Protein AF-A0A821DKE8-F1 (afdb_monomer)

Mean predicted aligned error: 15.01 Å

pLDDT: mean 85.92, std 12.18, range [35.31, 98.0]

Structure (mmCIF, N/CA/C/O backbone):
data_AF-A0A821DKE8-F1
#
_entry.id   AF-A0A821DKE8-F1
#
loop_
_atom_site.group_PDB
_atom_site.id
_atom_site.type_symbol
_atom_site.label_atom_id
_atom_site.label_alt_id
_atom_site.label_comp_id
_atom_site.label_asym_id
_atom_site.label_entity_id
_atom_site.label_seq_id
_atom_site.pdbx_PDB_ins_code
_atom_site.Cartn_x
_atom_site.Cartn_y
_atom_site.Cartn_z
_atom_site.occupancy
_atom_site.B_iso_or_equiv
_atom_site.auth_seq_id
_atom_site.auth_comp_id
_atom_site.auth_asym_id
_atom_site.auth_atom_id
_atom_site.pdbx_PDB_model_num
ATOM 1 N N . MET A 1 1 ? -6.966 21.325 32.654 1.00 35.31 1 MET A N 1
ATOM 2 C CA . MET A 1 1 ? -7.351 22.273 31.584 1.00 35.31 1 MET A CA 1
ATOM 3 C C . MET A 1 1 ? -7.114 21.585 30.250 1.00 35.31 1 MET A C 1
ATOM 5 O O . MET A 1 1 ? -5.982 21.202 30.000 1.00 35.31 1 MET A O 1
ATOM 9 N N . LYS A 1 2 ? -8.158 21.338 29.447 1.00 40.28 2 LYS A N 1
ATOM 10 C CA . LYS A 1 2 ? -7.988 20.790 28.092 1.00 40.28 2 LYS A CA 1
ATOM 11 C C . LYS A 1 2 ? -7.472 21.911 27.189 1.00 40.28 2 LYS A C 1
ATOM 13 O O . LYS A 1 2 ? -8.129 22.942 27.078 1.00 40.28 2 LYS A O 1
ATOM 18 N N . THR A 1 3 ? -6.305 21.728 26.585 1.00 40.84 3 THR A N 1
ATOM 19 C CA . THR A 1 3 ? -5.833 22.558 25.475 1.00 40.84 3 THR A CA 1
ATOM 20 C C . THR A 1 3 ? -6.816 22.386 24.319 1.00 40.84 3 THR A C 1
ATOM 22 O O . THR A 1 3 ? -6.900 21.313 23.731 1.00 40.84 3 THR A O 1
ATOM 25 N N . LEU A 1 4 ? -7.622 23.418 24.053 1.00 42.19 4 LEU A N 1
ATOM 26 C CA . LEU A 1 4 ? -8.480 23.479 22.867 1.00 42.19 4 LEU A CA 1
ATOM 27 C C . LEU A 1 4 ? -7.613 23.339 21.616 1.00 42.19 4 LEU A C 1
ATOM 29 O O . LEU A 1 4 ? -6.541 23.956 21.552 1.00 42.19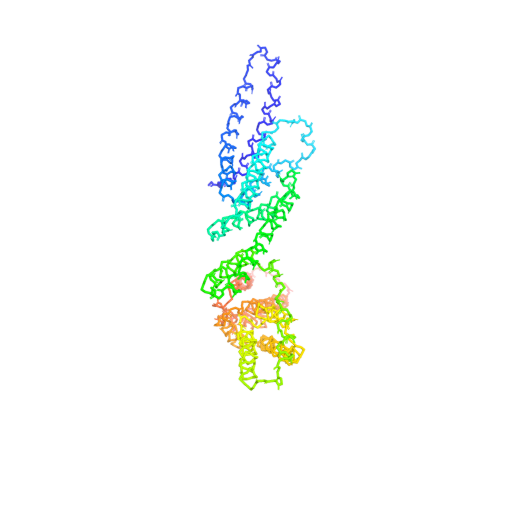 4 LEU A O 1
ATOM 33 N N . ASN A 1 5 ? -8.084 22.556 20.644 1.00 71.38 5 ASN A N 1
ATOM 34 C CA . ASN A 1 5 ? -7.412 22.407 19.361 1.00 71.38 5 ASN A CA 1
ATOM 35 C C . ASN A 1 5 ? -7.297 23.791 18.689 1.00 71.38 5 ASN A C 1
ATOM 37 O O . ASN A 1 5 ? -8.131 24.672 18.907 1.00 71.38 5 ASN A O 1
ATOM 41 N N . HIS A 1 6 ? -6.245 24.010 17.898 1.00 68.69 6 HIS A N 1
ATOM 42 C CA . HIS A 1 6 ? -5.978 25.294 17.242 1.00 68.69 6 HIS A CA 1
ATOM 43 C C . HIS A 1 6 ? -7.179 25.786 16.416 1.00 68.69 6 HIS A C 1
ATOM 45 O O . HIS A 1 6 ? -7.450 26.985 16.397 1.00 68.69 6 HIS A O 1
ATOM 51 N N . TH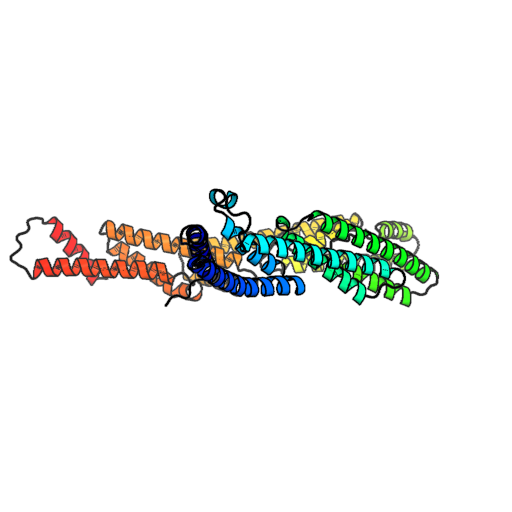R A 1 7 ? -7.915 24.858 15.799 1.00 67.50 7 THR A N 1
ATOM 52 C CA . THR A 1 7 ? -9.140 25.121 15.033 1.00 67.50 7 THR A CA 1
ATOM 53 C C . THR A 1 7 ? -10.253 25.707 15.907 1.00 67.50 7 THR A C 1
ATOM 55 O O . THR A 1 7 ? -10.775 26.772 15.588 1.00 67.50 7 THR A O 1
ATOM 58 N N . ASP A 1 8 ? -10.534 25.098 17.063 1.00 73.81 8 ASP A N 1
ATOM 59 C CA . ASP A 1 8 ? -11.593 25.539 17.986 1.00 73.81 8 ASP A CA 1
ATOM 60 C C . ASP A 1 8 ? -11.326 26.959 18.517 1.00 73.81 8 ASP A C 1
ATOM 62 O O . ASP A 1 8 ? -12.237 27.756 18.752 1.00 73.81 8 ASP A O 1
ATOM 66 N N . GLN A 1 9 ? -10.047 27.306 18.703 1.00 78.75 9 GLN A N 1
ATOM 67 C CA . GLN A 1 9 ? -9.657 28.646 19.140 1.00 78.75 9 GLN A CA 1
ATOM 68 C C . GLN A 1 9 ? -9.881 29.707 18.059 1.00 78.75 9 GLN A C 1
ATOM 70 O O . GLN A 1 9 ? -10.214 30.845 18.398 1.00 78.75 9 GLN A O 1
ATOM 75 N N . ILE A 1 10 ? -9.659 29.363 16.787 1.00 75.75 10 ILE A N 1
ATOM 76 C CA . ILE A 1 10 ? -9.882 30.265 15.650 1.00 75.75 10 ILE A CA 1
ATOM 77 C C . ILE A 1 10 ? -11.384 30.486 15.462 1.00 75.75 10 ILE A C 1
ATOM 79 O O . ILE A 1 10 ? -11.819 31.630 15.377 1.00 75.75 10 ILE A O 1
ATOM 83 N N . GLU A 1 11 ? -12.191 29.428 15.530 1.00 77.00 11 GLU A N 1
ATOM 84 C CA . GLU A 1 11 ? -13.652 29.519 15.432 1.00 77.00 11 GLU A CA 1
ATOM 85 C C . GLU A 1 11 ? -14.258 30.399 16.541 1.00 77.00 11 GLU A C 1
ATOM 87 O O . GLU A 1 11 ? -15.073 31.296 16.286 1.00 77.00 11 GLU A O 1
ATOM 92 N N . ALA A 1 12 ? -13.793 30.219 17.782 1.00 81.00 12 ALA A N 1
ATOM 93 C CA . ALA A 1 12 ? -14.202 31.060 18.903 1.00 81.00 12 ALA A CA 1
ATOM 94 C C . ALA A 1 12 ? -13.799 32.534 18.704 1.00 81.00 12 ALA A C 1
ATOM 96 O O . ALA A 1 12 ? -14.561 33.439 19.057 1.00 81.00 12 ALA A O 1
ATOM 97 N N . LEU A 1 13 ? -12.615 32.794 18.137 1.00 82.19 13 LEU A N 1
ATOM 98 C CA . LEU A 1 13 ? -12.164 34.149 17.811 1.00 82.19 13 LEU A CA 1
ATOM 99 C C . LEU A 1 13 ? -12.985 34.771 16.678 1.00 82.19 13 LEU A C 1
ATOM 101 O O . LEU A 1 13 ? -13.377 35.926 16.809 1.00 82.19 13 LEU A O 1
ATOM 105 N N . ASN A 1 14 ? -13.319 34.022 15.629 1.00 76.81 14 ASN A N 1
ATOM 106 C CA . ASN A 1 14 ? -14.152 34.498 14.519 1.00 76.81 14 ASN A CA 1
ATOM 107 C C . ASN A 1 14 ? -15.576 34.830 14.964 1.00 76.81 14 ASN A C 1
ATOM 109 O O . ASN A 1 14 ? -16.152 35.833 14.535 1.00 76.81 14 ASN A O 1
ATOM 113 N N . THR A 1 15 ? -16.135 34.028 15.872 1.00 82.50 15 THR A N 1
ATOM 114 C CA . THR A 1 15 ? -17.440 34.308 16.482 1.00 82.50 15 THR A CA 1
ATOM 115 C C . THR A 1 15 ? -17.398 35.628 17.252 1.00 82.50 15 THR A C 1
ATOM 117 O O . THR A 1 15 ? -18.253 36.492 17.055 1.00 82.50 15 THR A O 1
ATOM 120 N N . LYS A 1 16 ? -16.360 35.832 18.077 1.00 86.12 16 LYS A N 1
ATOM 121 C CA . LYS A 1 16 ? -16.146 37.100 18.793 1.00 86.12 16 LYS A CA 1
ATOM 122 C C . LYS A 1 16 ? -15.947 38.267 17.830 1.00 86.12 16 LYS A C 1
ATOM 124 O O . LYS A 1 16 ? -16.575 39.303 18.015 1.00 86.12 16 LYS A O 1
ATOM 129 N N . LEU A 1 17 ? -15.139 38.090 16.785 1.00 83.50 17 LEU A N 1
ATOM 130 C CA . LEU A 1 17 ? -14.888 39.106 15.766 1.00 83.50 17 LEU A CA 1
ATOM 131 C C . LEU A 1 17 ? -16.189 39.517 15.066 1.00 83.50 17 LEU A C 1
ATOM 133 O O . LEU A 1 17 ? -16.436 40.706 14.910 1.00 83.50 17 LEU A O 1
ATOM 137 N N . SER A 1 18 ? -17.052 38.557 14.726 1.00 80.38 18 SER A N 1
ATOM 138 C CA . SER A 1 18 ? -18.352 38.809 14.088 1.00 80.38 18 SER A CA 1
ATOM 139 C C . SER A 1 18 ? -19.302 39.597 14.995 1.00 80.38 18 SER A C 1
ATOM 141 O O . SER A 1 18 ? -19.955 40.540 14.547 1.00 80.38 18 SER A O 1
ATOM 143 N N . ILE A 1 19 ? -19.353 39.250 16.287 1.00 85.56 19 ILE A N 1
ATOM 144 C CA . ILE A 1 19 ? -20.143 39.988 17.285 1.00 85.56 19 ILE A CA 1
ATOM 145 C C . ILE A 1 19 ? -19.616 41.419 17.411 1.00 85.56 19 ILE A C 1
ATOM 147 O O . ILE A 1 19 ? -20.382 42.375 17.308 1.00 85.56 19 ILE A O 1
ATOM 151 N N . VAL A 1 20 ? -18.304 41.580 17.584 1.00 86.50 20 VAL A N 1
ATOM 152 C CA . VAL A 1 20 ? -17.679 42.897 17.743 1.00 86.50 20 VAL A CA 1
ATOM 153 C C . VAL A 1 20 ? -17.807 43.732 16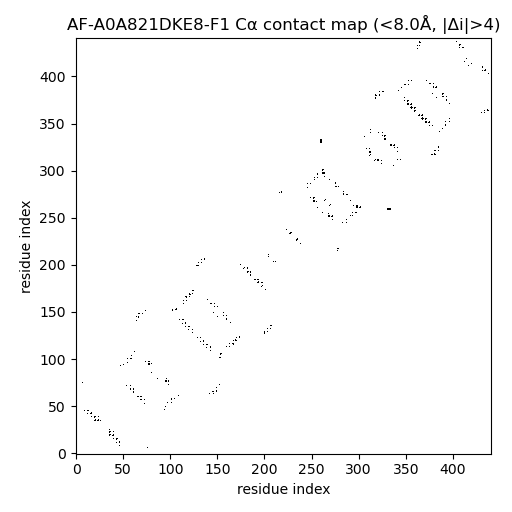.461 1.00 86.50 20 VAL A C 1
ATOM 155 O O . VAL A 1 20 ? -18.022 44.936 16.541 1.00 86.50 20 VAL A O 1
ATOM 158 N N . GLN A 1 21 ? -17.779 43.117 15.275 1.00 84.06 21 GLN A N 1
ATOM 159 C CA . GLN A 1 21 ? -18.037 43.794 14.000 1.00 84.06 21 GLN A CA 1
ATOM 160 C C . GLN A 1 21 ? -19.461 44.356 13.923 1.00 84.06 21 GLN A C 1
ATOM 162 O O . GLN A 1 21 ? -19.665 45.453 13.400 1.00 84.06 21 GLN A O 1
ATOM 167 N N . ALA A 1 22 ? -20.451 43.616 14.430 1.00 85.38 22 ALA A N 1
ATOM 168 C CA . ALA A 1 22 ? -21.820 44.109 14.522 1.00 85.38 22 ALA A CA 1
ATOM 169 C C . ALA A 1 22 ? -21.920 45.267 15.526 1.00 85.38 22 ALA A C 1
ATOM 171 O O . ALA A 1 22 ? -22.520 46.292 15.205 1.00 85.38 22 ALA A O 1
ATOM 172 N N . LEU A 1 23 ? -21.273 45.138 16.691 1.00 85.38 23 LEU A N 1
ATOM 173 C CA . LEU A 1 23 ? -21.233 46.179 17.724 1.00 85.38 23 LEU A CA 1
ATOM 174 C C . LEU A 1 23 ? -20.526 47.453 17.257 1.00 85.38 23 LEU A C 1
ATOM 176 O O . LEU A 1 23 ? -20.984 48.541 17.576 1.00 85.38 23 LEU A O 1
ATOM 180 N N . ARG A 1 24 ? -19.486 47.347 16.424 1.00 86.25 24 ARG A N 1
ATOM 181 C CA . ARG A 1 24 ? -18.800 48.493 15.809 1.00 86.25 24 ARG A CA 1
ATOM 182 C C . ARG A 1 24 ? -19.755 49.428 15.056 1.00 86.25 24 ARG A C 1
ATOM 184 O O . ARG A 1 24 ? -19.507 50.624 14.985 1.00 86.25 24 ARG A O 1
ATOM 191 N N . LYS A 1 25 ? -20.867 48.923 14.506 1.00 85.62 25 LYS A N 1
ATOM 192 C CA . LYS A 1 25 ? -21.873 49.780 13.848 1.00 85.62 25 LYS A CA 1
ATOM 193 C C . LYS A 1 25 ? -22.561 50.742 14.825 1.00 85.62 25 LYS A C 1
ATOM 195 O O . LYS A 1 25 ? -23.109 51.744 14.378 1.00 85.62 25 LYS A O 1
ATOM 200 N N . LEU A 1 26 ? -22.532 50.445 16.127 1.00 85.62 26 LEU A N 1
ATOM 201 C CA . LEU A 1 26 ? -23.084 51.294 17.182 1.00 85.62 26 LEU A CA 1
ATOM 202 C C . LEU A 1 26 ? -22.188 52.491 17.513 1.00 85.62 26 LEU A C 1
ATOM 204 O O . LEU A 1 26 ? -22.725 53.487 17.980 1.00 85.62 26 LEU A O 1
ATOM 208 N N . ASP A 1 27 ? -20.881 52.450 17.221 1.00 86.31 27 ASP A N 1
ATOM 209 C CA . ASP A 1 27 ? -19.980 53.597 17.462 1.00 86.31 27 ASP A CA 1
ATOM 210 C C . ASP A 1 27 ? -20.470 54.860 16.735 1.00 86.31 27 ASP A C 1
ATOM 212 O O . ASP A 1 27 ? -20.371 55.966 17.257 1.00 86.31 27 ASP A O 1
ATOM 216 N N . TRP A 1 28 ? -21.081 54.697 15.555 1.00 82.94 28 TRP A N 1
ATOM 217 C CA . TRP A 1 28 ? -21.662 55.812 14.801 1.00 82.94 28 TRP A CA 1
ATOM 218 C C . TRP A 1 28 ? -22.841 56.489 15.522 1.00 82.94 28 TRP A C 1
ATOM 220 O O . TRP A 1 28 ? -23.101 57.665 15.290 1.00 82.94 28 TRP A O 1
ATOM 230 N N . PHE A 1 29 ? -23.539 55.766 16.402 1.00 82.50 29 PHE A N 1
ATOM 231 C CA . PHE A 1 29 ? -24.662 56.285 17.190 1.00 82.50 29 PHE A CA 1
ATOM 232 C C . PHE A 1 29 ? -24.237 56.860 18.548 1.00 82.50 29 PHE A C 1
ATOM 234 O O . PHE A 1 29 ? -25.052 57.497 19.208 1.00 82.50 29 PHE A O 1
ATOM 241 N N . LEU A 1 30 ? -22.997 56.620 18.987 1.00 81.12 30 LEU A N 1
ATOM 242 C CA . LEU A 1 30 ? -22.493 56.988 20.316 1.00 81.12 30 LEU A CA 1
ATOM 243 C C . LEU A 1 30 ? -21.621 58.257 20.294 1.00 81.12 30 LEU A C 1
ATOM 245 O O . LEU A 1 30 ? -20.687 58.373 21.082 1.00 81.12 30 LEU A O 1
ATOM 249 N N . ASP A 1 31 ? -21.915 59.195 19.388 1.00 72.25 31 ASP A N 1
ATOM 250 C CA . ASP A 1 31 ? -21.260 60.510 19.274 1.00 72.25 31 ASP A CA 1
ATOM 251 C C . ASP A 1 31 ? -19.714 60.465 19.282 1.00 72.25 31 ASP A C 1
ATOM 253 O O . ASP A 1 31 ? -19.043 61.326 19.850 1.00 72.25 31 ASP A O 1
ATOM 257 N N . GLY A 1 32 ? -19.135 59.473 18.595 1.00 68.19 32 GLY A N 1
ATOM 258 C CA . GLY A 1 32 ? -17.705 59.445 18.260 1.00 68.19 32 GLY A CA 1
ATOM 259 C C . GLY A 1 32 ? -16.786 58.697 19.229 1.00 68.19 32 GLY A C 1
ATOM 260 O O . GLY A 1 32 ? -15.573 58.712 19.027 1.00 68.19 32 GLY A O 1
ATOM 261 N N . ASP A 1 33 ? -17.317 58.011 20.242 1.00 75.94 33 ASP A N 1
ATOM 262 C CA . ASP A 1 33 ? -16.520 57.097 21.071 1.00 75.94 33 ASP A CA 1
ATOM 263 C C . ASP A 1 33 ? -16.175 55.826 20.251 1.00 75.94 33 ASP A C 1
ATOM 265 O O . ASP A 1 33 ? -17.007 54.934 20.105 1.00 75.94 33 ASP A O 1
ATOM 269 N N . GLU A 1 34 ? -14.948 55.706 19.714 1.00 89.75 34 GLU A N 1
ATOM 270 C CA . GLU A 1 34 ? -14.463 54.554 18.905 1.00 89.75 34 GLU A CA 1
ATOM 271 C C . GLU A 1 34 ? -14.256 53.247 19.717 1.00 89.75 34 GLU A C 1
ATOM 273 O O . GLU A 1 34 ? -13.451 52.380 19.364 1.00 89.75 34 GLU A O 1
ATOM 278 N N . LYS A 1 35 ? -14.983 53.062 20.824 1.00 88.12 35 LYS A N 1
ATOM 279 C CA . LYS A 1 35 ? -14.750 51.970 21.782 1.00 88.12 35 LYS A CA 1
ATOM 280 C C . LYS A 1 35 ? -14.936 50.587 21.159 1.00 88.12 35 LYS A C 1
ATOM 282 O O . LYS A 1 35 ? -14.113 49.701 21.403 1.00 88.12 35 LYS A O 1
ATOM 287 N N . PHE A 1 36 ? -15.986 50.358 20.364 1.00 87.62 36 PHE A N 1
ATOM 288 C CA . PHE A 1 36 ? -16.182 49.049 19.730 1.00 87.62 36 PHE A CA 1
ATOM 289 C C . PHE A 1 36 ? -15.246 48.846 18.532 1.00 87.62 36 PHE A C 1
ATOM 291 O O . PHE A 1 36 ? -14.840 47.714 18.261 1.00 87.62 36 PHE A O 1
ATOM 298 N N . THR A 1 37 ? -14.846 49.922 17.856 1.00 86.81 37 THR A N 1
ATOM 299 C CA . THR A 1 37 ? -13.831 49.927 16.796 1.00 86.81 37 THR A CA 1
ATOM 300 C C . THR A 1 37 ? -12.467 49.499 17.333 1.00 86.81 37 THR A C 1
ATOM 302 O O . THR A 1 37 ? -11.817 48.656 16.710 1.00 86.81 37 THR A O 1
ATOM 305 N N . ASP A 1 38 ? -12.049 49.984 18.499 1.00 90.00 38 ASP A N 1
ATOM 306 C CA . ASP A 1 38 ? -10.778 49.586 19.112 1.00 90.00 38 ASP A CA 1
ATOM 307 C C . ASP A 1 38 ? -10.782 48.121 19.556 1.00 90.00 38 ASP A C 1
ATOM 309 O O . ASP A 1 38 ? -9.829 47.383 19.291 1.00 90.00 38 ASP A O 1
ATOM 313 N N . ILE A 1 39 ? -11.888 47.650 20.143 1.00 88.19 39 ILE A N 1
ATOM 314 C CA . ILE A 1 39 ? -12.057 46.229 20.486 1.00 88.19 39 ILE A CA 1
ATOM 315 C C . ILE A 1 39 ? -12.036 45.375 19.210 1.00 88.19 39 ILE A C 1
ATOM 317 O O . ILE A 1 39 ? -11.392 44.324 19.184 1.00 88.19 39 ILE A O 1
ATOM 321 N N . TYR A 1 40 ? -12.686 45.829 18.133 1.00 85.94 40 TYR A N 1
ATOM 322 C CA . TYR A 1 40 ? -12.661 45.150 16.837 1.00 85.94 40 TYR A CA 1
ATOM 323 C C . TYR A 1 40 ? -11.229 45.024 16.311 1.00 85.94 40 TYR A C 1
ATOM 325 O O . TYR A 1 40 ? -10.809 43.918 15.972 1.00 85.94 40 TYR A O 1
ATOM 333 N N . ARG A 1 41 ? -10.460 46.122 16.306 1.00 84.69 41 ARG A N 1
ATOM 334 C CA . ARG A 1 41 ? -9.048 46.131 15.890 1.00 84.69 41 ARG A CA 1
ATOM 335 C C . ARG A 1 41 ? -8.198 45.193 16.750 1.00 84.69 41 ARG A C 1
ATOM 337 O O . ARG A 1 41 ? -7.395 44.445 16.203 1.00 84.69 41 ARG A O 1
ATOM 344 N N . ALA A 1 42 ? -8.400 45.168 18.067 1.00 89.12 42 ALA A N 1
ATOM 345 C CA . ALA A 1 42 ? -7.663 44.280 18.965 1.00 89.12 42 ALA A CA 1
ATOM 346 C C . ALA A 1 42 ? -7.922 42.794 18.657 1.00 89.12 42 ALA A C 1
ATOM 348 O O . ALA A 1 42 ? -6.977 42.017 18.518 1.00 89.12 42 ALA A O 1
ATOM 349 N N . TYR A 1 43 ? -9.186 42.394 18.482 1.00 84.50 43 TYR A N 1
ATOM 350 C CA . TYR A 1 43 ? -9.516 41.022 18.079 1.00 84.50 43 TYR A CA 1
ATOM 351 C C . TYR A 1 43 ? -9.006 40.694 16.675 1.00 84.50 43 TYR A C 1
ATOM 353 O O . TYR A 1 43 ? -8.515 39.587 16.451 1.00 84.50 43 TYR A O 1
ATOM 361 N N . GLN A 1 44 ? -9.072 41.651 15.749 1.00 81.00 44 GLN A N 1
ATOM 362 C CA . GLN A 1 44 ? -8.545 41.500 14.399 1.00 81.00 44 GLN A CA 1
ATOM 363 C C . GLN A 1 44 ? -7.027 41.258 14.422 1.00 81.00 44 GLN A C 1
ATOM 365 O O . GLN A 1 44 ? -6.557 40.348 13.746 1.00 81.00 44 GLN A O 1
ATOM 370 N N . ASN A 1 45 ? -6.275 41.987 15.251 1.00 84.12 45 ASN A N 1
ATOM 371 C CA . ASN A 1 45 ? -4.833 41.794 15.421 1.00 84.12 45 ASN A CA 1
ATOM 372 C C . ASN A 1 45 ? -4.496 40.408 15.989 1.00 84.12 45 ASN A C 1
ATOM 374 O O . ASN A 1 45 ? -3.611 39.741 15.467 1.00 84.12 45 ASN A O 1
ATOM 378 N N . ILE A 1 46 ? -5.245 39.924 16.986 1.00 85.88 46 ILE A N 1
ATOM 379 C CA . ILE A 1 46 ? -5.050 38.572 17.546 1.00 85.88 46 ILE A CA 1
ATOM 380 C C . ILE A 1 46 ? -5.308 37.492 16.485 1.00 85.88 46 ILE A C 1
ATOM 382 O O . ILE A 1 46 ? -4.588 36.494 16.409 1.00 85.88 46 ILE A O 1
ATOM 386 N N . VAL A 1 47 ? -6.345 37.676 15.664 1.00 81.75 47 VAL A N 1
ATOM 387 C CA . VAL A 1 47 ? -6.650 36.776 14.544 1.00 81.75 47 VAL A CA 1
ATOM 388 C C . VAL A 1 47 ? -5.526 36.825 13.506 1.00 81.75 47 VAL A C 1
ATOM 390 O O . VAL A 1 47 ? -5.061 35.771 13.078 1.00 81.75 47 VAL A O 1
ATOM 393 N N . PHE A 1 48 ? -5.027 38.014 13.163 1.00 79.06 48 PHE A N 1
ATOM 394 C CA . PHE A 1 48 ? -3.899 38.181 12.248 1.00 79.06 48 PHE A CA 1
ATOM 395 C C . PHE A 1 48 ? -2.613 37.525 12.756 1.00 79.06 48 PHE A C 1
ATOM 397 O O . PHE A 1 48 ? -1.972 36.814 11.991 1.00 79.06 48 PHE A O 1
ATOM 404 N N . GLU A 1 49 ? -2.249 37.695 14.027 1.00 85.06 49 GLU A N 1
ATOM 405 C CA . GLU A 1 49 ? -1.063 37.062 14.621 1.00 85.06 49 GLU A CA 1
ATOM 406 C C . GLU A 1 49 ? -1.169 35.533 14.650 1.00 85.06 49 GLU A C 1
ATOM 408 O O . GLU A 1 49 ? -0.196 34.820 14.409 1.00 85.06 49 GLU A O 1
ATOM 413 N N . LYS A 1 50 ? -2.360 34.992 14.919 1.00 82.25 50 LYS A N 1
ATOM 414 C CA . LYS A 1 50 ? -2.559 33.538 14.883 1.00 82.25 50 LYS A CA 1
ATOM 415 C C . LYS A 1 50 ? -2.528 32.991 13.461 1.00 82.25 50 LYS A C 1
ATOM 417 O O . LYS A 1 50 ? -1.943 31.931 13.231 1.00 82.25 50 LYS A O 1
ATOM 422 N N . ILE A 1 51 ? -3.142 33.695 12.511 1.00 80.94 51 ILE A N 1
ATOM 423 C CA . ILE A 1 51 ? -3.146 33.272 11.110 1.00 80.94 51 ILE A CA 1
ATOM 424 C C . ILE A 1 51 ? -1.768 33.469 10.475 1.00 80.94 51 ILE A C 1
ATOM 426 O O . ILE A 1 51 ? -1.385 32.642 9.657 1.00 80.94 51 ILE A O 1
ATOM 430 N N . SER A 1 52 ? -0.971 34.461 10.878 1.00 82.62 52 SER A N 1
ATOM 431 C CA . SER A 1 52 ? 0.394 34.638 10.362 1.00 82.62 52 SER A CA 1
ATOM 432 C C . SER A 1 52 ? 1.291 33.437 10.685 1.00 82.62 52 SER A C 1
ATOM 434 O O . SER A 1 52 ? 2.068 33.010 9.833 1.00 82.62 52 SER A O 1
ATOM 436 N N . GLY A 1 53 ? 1.112 32.801 11.847 1.00 85.62 53 GLY A N 1
ATOM 437 C CA . GLY A 1 53 ? 1.787 31.542 12.174 1.00 85.62 53 GLY A CA 1
ATOM 438 C C . GLY A 1 53 ? 1.388 30.382 11.251 1.00 85.62 53 GLY A C 1
ATOM 439 O O . GLY A 1 53 ? 2.244 29.612 10.817 1.00 85.62 53 GLY A O 1
ATOM 440 N N . VAL A 1 54 ? 0.100 30.262 10.909 1.00 84.69 54 VAL A N 1
ATOM 441 C CA . VAL A 1 54 ? -0.388 29.265 9.934 1.00 84.69 54 VAL A CA 1
ATOM 442 C C . VAL A 1 54 ? 0.089 29.605 8.520 1.00 84.69 54 VAL A C 1
ATOM 444 O O . VAL A 1 54 ? 0.481 28.711 7.776 1.00 84.69 54 VAL A O 1
ATOM 447 N N . SER A 1 55 ? 0.110 30.892 8.182 1.00 85.62 55 SER A N 1
ATOM 448 C CA . SER A 1 55 ? 0.572 31.432 6.908 1.00 85.62 55 SER A CA 1
ATOM 449 C C . SER A 1 55 ? 2.015 31.062 6.637 1.00 85.62 55 SER A C 1
ATOM 451 O O . SER A 1 55 ? 2.319 30.464 5.607 1.00 85.62 55 SER A O 1
ATOM 453 N N . GLN A 1 56 ? 2.887 31.318 7.611 1.00 89.62 56 GLN A N 1
ATOM 454 C CA . GLN A 1 56 ? 4.293 30.977 7.500 1.00 89.62 56 GLN A CA 1
ATOM 455 C C . GLN A 1 56 ? 4.480 29.469 7.308 1.00 89.62 56 GLN A C 1
ATOM 457 O O . GLN A 1 56 ? 5.219 29.062 6.423 1.00 89.62 56 GLN A O 1
ATOM 462 N N . GLN A 1 57 ? 3.730 28.635 8.038 1.00 91.06 57 GLN A N 1
ATOM 463 C CA . GLN A 1 57 ? 3.792 27.179 7.865 1.00 91.06 57 GLN A CA 1
ATOM 464 C C . GLN A 1 57 ? 3.365 26.716 6.469 1.00 91.06 57 GLN A C 1
ATOM 466 O O . GLN A 1 57 ? 3.934 25.753 5.964 1.00 91.06 57 GLN A O 1
ATOM 471 N N . ILE A 1 58 ? 2.359 27.354 5.861 1.00 91.69 58 ILE A N 1
ATOM 472 C CA . ILE A 1 58 ? 1.929 27.031 4.494 1.00 91.69 58 ILE A CA 1
ATOM 473 C C . ILE A 1 58 ? 2.998 27.477 3.496 1.00 91.69 58 ILE A C 1
ATOM 475 O O . ILE A 1 58 ? 3.357 26.707 2.613 1.00 91.69 58 ILE A O 1
ATOM 479 N N . ILE A 1 59 ? 3.535 28.689 3.649 1.00 91.69 59 ILE A N 1
ATOM 480 C CA . ILE A 1 59 ? 4.595 29.219 2.783 1.00 91.69 59 ILE A CA 1
ATOM 481 C C . ILE A 1 59 ? 5.849 28.342 2.857 1.00 91.69 59 ILE A C 1
ATOM 483 O O . ILE A 1 59 ? 6.429 28.024 1.821 1.00 91.69 59 ILE A O 1
ATOM 487 N N . ASP A 1 60 ? 6.252 27.930 4.056 1.00 93.62 60 ASP A N 1
ATOM 488 C CA . ASP A 1 60 ? 7.401 27.048 4.255 1.00 93.62 60 ASP A CA 1
ATOM 489 C C . ASP A 1 60 ? 7.135 25.668 3.645 1.00 93.62 60 ASP A C 1
ATOM 491 O O . ASP A 1 60 ? 7.961 25.168 2.892 1.00 93.62 60 ASP A O 1
ATOM 495 N N . ALA A 1 61 ? 5.937 25.103 3.838 1.00 94.75 61 ALA A N 1
ATOM 496 C CA . ALA A 1 61 ? 5.559 23.841 3.201 1.00 94.75 61 ALA A CA 1
ATOM 497 C C . ALA A 1 61 ? 5.542 23.925 1.661 1.00 94.75 61 ALA A C 1
ATOM 499 O O . ALA A 1 61 ? 5.932 22.966 0.999 1.00 94.75 61 ALA A O 1
ATOM 500 N N . ILE A 1 62 ? 5.141 25.063 1.077 1.00 93.38 62 ILE A N 1
ATOM 501 C CA . ILE A 1 62 ? 5.227 25.296 -0.376 1.00 93.38 62 ILE A CA 1
ATOM 502 C C . ILE A 1 62 ? 6.693 25.302 -0.832 1.00 93.38 62 ILE A C 1
ATOM 504 O O . ILE A 1 62 ? 7.006 24.690 -1.851 1.00 93.38 62 ILE A O 1
ATOM 508 N N . LYS A 1 63 ? 7.587 25.970 -0.090 1.00 93.31 63 LYS A N 1
ATOM 509 C CA . LYS A 1 63 ? 9.028 26.019 -0.401 1.00 93.31 63 LYS A CA 1
ATOM 510 C C . LYS A 1 63 ? 9.702 24.654 -0.278 1.00 93.31 63 LYS A C 1
ATOM 512 O O . LYS A 1 63 ? 10.560 24.335 -1.094 1.00 93.31 63 LYS A O 1
ATOM 517 N N . ASP A 1 64 ? 9.286 23.862 0.704 1.00 95.19 64 ASP A N 1
ATOM 518 C CA . ASP A 1 64 ? 9.804 22.517 0.966 1.00 95.19 64 ASP A CA 1
ATOM 519 C C . ASP A 1 64 ? 9.132 21.437 0.098 1.00 95.19 64 ASP A C 1
ATOM 521 O O . ASP A 1 64 ? 9.441 20.251 0.228 1.00 95.19 64 ASP A O 1
ATOM 525 N N . PHE A 1 65 ? 8.209 21.827 -0.790 1.00 95.19 65 PHE A N 1
ATOM 526 C CA . PHE A 1 65 ? 7.439 20.926 -1.650 1.00 95.19 65 PHE A CA 1
ATOM 527 C C . PHE A 1 65 ? 6.602 19.871 -0.890 1.00 95.19 65 PHE A C 1
ATOM 529 O O . PHE A 1 65 ? 6.282 18.801 -1.420 1.00 95.19 65 PHE A O 1
ATOM 536 N N . ASP A 1 66 ? 6.202 20.171 0.348 1.00 96.19 66 ASP A N 1
ATOM 537 C CA . ASP A 1 66 ? 5.339 19.329 1.186 1.00 96.19 66 ASP A CA 1
ATOM 538 C C . ASP A 1 66 ? 3.857 19.599 0.880 1.00 96.19 66 ASP A C 1
ATOM 540 O O . ASP A 1 66 ? 3.098 20.174 1.668 1.00 96.19 66 ASP A O 1
ATOM 544 N N . TYR A 1 67 ? 3.432 19.202 -0.321 1.00 96.19 67 TYR A N 1
ATOM 545 C CA . TYR A 1 67 ? 2.081 19.483 -0.811 1.00 96.19 67 TYR A CA 1
ATOM 546 C C . TYR A 1 67 ? 0.972 18.782 -0.027 1.00 96.19 67 TYR A C 1
ATOM 548 O O . TYR A 1 67 ? -0.155 19.274 -0.015 1.00 96.19 67 TYR A O 1
ATOM 556 N N . GLN A 1 68 ? 1.276 17.681 0.666 1.00 95.06 68 GLN A N 1
ATOM 557 C CA . GLN A 1 68 ? 0.317 17.041 1.564 1.00 95.06 68 GLN A CA 1
ATOM 558 C C . GLN A 1 68 ? -0.009 17.971 2.736 1.00 95.06 68 GLN A C 1
ATOM 560 O O . GLN A 1 68 ? -1.177 18.256 3.002 1.00 95.06 68 GLN A O 1
ATOM 565 N N . ARG A 1 69 ? 1.019 18.529 3.385 1.00 94.88 69 ARG A N 1
ATOM 566 C CA . ARG A 1 69 ? 0.826 19.499 4.466 1.00 94.88 69 ARG A CA 1
ATOM 567 C C . ARG A 1 69 ? 0.150 20.780 3.981 1.00 94.88 69 ARG A C 1
ATOM 569 O O . ARG A 1 69 ? -0.666 21.342 4.714 1.00 94.88 69 ARG A O 1
ATOM 576 N N . VAL A 1 70 ? 0.459 21.239 2.764 1.00 95.44 70 VAL A N 1
ATOM 577 C CA . VAL A 1 70 ? -0.251 22.368 2.138 1.00 95.44 70 VAL A CA 1
ATOM 578 C C . VAL A 1 70 ? -1.741 22.046 1.996 1.00 95.44 70 VAL A C 1
ATOM 580 O O . VAL A 1 70 ? -2.561 22.845 2.446 1.00 95.44 70 VAL A O 1
ATOM 583 N N . ALA A 1 71 ? -2.095 20.876 1.454 1.00 94.75 71 ALA A N 1
ATOM 584 C CA . ALA A 1 71 ? -3.484 20.440 1.292 1.00 94.75 71 ALA A CA 1
ATOM 585 C C . ALA A 1 71 ? -4.239 20.421 2.627 1.00 94.75 71 ALA A C 1
ATOM 587 O O . ALA A 1 71 ? -5.294 21.045 2.748 1.00 94.75 71 ALA A O 1
ATOM 588 N N . ASP A 1 72 ? -3.667 19.794 3.658 1.00 92.50 72 ASP A N 1
ATOM 589 C CA . ASP A 1 72 ? -4.283 19.694 4.987 1.00 92.50 72 ASP A CA 1
ATOM 590 C C . ASP A 1 72 ? -4.584 21.079 5.584 1.00 92.50 72 ASP A C 1
ATOM 592 O O . ASP A 1 72 ? -5.656 21.326 6.147 1.00 92.50 72 ASP A O 1
ATOM 596 N N . LYS A 1 73 ? -3.645 22.022 5.439 1.00 91.44 73 LYS A N 1
ATOM 597 C CA . LYS A 1 73 ? -3.798 23.393 5.943 1.00 91.44 73 LYS A CA 1
ATOM 598 C C . LYS A 1 73 ? -4.780 24.214 5.107 1.00 91.44 73 LYS A C 1
ATOM 600 O O . LYS A 1 73 ? -5.568 24.967 5.681 1.00 91.44 73 LYS A O 1
ATOM 605 N N . MET A 1 74 ? -4.776 24.061 3.784 1.00 92.38 74 MET A N 1
ATOM 606 C CA . MET A 1 74 ? -5.744 24.721 2.902 1.00 92.38 74 MET A CA 1
ATOM 607 C C . MET A 1 74 ? -7.168 24.214 3.154 1.00 92.38 74 MET A C 1
ATOM 609 O O . MET A 1 74 ? -8.091 25.024 3.236 1.00 92.38 74 MET A O 1
ATOM 613 N N . LEU A 1 75 ? -7.351 22.911 3.382 1.00 90.50 75 LEU A N 1
ATOM 614 C CA . LEU A 1 75 ? -8.639 22.318 3.756 1.00 90.50 75 LEU A CA 1
ATOM 615 C C . LEU A 1 75 ? -9.132 22.799 5.123 1.00 90.50 75 LEU A C 1
ATOM 617 O O . LEU A 1 75 ? -10.335 23.012 5.290 1.00 90.50 75 LEU A O 1
ATOM 621 N N . ALA A 1 76 ? -8.232 23.010 6.088 1.00 87.81 76 ALA A N 1
ATOM 622 C CA . ALA A 1 76 ? -8.585 23.597 7.381 1.00 87.81 76 ALA A CA 1
ATOM 623 C C . ALA A 1 76 ? -9.111 25.037 7.229 1.00 87.81 76 ALA A C 1
ATOM 625 O O . ALA A 1 76 ? -10.139 25.370 7.816 1.00 87.81 76 ALA A O 1
ATOM 626 N N . LEU A 1 77 ? -8.464 25.859 6.391 1.00 85.88 77 LEU A N 1
ATOM 627 C CA . LEU A 1 77 ? -8.913 27.227 6.076 1.00 85.88 77 LEU A CA 1
ATOM 628 C C . LEU A 1 77 ? -10.215 27.254 5.257 1.00 85.88 77 LEU A C 1
ATOM 630 O O . LEU A 1 77 ? -11.006 28.190 5.359 1.00 85.88 77 LEU A O 1
ATOM 634 N N . GLN A 1 78 ? -10.452 26.233 4.431 1.00 86.25 78 GLN A N 1
ATOM 635 C CA . GLN A 1 78 ? -11.683 26.108 3.652 1.00 86.25 78 GLN A CA 1
ATOM 636 C C . GLN A 1 78 ? -12.857 25.611 4.508 1.00 86.25 78 GLN A C 1
ATOM 638 O O . GLN A 1 78 ? -13.986 26.068 4.341 1.00 86.25 78 GLN A O 1
ATOM 643 N N . SER A 1 79 ? -12.608 24.687 5.439 1.00 79.50 79 SER A N 1
ATOM 644 C CA . SER A 1 79 ? -13.652 24.066 6.264 1.00 79.50 79 SER A CA 1
ATOM 645 C C . SER A 1 79 ? -14.241 25.013 7.306 1.00 79.50 79 SER A C 1
ATOM 647 O O . SER A 1 79 ? -15.408 24.845 7.654 1.00 79.50 79 SER A O 1
ATOM 649 N N . SER A 1 80 ?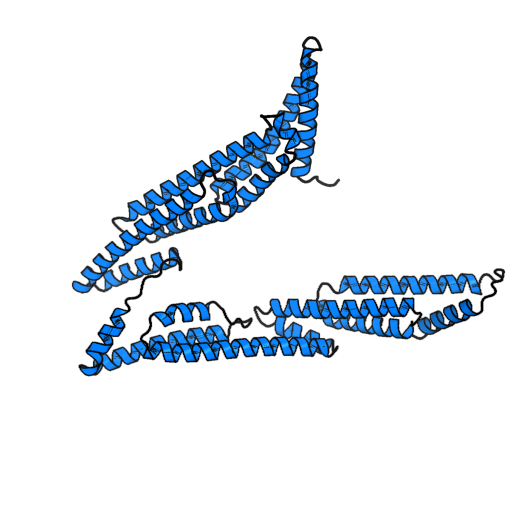 -13.504 26.044 7.734 1.00 69.25 80 SER A N 1
ATOM 650 C CA . SER A 1 80 ? -14.053 27.101 8.596 1.00 69.25 80 SER A CA 1
ATOM 651 C C . SER A 1 80 ? -15.110 27.977 7.902 1.00 69.25 80 SER A C 1
ATOM 653 O O . SER A 1 80 ? -15.786 28.755 8.567 1.00 69.25 80 SER A O 1
ATOM 655 N N . ASN A 1 81 ? -15.317 27.814 6.586 1.00 62.56 81 ASN A N 1
ATOM 656 C CA . ASN A 1 81 ? -16.263 28.593 5.779 1.00 62.56 81 ASN A CA 1
ATOM 657 C C . ASN A 1 81 ? -17.539 27.832 5.347 1.00 62.56 81 ASN A C 1
ATOM 659 O O . ASN A 1 81 ? -18.293 28.354 4.527 1.00 62.56 81 ASN A O 1
ATOM 663 N N . LYS A 1 82 ? -17.810 26.617 5.851 1.00 61.19 82 LYS A N 1
ATOM 664 C CA . LYS A 1 82 ? -18.915 25.762 5.349 1.00 61.19 82 LYS A CA 1
ATOM 665 C C . LYS A 1 82 ? -20.346 26.229 5.681 1.00 61.19 82 LYS A C 1
ATOM 667 O O . LYS A 1 82 ? -21.287 25.682 5.112 1.00 61.19 82 LYS A O 1
ATOM 672 N N . ASP A 1 83 ? -20.537 27.260 6.505 1.00 64.81 83 ASP A N 1
ATOM 673 C CA . ASP A 1 83 ? -21.852 27.897 6.689 1.00 64.81 83 ASP A CA 1
ATOM 674 C C . ASP A 1 83 ? -22.157 28.875 5.533 1.00 64.81 83 ASP A C 1
ATOM 676 O O . ASP A 1 83 ? -22.158 30.104 5.676 1.00 64.81 83 ASP A O 1
ATOM 680 N N . GLU A 1 84 ? -22.433 28.314 4.352 1.00 53.00 84 GLU A N 1
ATOM 681 C CA . GLU A 1 84 ? -22.644 29.033 3.084 1.00 53.00 84 GLU A CA 1
ATOM 682 C C . GLU A 1 84 ? -23.758 30.102 3.142 1.00 53.00 84 GLU A C 1
ATOM 684 O O . GLU A 1 84 ? -23.709 31.086 2.404 1.00 53.00 84 GLU A O 1
ATOM 689 N N . MET A 1 85 ? -24.720 29.995 4.071 1.00 47.53 85 MET A N 1
ATOM 690 C CA . MET A 1 85 ? -25.794 30.991 4.231 1.00 47.53 85 MET A CA 1
ATOM 691 C C . MET A 1 85 ? -25.388 32.272 4.983 1.00 47.53 85 MET A C 1
ATOM 693 O O . MET A 1 85 ? -26.100 33.271 4.874 1.00 47.53 85 MET A O 1
ATOM 697 N N . LYS A 1 86 ? -24.253 32.310 5.699 1.00 51.97 86 LYS A N 1
ATOM 698 C CA . LYS A 1 86 ? -23.724 33.554 6.313 1.00 51.97 86 LYS A CA 1
ATOM 699 C C . LYS A 1 86 ? -22.599 34.207 5.500 1.00 51.97 86 LYS A C 1
ATOM 701 O O . LYS A 1 86 ? -22.329 35.396 5.677 1.00 51.97 86 LYS A O 1
ATOM 706 N N . ALA A 1 87 ? -21.994 33.478 4.562 1.00 48.28 87 ALA A N 1
ATOM 707 C CA . ALA A 1 87 ? -20.870 33.947 3.748 1.00 48.28 87 ALA A CA 1
ATOM 708 C C . ALA A 1 87 ? -21.233 35.060 2.740 1.00 48.28 87 ALA A C 1
ATOM 710 O O . ALA A 1 87 ? -20.363 35.826 2.324 1.00 48.28 87 ALA A O 1
ATOM 711 N N . LEU A 1 88 ? -22.514 35.213 2.385 1.00 46.47 88 LEU A N 1
ATOM 712 C CA . LEU A 1 88 ? -22.977 36.263 1.466 1.00 46.47 88 LEU A CA 1
ATOM 713 C C . LEU A 1 88 ? -22.987 37.679 2.076 1.00 46.47 88 LEU A C 1
ATOM 715 O O . LEU A 1 88 ? -23.151 38.644 1.334 1.00 46.47 88 LEU A O 1
ATOM 719 N N . GLN A 1 89 ? -22.790 37.836 3.392 1.00 51.56 89 GLN A N 1
ATOM 720 C CA . GLN A 1 89 ? -22.839 39.154 4.049 1.00 51.56 89 GLN A CA 1
ATOM 721 C C . GLN A 1 89 ? -21.494 39.688 4.562 1.00 51.56 89 GLN A C 1
ATOM 723 O O . GLN A 1 89 ? -21.427 40.859 4.936 1.00 51.56 89 GLN A O 1
ATOM 728 N N . SER A 1 90 ? -20.410 38.903 4.537 1.00 53.97 90 SER A N 1
ATOM 729 C CA . SER A 1 90 ? -19.067 39.412 4.860 1.00 53.97 90 SER A CA 1
ATOM 730 C C . SER A 1 90 ? -18.067 39.057 3.755 1.00 53.97 90 SER A C 1
ATOM 732 O O . SER A 1 90 ? -17.355 38.058 3.856 1.00 53.97 90 SER A O 1
ATOM 734 N N . PRO A 1 91 ? -17.980 39.872 2.685 1.00 52.31 91 PRO A N 1
ATOM 735 C CA . PRO A 1 91 ? -17.021 39.669 1.597 1.00 52.31 91 PRO A CA 1
ATOM 736 C C . PRO A 1 91 ? -15.538 39.652 2.030 1.00 52.31 91 PRO A C 1
ATOM 738 O O . PRO A 1 91 ? -14.687 39.308 1.215 1.00 52.31 91 PRO A O 1
ATOM 741 N N . ASN A 1 92 ? -15.229 39.963 3.298 1.00 58.28 92 ASN A N 1
ATOM 742 C CA . ASN A 1 92 ? -13.877 40.203 3.813 1.00 58.28 92 ASN A CA 1
ATOM 743 C C . ASN A 1 92 ? -13.482 39.290 4.991 1.00 58.28 92 ASN A C 1
ATOM 745 O O . ASN A 1 92 ? -12.712 39.707 5.856 1.00 58.28 92 ASN A O 1
ATOM 749 N N . GLY A 1 93 ? -14.006 38.062 5.066 1.00 72.94 93 GLY A N 1
ATOM 750 C CA . GLY A 1 93 ? -13.521 37.082 6.044 1.00 72.94 93 GLY A CA 1
ATOM 751 C C . GLY A 1 93 ? -12.007 36.883 5.905 1.00 72.94 93 GLY A C 1
ATOM 752 O O . GLY A 1 93 ? -11.520 36.574 4.815 1.00 72.94 93 GLY A O 1
ATOM 753 N N . VAL A 1 94 ? -11.263 37.083 6.996 1.00 75.19 94 VAL A N 1
ATOM 754 C CA . VAL A 1 94 ? -9.790 37.061 7.008 1.00 75.19 94 VAL A CA 1
ATOM 755 C C . VAL A 1 94 ? -9.256 35.725 6.467 1.00 75.19 94 VAL A C 1
ATOM 757 O O . VAL A 1 94 ? -8.307 35.705 5.692 1.00 75.19 94 VAL A O 1
ATOM 760 N N . GLU A 1 95 ? -9.918 34.605 6.763 1.00 80.19 95 GLU A N 1
ATOM 761 C CA . GLU A 1 95 ? -9.514 33.274 6.280 1.00 80.19 95 GLU A CA 1
ATOM 762 C C . GLU A 1 95 ? -9.683 33.109 4.770 1.00 80.19 95 GLU A C 1
ATOM 764 O O . GLU A 1 95 ? -8.833 32.506 4.120 1.00 80.19 95 GLU A O 1
ATOM 769 N N . LYS A 1 96 ? -10.750 33.676 4.192 1.00 83.19 96 LYS A N 1
ATOM 770 C CA . LYS A 1 96 ? -10.971 33.661 2.741 1.00 83.19 96 LYS A CA 1
ATOM 771 C C . LYS A 1 96 ? -9.894 34.468 2.025 1.00 83.19 96 LYS A C 1
ATOM 773 O O . LYS A 1 96 ? -9.399 34.028 0.989 1.00 83.19 96 LYS A O 1
ATOM 778 N N . TYR A 1 97 ? -9.527 35.624 2.582 1.00 84.62 97 TYR A N 1
ATOM 779 C CA . TYR A 1 97 ? -8.419 36.431 2.074 1.00 84.62 97 TYR A CA 1
ATOM 780 C C . TYR A 1 97 ? -7.124 35.607 2.036 1.00 84.62 97 TYR A C 1
ATOM 782 O O . TYR A 1 97 ? -6.517 35.475 0.974 1.00 84.62 97 TYR A O 1
ATOM 790 N N . TYR A 1 98 ? -6.772 34.962 3.149 1.00 85.88 98 TYR A N 1
ATOM 791 C CA . TYR A 1 98 ? -5.564 34.143 3.232 1.00 85.88 98 TYR A CA 1
ATOM 792 C C . TYR A 1 98 ? -5.607 32.902 2.342 1.00 85.88 98 TYR A C 1
ATOM 794 O O . TYR A 1 98 ? -4.619 32.592 1.689 1.00 85.88 98 TYR A O 1
ATOM 802 N N . TYR A 1 99 ? -6.744 32.215 2.241 1.00 90.44 99 TYR A N 1
ATOM 803 C CA . TYR A 1 99 ? -6.897 31.089 1.320 1.00 90.44 99 TYR A CA 1
ATOM 804 C C . TYR A 1 99 ? -6.618 31.507 -0.132 1.00 90.44 99 TYR A C 1
ATOM 806 O O . TYR A 1 99 ? -5.887 30.820 -0.845 1.00 90.44 99 TYR A O 1
ATOM 814 N N . VAL A 1 100 ? -7.154 32.655 -0.566 1.00 90.12 100 VAL A N 1
ATOM 815 C CA . VAL A 1 100 ? -6.897 33.205 -1.907 1.00 90.12 100 VAL A CA 1
ATOM 816 C C . VAL A 1 100 ? -5.425 33.591 -2.073 1.00 90.12 100 VAL A C 1
ATOM 818 O O . VAL A 1 100 ? -4.842 33.328 -3.123 1.00 90.12 100 VAL A O 1
ATOM 821 N N . GLU A 1 101 ? -4.809 34.188 -1.054 1.00 89.00 101 GLU A N 1
ATOM 822 C CA . GLU A 1 101 ? -3.387 34.538 -1.063 1.00 89.00 101 GLU A CA 1
ATOM 823 C C . GLU A 1 101 ? -2.484 33.296 -1.162 1.00 89.00 101 GLU A C 1
ATOM 825 O O . GLU A 1 101 ? -1.585 33.260 -2.003 1.00 89.00 101 GLU A O 1
ATOM 830 N N . PHE A 1 102 ? -2.758 32.237 -0.395 1.00 92.31 102 PHE A N 1
ATOM 831 C CA . PHE A 1 102 ? -2.013 30.976 -0.486 1.00 92.31 102 PHE A CA 1
ATOM 832 C C . PHE A 1 102 ? -2.221 30.284 -1.813 1.00 92.31 102 PHE A C 1
ATOM 834 O O . PHE A 1 102 ? -1.252 29.805 -2.392 1.00 92.31 102 PHE A O 1
ATOM 841 N N . LYS A 1 103 ? -3.453 30.281 -2.328 1.00 94.94 103 LYS A N 1
ATOM 842 C CA . LYS A 1 103 ? -3.735 29.765 -3.663 1.00 94.94 103 LYS A CA 1
ATOM 843 C C . LYS A 1 103 ? -2.880 30.483 -4.711 1.00 94.94 103 LYS A C 1
ATOM 845 O O . LYS A 1 103 ? -2.250 29.821 -5.530 1.00 94.94 103 LYS A O 1
ATOM 850 N N . ARG A 1 104 ? -2.777 31.814 -4.659 1.00 93.44 104 ARG A N 1
ATOM 851 C CA . ARG A 1 104 ? -1.910 32.582 -5.573 1.00 93.44 104 ARG A CA 1
ATOM 852 C C . ARG A 1 104 ? -0.435 32.219 -5.417 1.00 93.44 104 ARG A C 1
ATOM 854 O O . ARG A 1 104 ? 0.218 31.942 -6.417 1.00 93.44 104 ARG A O 1
ATOM 861 N N . SER A 1 105 ? 0.077 32.187 -4.188 1.00 92.56 105 SER A N 1
ATOM 862 C CA . SER A 1 105 ? 1.477 31.836 -3.906 1.00 92.56 105 SER A CA 1
ATOM 863 C C . SER A 1 105 ? 1.822 30.415 -4.355 1.00 92.56 105 SER A C 1
ATOM 865 O O . SER A 1 105 ? 2.890 30.185 -4.916 1.00 92.56 105 SER A O 1
ATOM 867 N N . LEU A 1 106 ? 0.897 29.475 -4.165 1.00 95.38 106 LEU A N 1
ATOM 868 C CA . LEU A 1 106 ? 1.027 28.091 -4.598 1.00 95.38 106 LEU A CA 1
ATOM 869 C C . LEU A 1 106 ? 1.100 27.977 -6.125 1.00 95.38 106 LEU A C 1
ATOM 871 O O . LEU A 1 106 ? 2.030 27.361 -6.641 1.00 95.38 106 LEU A O 1
ATOM 875 N N . ASN A 1 107 ? 0.163 28.604 -6.847 1.00 96.06 107 ASN A N 1
ATOM 876 C CA . ASN A 1 107 ? 0.170 28.597 -8.313 1.00 96.06 107 ASN A CA 1
ATOM 877 C C . ASN A 1 107 ? 1.423 29.305 -8.863 1.00 96.06 107 ASN A C 1
ATOM 879 O O . ASN A 1 107 ? 2.047 28.807 -9.794 1.00 96.06 107 ASN A O 1
ATOM 883 N N . ALA A 1 108 ? 1.867 30.408 -8.249 1.00 95.12 108 ALA A N 1
ATOM 884 C CA . ALA A 1 108 ? 3.112 31.076 -8.633 1.00 95.12 108 ALA A CA 1
ATOM 885 C C . ALA A 1 108 ? 4.349 30.183 -8.424 1.00 95.12 108 ALA A C 1
ATOM 887 O O . ALA A 1 108 ? 5.201 30.100 -9.308 1.00 95.12 108 ALA A O 1
ATOM 888 N N . GLY A 1 109 ? 4.437 29.487 -7.285 1.00 94.31 109 GLY A N 1
ATOM 889 C CA . GLY A 1 109 ? 5.524 28.549 -6.997 1.00 94.31 109 GLY A CA 1
ATOM 890 C C . GLY A 1 109 ? 5.561 27.371 -7.973 1.00 94.31 109 GLY A C 1
ATOM 891 O O . GLY A 1 109 ? 6.630 27.019 -8.471 1.00 94.31 109 GLY A O 1
ATOM 892 N N . LEU A 1 110 ? 4.398 26.806 -8.308 1.00 96.19 110 LEU A N 1
ATOM 893 C CA . LEU A 1 110 ? 4.288 25.735 -9.302 1.00 96.19 110 LEU A CA 1
ATOM 894 C C . LEU A 1 110 ? 4.646 26.208 -10.710 1.00 96.19 110 LEU A C 1
ATOM 896 O O . LEU A 1 110 ? 5.378 25.513 -11.407 1.00 96.19 110 LEU A O 1
ATOM 900 N N . ASN A 1 111 ? 4.215 27.405 -11.107 1.00 96.81 111 ASN A N 1
ATOM 901 C CA . ASN A 1 111 ? 4.585 27.978 -12.400 1.00 96.81 111 ASN A CA 1
ATOM 902 C C . ASN A 1 111 ? 6.099 28.182 -12.514 1.00 96.81 111 ASN A C 1
ATOM 904 O O . ASN A 1 111 ? 6.689 27.823 -13.531 1.00 96.81 111 ASN A O 1
ATOM 908 N N . LEU A 1 112 ? 6.753 28.681 -11.461 1.00 96.00 112 LEU A N 1
ATOM 909 C CA . LEU A 1 112 ? 8.214 28.800 -11.428 1.00 96.00 112 LEU A CA 1
ATOM 910 C C . LEU A 1 112 ? 8.906 27.434 -11.540 1.00 96.00 112 LEU A C 1
ATOM 912 O O . LEU A 1 112 ? 9.882 27.309 -12.279 1.00 96.00 112 LEU A O 1
ATOM 916 N N . LEU A 1 113 ? 8.393 26.409 -10.851 1.00 96.31 113 LEU A N 1
ATOM 917 C CA . LEU A 1 113 ? 8.916 25.044 -10.941 1.00 96.31 113 LEU A CA 1
ATOM 918 C C . LEU A 1 113 ? 8.763 24.470 -12.360 1.00 96.31 113 LEU A C 1
ATOM 920 O O . LEU A 1 113 ? 9.712 23.888 -12.891 1.00 96.31 113 LEU A O 1
ATOM 924 N N . MET A 1 114 ? 7.597 24.652 -12.986 1.00 97.38 114 MET A N 1
ATOM 925 C CA . MET A 1 114 ? 7.315 24.208 -14.357 1.00 97.38 114 MET A CA 1
ATOM 926 C C . MET A 1 114 ? 8.248 24.877 -15.366 1.00 97.38 114 MET A C 1
ATOM 928 O O . MET A 1 114 ? 8.934 24.188 -16.121 1.00 97.38 114 MET A O 1
ATOM 932 N N . GLU A 1 115 ? 8.343 26.205 -15.343 1.00 96.81 115 GLU A N 1
ATOM 933 C CA . GLU A 1 115 ? 9.203 26.949 -16.268 1.00 96.81 115 GLU A CA 1
ATOM 934 C C . GLU A 1 115 ? 10.691 26.645 -16.045 1.00 96.81 115 GLU A C 1
ATOM 936 O O . GLU A 1 115 ? 11.428 26.431 -17.010 1.00 96.81 115 GLU A O 1
ATOM 941 N N . GLY A 1 116 ? 11.131 26.518 -14.788 1.00 96.56 116 GLY A N 1
ATOM 942 C CA . GLY A 1 116 ? 12.495 26.097 -14.462 1.00 96.56 116 GLY A CA 1
ATOM 943 C C . GLY A 1 116 ? 12.825 24.703 -15.004 1.00 96.56 116 GLY A C 1
ATOM 944 O O . GLY A 1 116 ? 13.893 24.495 -15.580 1.00 96.56 116 GLY A O 1
ATOM 945 N N . THR A 1 117 ? 11.885 23.764 -14.903 1.00 95.56 117 THR A N 1
ATOM 946 C CA . THR A 1 117 ? 12.059 22.391 -15.404 1.00 95.56 117 THR A CA 1
ATOM 947 C C . THR A 1 117 ? 12.077 22.339 -16.930 1.00 95.56 117 THR A C 1
ATOM 949 O O . THR A 1 117 ? 12.906 21.637 -17.510 1.00 95.56 117 THR A O 1
ATOM 952 N N . LYS A 1 118 ? 11.219 23.116 -17.606 1.00 95.19 118 LYS A N 1
ATOM 953 C CA . LYS A 1 118 ? 11.259 23.255 -19.072 1.00 95.19 118 LYS A CA 1
ATOM 954 C C . LYS A 1 118 ? 12.593 23.826 -19.538 1.00 95.19 118 LYS A C 1
ATOM 956 O O . LYS A 1 118 ? 13.174 23.300 -20.486 1.00 95.19 118 LYS A O 1
ATOM 961 N N . ALA A 1 119 ? 13.096 24.863 -18.868 1.00 94.19 119 ALA A N 1
ATOM 962 C CA . ALA A 1 119 ? 14.390 25.455 -19.185 1.00 94.19 119 ALA A CA 1
ATOM 963 C C . ALA A 1 119 ? 15.527 24.430 -19.039 1.00 94.19 119 ALA A C 1
ATOM 965 O O . ALA A 1 119 ? 16.327 24.281 -19.960 1.00 94.19 119 ALA A O 1
ATOM 966 N N . GLN A 1 120 ? 15.542 23.661 -17.946 1.00 92.50 120 GLN A N 1
ATOM 967 C CA . GLN A 1 120 ? 16.511 22.577 -17.735 1.00 92.50 120 GLN A CA 1
ATOM 968 C C . GLN A 1 120 ? 16.421 21.489 -18.813 1.00 92.50 120 GLN A C 1
ATOM 970 O O . GLN A 1 120 ? 17.436 21.010 -19.314 1.00 92.50 120 GLN A O 1
ATOM 975 N N . ALA A 1 121 ? 15.208 21.115 -19.222 1.00 91.31 121 ALA A N 1
ATOM 976 C CA . ALA A 1 121 ? 15.012 20.135 -20.286 1.00 91.31 121 ALA A CA 1
ATOM 977 C C . ALA A 1 121 ? 15.522 20.634 -21.650 1.00 91.31 121 ALA A C 1
ATOM 979 O O . ALA A 1 121 ? 15.987 19.833 -22.459 1.00 91.31 121 ALA A O 1
ATOM 980 N N . ILE A 1 122 ? 15.460 21.946 -21.906 1.00 89.25 122 ILE A N 1
ATOM 981 C CA . ILE A 1 122 ? 16.025 22.573 -23.110 1.00 89.25 122 ILE A CA 1
ATOM 982 C C . ILE A 1 122 ? 17.559 22.586 -23.051 1.00 89.25 122 ILE A C 1
ATOM 984 O O . ILE A 1 122 ? 18.203 22.305 -24.060 1.00 89.25 122 ILE A O 1
ATOM 988 N N . THR A 1 123 ? 18.166 22.869 -21.893 1.00 89.38 123 THR A N 1
ATOM 989 C CA . THR A 1 123 ? 19.633 22.970 -21.768 1.00 89.38 123 THR A CA 1
ATOM 990 C C . THR A 1 123 ? 20.371 21.641 -21.934 1.00 89.38 123 THR A C 1
ATOM 992 O O . THR A 1 123 ? 21.557 21.659 -22.257 1.00 89.38 123 THR A O 1
ATOM 995 N N . LEU A 1 124 ? 19.677 20.499 -21.843 1.00 85.38 124 LEU A N 1
ATOM 996 C CA . LEU A 1 124 ? 20.218 19.156 -22.123 1.00 85.38 124 LEU A CA 1
ATOM 997 C C . LEU A 1 124 ? 20.737 18.958 -23.568 1.00 85.38 124 LEU A C 1
ATOM 999 O O . LEU A 1 124 ? 21.195 17.867 -23.918 1.00 85.38 124 LEU A O 1
ATOM 1003 N N . GLU A 1 125 ? 20.648 19.971 -24.437 1.00 69.12 125 GLU A N 1
ATOM 1004 C CA . GLU A 1 125 ? 20.874 19.879 -25.882 1.00 69.12 125 GLU A CA 1
ATOM 1005 C C . GLU A 1 125 ? 22.278 19.383 -26.289 1.00 69.12 125 GLU A C 1
ATOM 1007 O O . GLU A 1 125 ? 22.395 18.724 -27.325 1.00 69.12 125 GLU A O 1
ATOM 1012 N N . ASN A 1 126 ? 23.318 19.582 -25.468 1.00 69.12 126 ASN A N 1
ATOM 1013 C CA . ASN A 1 126 ? 24.703 19.275 -25.861 1.00 69.12 126 ASN A CA 1
ATOM 1014 C C . ASN A 1 126 ? 25.341 18.083 -25.137 1.00 69.12 126 ASN A C 1
ATOM 1016 O O . ASN A 1 126 ? 26.122 17.363 -25.756 1.00 69.12 126 ASN A O 1
ATOM 1020 N N . ASN A 1 127 ? 25.005 17.839 -23.870 1.00 74.31 127 ASN A N 1
ATOM 1021 C CA . ASN A 1 127 ? 25.471 16.684 -23.108 1.00 74.31 127 ASN A CA 1
ATOM 1022 C C . ASN A 1 127 ? 24.397 16.255 -22.108 1.00 74.31 127 ASN A C 1
ATOM 1024 O O . ASN A 1 127 ? 23.720 17.084 -21.520 1.00 74.31 127 ASN A O 1
ATOM 1028 N N . ILE A 1 128 ? 24.235 14.943 -21.947 1.00 78.12 128 ILE A N 1
ATOM 1029 C CA . ILE A 1 128 ? 23.311 14.353 -20.983 1.00 78.12 128 ILE A CA 1
ATOM 1030 C C . ILE A 1 128 ? 24.112 14.107 -19.704 1.00 78.12 128 ILE A C 1
ATOM 1032 O O . ILE A 1 128 ? 24.740 13.054 -19.555 1.00 78.12 128 ILE A O 1
ATOM 1036 N N . GLU A 1 129 ? 24.142 15.090 -18.806 1.00 83.25 129 GLU A N 1
ATOM 1037 C CA . GLU A 1 129 ? 24.704 14.898 -17.472 1.00 83.25 129 GLU A CA 1
ATOM 1038 C C . GLU A 1 129 ? 23.661 14.262 -16.550 1.00 83.25 129 GLU A C 1
ATOM 1040 O O . GLU A 1 129 ? 22.505 14.678 -16.473 1.00 83.25 129 GLU A O 1
ATOM 1045 N N . ILE A 1 130 ? 24.075 13.210 -15.844 1.00 77.44 130 ILE A N 1
ATOM 1046 C CA . ILE A 1 130 ? 23.184 12.411 -14.994 1.00 77.44 130 ILE A CA 1
ATOM 1047 C C . ILE A 1 130 ? 22.507 13.271 -13.918 1.00 77.44 130 ILE A C 1
ATOM 1049 O O . ILE A 1 130 ? 21.318 13.094 -13.650 1.00 77.44 130 ILE A O 1
ATOM 1053 N N . GLU A 1 131 ? 23.249 14.206 -13.325 1.00 84.50 131 GLU A N 1
ATOM 1054 C CA . GLU A 1 131 ? 22.739 15.068 -12.257 1.00 84.50 131 GLU A CA 1
ATOM 1055 C C . GLU A 1 131 ? 21.671 16.051 -12.760 1.00 84.50 131 GLU A C 1
ATOM 1057 O O . GLU A 1 131 ? 20.673 16.271 -12.074 1.00 84.50 131 GLU A O 1
ATOM 1062 N N . GLU A 1 132 ? 21.800 16.566 -13.987 1.00 87.50 132 GLU A N 1
ATOM 1063 C CA . GLU A 1 132 ? 20.798 17.459 -14.587 1.00 87.50 132 GLU A CA 1
ATOM 1064 C C . GLU A 1 132 ? 19.463 16.736 -14.800 1.00 87.50 132 GLU A C 1
ATOM 1066 O O . GLU A 1 132 ? 18.388 17.263 -14.508 1.00 87.50 132 GLU A O 1
ATOM 1071 N N . ILE A 1 133 ? 19.517 15.482 -15.246 1.00 84.12 133 ILE A N 1
ATOM 1072 C CA . ILE A 1 133 ? 18.314 14.666 -15.458 1.00 84.12 133 ILE A CA 1
ATOM 1073 C C . ILE A 1 133 ? 17.675 14.285 -14.141 1.00 84.12 133 ILE A C 1
ATOM 1075 O O . ILE A 1 133 ? 16.449 14.266 -14.036 1.00 84.12 133 ILE A O 1
ATOM 1079 N N . LYS A 1 134 ? 18.492 13.948 -13.143 1.00 85.31 134 LYS A N 1
ATOM 1080 C CA . LYS A 1 134 ? 18.002 13.622 -11.810 1.00 85.31 134 LYS A CA 1
ATOM 1081 C C . LYS A 1 134 ? 17.203 14.791 -11.240 1.00 85.31 134 LYS A C 1
ATOM 1083 O O . LYS A 1 134 ? 16.100 14.564 -10.749 1.00 85.31 134 LYS A O 1
ATOM 1088 N N . LEU A 1 135 ? 17.699 16.015 -11.407 1.00 91.44 135 LEU A N 1
ATOM 1089 C CA . LEU A 1 135 ? 17.000 17.228 -10.995 1.00 91.44 135 LEU A CA 1
ATOM 1090 C C . LEU A 1 135 ? 15.671 17.418 -11.744 1.00 91.44 135 LEU A C 1
ATOM 1092 O O . LEU A 1 135 ? 14.641 17.649 -11.115 1.00 91.44 135 LEU A O 1
ATOM 1096 N N . ILE A 1 136 ? 15.656 17.233 -13.070 1.00 91.56 136 ILE A N 1
ATOM 1097 C CA . ILE A 1 136 ? 14.418 17.300 -13.869 1.00 91.56 136 ILE A CA 1
ATOM 1098 C C . ILE A 1 136 ? 13.401 16.256 -13.393 1.00 91.56 136 ILE A C 1
ATOM 1100 O O . ILE A 1 136 ? 12.230 16.565 -13.194 1.00 91.56 136 ILE A O 1
ATOM 1104 N N . VAL A 1 137 ? 13.839 15.017 -13.174 1.00 86.94 137 VAL A N 1
ATOM 1105 C CA . VAL A 1 137 ? 12.990 13.917 -12.696 1.00 86.94 137 VAL A CA 1
ATOM 1106 C C . VAL A 1 137 ? 12.420 14.211 -11.312 1.00 86.94 137 VAL A C 1
ATOM 1108 O O . VAL A 1 137 ? 11.249 13.924 -11.058 1.00 86.94 137 VAL A O 1
ATOM 1111 N N . GLU A 1 138 ? 13.232 14.747 -10.402 1.00 90.88 138 GLU A N 1
ATOM 1112 C CA . GLU A 1 138 ? 12.780 15.164 -9.076 1.00 90.88 138 GLU A CA 1
ATOM 1113 C C . GLU A 1 138 ? 11.719 16.262 -9.186 1.00 90.88 138 GLU A C 1
ATOM 1115 O O . GLU A 1 138 ? 10.657 16.127 -8.578 1.00 90.88 138 GLU A O 1
ATOM 1120 N N . ASN A 1 139 ? 11.924 17.263 -10.044 1.00 94.38 139 ASN A N 1
ATOM 1121 C CA . ASN A 1 139 ? 10.935 18.311 -10.287 1.00 94.38 139 ASN A CA 1
ATOM 1122 C C . ASN A 1 139 ? 9.626 17.759 -10.871 1.00 94.38 139 ASN A C 1
ATOM 1124 O O . ASN A 1 139 ? 8.551 18.118 -10.394 1.00 94.38 139 ASN A O 1
ATOM 1128 N N . LEU A 1 140 ? 9.688 16.844 -11.844 1.00 91.06 140 LEU A N 1
ATOM 1129 C CA . LEU A 1 140 ? 8.495 16.199 -12.409 1.00 91.06 140 LEU A CA 1
ATOM 1130 C C . LEU A 1 140 ? 7.722 15.401 -11.347 1.00 91.06 140 LEU A C 1
ATOM 1132 O O . LEU A 1 140 ? 6.499 15.494 -11.270 1.00 91.06 140 LEU A O 1
ATOM 1136 N N . LYS A 1 141 ? 8.419 14.658 -10.476 1.00 89.62 141 LYS A N 1
ATOM 1137 C CA . LYS A 1 141 ? 7.788 13.957 -9.339 1.00 89.62 141 LYS A CA 1
ATOM 1138 C C . LYS A 1 141 ? 7.139 14.933 -8.363 1.00 89.62 141 LYS A C 1
ATOM 1140 O O . LYS A 1 141 ? 6.081 14.638 -7.814 1.00 89.62 141 LYS A O 1
ATOM 1145 N N . THR A 1 142 ? 7.778 16.071 -8.128 1.00 93.69 142 THR A N 1
ATOM 1146 C CA . THR A 1 142 ? 7.258 17.143 -7.280 1.00 93.69 142 THR A CA 1
ATOM 1147 C C . THR A 1 142 ? 5.973 17.737 -7.863 1.00 93.69 142 THR A C 1
ATOM 1149 O O . THR A 1 142 ? 4.994 17.877 -7.132 1.00 93.69 142 THR A O 1
ATOM 1152 N N . MET A 1 143 ? 5.913 17.983 -9.175 1.00 94.12 143 MET A N 1
ATOM 1153 C CA . MET A 1 143 ? 4.686 18.429 -9.850 1.00 94.12 143 MET A CA 1
ATOM 1154 C C . MET A 1 143 ? 3.561 17.387 -9.775 1.00 94.12 143 MET A C 1
ATOM 1156 O O . MET A 1 143 ? 2.420 17.740 -9.487 1.00 94.12 143 MET A O 1
ATOM 1160 N N . GLU A 1 144 ? 3.875 16.103 -9.963 1.00 90.19 144 GLU A N 1
ATOM 1161 C CA . GLU A 1 144 ? 2.888 15.020 -9.849 1.00 90.19 144 GLU A CA 1
ATOM 1162 C C . GLU A 1 144 ? 2.308 14.936 -8.427 1.00 90.19 144 GLU A C 1
ATOM 1164 O O . GLU A 1 144 ? 1.098 14.804 -8.245 1.00 90.19 144 GLU A O 1
ATOM 1169 N N . LYS A 1 145 ? 3.155 15.086 -7.396 1.00 91.88 145 LYS A N 1
ATOM 1170 C CA . LYS A 1 145 ? 2.700 15.179 -6.000 1.00 91.88 145 LYS A CA 1
ATOM 1171 C C . LYS A 1 145 ? 1.796 16.387 -5.780 1.00 91.88 145 LYS A C 1
ATOM 1173 O O . LYS A 1 145 ? 0.777 16.255 -5.108 1.00 91.88 145 LYS A O 1
ATOM 1178 N N . ALA A 1 146 ? 2.156 17.550 -6.326 1.00 93.81 146 ALA A N 1
ATOM 1179 C CA . ALA A 1 146 ? 1.307 18.732 -6.255 1.00 93.81 146 ALA A CA 1
ATOM 1180 C C . ALA A 1 146 ? -0.070 18.416 -6.840 1.00 93.81 146 ALA A C 1
ATOM 1182 O O . ALA A 1 146 ? -1.076 18.543 -6.149 1.00 93.81 146 ALA A O 1
ATOM 1183 N N . LYS A 1 147 ? -0.121 17.889 -8.064 1.00 92.94 147 LYS A N 1
ATOM 1184 C CA . LYS A 1 147 ? -1.379 17.481 -8.685 1.00 92.94 147 LYS A CA 1
ATOM 1185 C C . LYS A 1 147 ? -2.165 16.527 -7.781 1.00 92.94 147 LYS A C 1
ATOM 1187 O O . LYS A 1 147 ? -3.308 16.815 -7.466 1.00 92.94 147 LYS A O 1
ATOM 1192 N N . GLN A 1 148 ? -1.546 15.463 -7.273 1.00 93.31 148 GLN A N 1
ATOM 1193 C CA . GLN A 1 148 ? -2.220 14.470 -6.430 1.00 93.31 148 GLN A CA 1
ATOM 1194 C C . GLN A 1 148 ? -2.852 15.057 -5.154 1.00 93.31 148 GLN A C 1
ATOM 1196 O O . GLN A 1 148 ? -3.947 14.643 -4.772 1.00 93.31 148 GLN A O 1
ATOM 1201 N N . PHE A 1 149 ? -2.163 15.968 -4.460 1.00 93.94 149 PHE A N 1
ATOM 1202 C CA . PHE A 1 149 ? -2.594 16.436 -3.136 1.00 93.94 149 PHE A CA 1
ATOM 1203 C C . PHE A 1 149 ? -3.426 17.719 -3.166 1.00 93.94 149 PHE A C 1
ATOM 1205 O O . PHE A 1 149 ? -4.284 17.902 -2.304 1.00 93.94 149 PHE A O 1
ATOM 1212 N N . ILE A 1 150 ? -3.187 18.613 -4.125 1.00 94.19 150 ILE A N 1
ATOM 1213 C CA . ILE A 1 150 ? -3.759 19.969 -4.128 1.00 94.19 150 ILE A CA 1
ATOM 1214 C C . ILE A 1 150 ? -4.506 20.311 -5.422 1.00 94.19 150 ILE A C 1
ATOM 1216 O O . ILE A 1 150 ? -4.777 21.486 -5.642 1.00 94.19 150 ILE A O 1
ATOM 1220 N N . GLU A 1 151 ? -4.903 19.328 -6.243 1.00 94.06 151 GLU A N 1
ATOM 1221 C CA . GLU A 1 151 ? -5.644 19.536 -7.506 1.00 94.06 151 GLU A CA 1
ATOM 1222 C C . GLU A 1 151 ? -6.804 20.534 -7.371 1.00 94.06 151 GLU A C 1
ATOM 1224 O O . GLU A 1 151 ? -6.906 21.498 -8.128 1.00 94.06 151 GLU A O 1
ATOM 1229 N N . ASN A 1 152 ? -7.628 20.357 -6.333 1.00 93.94 152 ASN A N 1
ATOM 1230 C CA . ASN A 1 152 ? -8.808 21.187 -6.057 1.00 93.94 152 ASN A CA 1
ATOM 1231 C C . ASN A 1 152 ? -8.473 22.639 -5.675 1.00 93.94 152 ASN A C 1
ATOM 1233 O O . ASN A 1 152 ? -9.357 23.497 -5.610 1.00 93.94 152 ASN A O 1
ATOM 1237 N N . HIS A 1 153 ? -7.204 22.915 -5.385 1.00 93.88 153 HIS A N 1
ATOM 1238 C CA . HIS A 1 153 ? -6.694 24.221 -4.996 1.00 93.88 153 HIS A CA 1
ATOM 1239 C C . HIS A 1 153 ? -5.890 24.898 -6.113 1.00 93.88 153 HIS A C 1
ATOM 1241 O O . HIS A 1 153 ? -5.429 26.021 -5.915 1.00 93.88 153 HIS A O 1
ATOM 1247 N N . LEU A 1 154 ? -5.736 24.275 -7.284 1.00 94.50 154 LEU A N 1
ATOM 1248 C CA . LEU A 1 154 ? -5.046 24.866 -8.433 1.00 94.50 154 LEU A CA 1
ATOM 1249 C C . LEU A 1 154 ? -5.995 25.707 -9.293 1.00 94.50 154 LEU A C 1
ATOM 1251 O O . LEU A 1 154 ? -7.212 25.517 -9.276 1.00 94.50 154 LEU A O 1
ATOM 1255 N N . ASP A 1 155 ? -5.445 26.685 -10.014 1.00 94.94 155 ASP A N 1
ATOM 1256 C CA . ASP A 1 155 ? -6.211 27.443 -11.013 1.00 94.94 155 ASP A CA 1
ATOM 1257 C C . ASP A 1 155 ? -6.348 26.660 -12.326 1.00 94.94 155 ASP A C 1
ATOM 1259 O O . ASP A 1 155 ? -7.415 26.666 -12.937 1.00 94.94 155 ASP A O 1
ATOM 1263 N N . ALA A 1 156 ? -5.295 25.943 -12.723 1.00 95.06 156 ALA A N 1
ATOM 1264 C CA . ALA A 1 156 ? -5.252 25.169 -13.959 1.00 95.06 156 ALA A CA 1
ATOM 1265 C C . ALA A 1 156 ? -4.462 23.855 -13.767 1.00 95.06 156 ALA A C 1
ATOM 1267 O O . ALA A 1 156 ? -3.326 23.744 -14.221 1.00 95.06 156 ALA A O 1
ATOM 1268 N N . PRO A 1 157 ? -5.034 22.826 -13.108 1.00 92.75 157 PRO A N 1
ATOM 1269 C CA . PRO A 1 157 ? -4.321 21.573 -12.822 1.00 92.75 157 PRO A CA 1
ATOM 1270 C C . PRO A 1 157 ? -3.806 20.856 -14.082 1.00 92.75 157 PRO A C 1
ATOM 1272 O O . PRO A 1 157 ? -2.766 20.204 -14.039 1.00 92.75 157 PRO A O 1
ATOM 1275 N N . ASN A 1 158 ? -4.477 21.037 -15.224 1.00 94.62 158 ASN A N 1
ATOM 1276 C CA . ASN A 1 158 ? -4.066 20.463 -16.509 1.00 94.62 158 ASN A CA 1
ATOM 1277 C C . ASN A 1 158 ? -2.751 21.057 -17.054 1.00 94.62 158 ASN A C 1
ATOM 1279 O O . ASN A 1 158 ? -2.106 20.423 -17.884 1.00 94.62 158 ASN A O 1
ATOM 1283 N N . GLU A 1 159 ? -2.329 22.253 -16.619 1.00 95.38 159 GLU A N 1
ATOM 1284 C CA . GLU A 1 159 ? -1.044 22.839 -17.045 1.00 95.38 159 GLU A CA 1
ATOM 1285 C C . GLU A 1 159 ? 0.151 22.005 -16.575 1.00 95.38 159 GLU A C 1
ATOM 1287 O O . GLU A 1 159 ? 1.160 21.939 -17.280 1.00 95.38 159 GLU A O 1
ATOM 1292 N N . ILE A 1 160 ? 0.006 21.302 -15.446 1.00 93.94 160 ILE A N 1
ATOM 1293 C CA . ILE A 1 160 ? 1.007 20.348 -14.964 1.00 93.94 160 ILE A CA 1
ATOM 1294 C C . ILE A 1 160 ? 1.168 19.205 -15.968 1.00 93.94 160 ILE A C 1
ATOM 1296 O O . ILE A 1 160 ? 2.293 18.903 -16.355 1.00 93.94 160 ILE A O 1
ATOM 1300 N N . ASP A 1 161 ? 0.068 18.618 -16.449 1.00 92.19 161 ASP A N 1
ATOM 1301 C CA . ASP A 1 161 ? 0.121 17.526 -17.432 1.00 92.19 161 ASP A CA 1
ATOM 1302 C C . ASP A 1 161 ? 0.782 17.976 -18.733 1.00 92.19 161 ASP A C 1
ATOM 1304 O O . ASP A 1 161 ? 1.670 17.299 -19.249 1.00 92.19 161 ASP A O 1
ATOM 1308 N N . TYR A 1 162 ? 0.403 19.154 -19.236 1.00 95.38 162 TYR A N 1
ATOM 1309 C CA . TYR A 1 162 ? 1.026 19.720 -20.431 1.00 95.38 162 TYR A CA 1
ATOM 1310 C C . TYR A 1 162 ? 2.522 19.976 -20.234 1.00 95.38 162 TYR A C 1
ATOM 1312 O O . TYR A 1 162 ? 3.309 19.692 -21.135 1.00 95.38 162 TYR A O 1
ATOM 1320 N N . CYS A 1 163 ? 2.934 20.484 -19.069 1.00 94.62 163 CYS A N 1
ATOM 1321 C CA . CYS A 1 163 ? 4.346 20.674 -18.751 1.00 94.62 163 CYS A CA 1
ATOM 1322 C C . CYS A 1 163 ? 5.096 19.338 -18.693 1.00 94.62 163 CYS A C 1
ATOM 1324 O O . CYS A 1 163 ? 6.191 19.228 -19.245 1.00 94.62 163 CYS A O 1
ATOM 1326 N N . VAL A 1 164 ? 4.518 18.329 -18.039 1.00 90.38 164 VAL A N 1
ATOM 1327 C CA . VAL A 1 164 ? 5.104 16.990 -17.933 1.00 90.38 164 VAL A CA 1
ATOM 1328 C C . VAL A 1 164 ? 5.290 16.391 -19.325 1.00 90.38 164 VAL A C 1
ATOM 1330 O O . VAL A 1 164 ? 6.395 15.959 -19.645 1.00 90.38 164 VAL A O 1
ATOM 1333 N N . GLU A 1 165 ? 4.265 16.407 -20.177 1.00 89.81 165 GLU A N 1
ATOM 1334 C CA . GLU A 1 165 ? 4.359 15.862 -21.536 1.00 89.81 165 GLU A CA 1
ATOM 1335 C C . GLU A 1 165 ? 5.332 16.650 -22.429 1.00 89.81 165 GLU A C 1
ATOM 1337 O O . GLU A 1 165 ? 6.145 16.035 -23.119 1.00 89.81 165 GLU A O 1
ATOM 1342 N N . ASP A 1 166 ? 5.352 17.986 -22.360 1.00 93.38 166 ASP A N 1
ATOM 1343 C CA . ASP A 1 166 ? 6.319 18.806 -23.111 1.00 93.38 166 ASP A CA 1
ATOM 1344 C C . ASP A 1 166 ? 7.769 18.505 -22.691 1.00 93.38 166 ASP A C 1
ATOM 1346 O O . ASP A 1 166 ? 8.650 18.316 -23.534 1.00 93.38 166 ASP A O 1
ATOM 1350 N N . VAL A 1 167 ? 8.038 18.389 -21.385 1.00 91.88 167 VAL A N 1
ATOM 1351 C CA . VAL A 1 167 ? 9.366 18.001 -20.879 1.00 91.88 167 VAL A CA 1
ATOM 1352 C C . VAL A 1 167 ? 9.728 16.584 -21.330 1.00 91.88 167 VAL A C 1
ATOM 1354 O O . VAL A 1 167 ? 10.859 16.353 -21.770 1.00 91.88 167 VAL A O 1
ATOM 1357 N N . LYS A 1 168 ? 8.781 15.639 -21.279 1.00 86.75 168 LYS A N 1
ATOM 1358 C CA . LYS A 1 168 ? 8.998 14.262 -21.745 1.00 86.75 168 LYS A CA 1
ATOM 1359 C C . LYS A 1 168 ? 9.363 14.220 -23.225 1.00 86.75 168 LYS A C 1
ATOM 1361 O O . LYS A 1 168 ? 10.327 13.534 -23.573 1.00 86.75 168 LYS A O 1
ATOM 1366 N N . GLU A 1 169 ? 8.646 14.953 -24.074 1.00 89.94 169 GLU A N 1
ATOM 1367 C CA . GLU A 1 169 ? 8.912 15.019 -25.514 1.00 89.94 169 GLU A CA 1
ATOM 1368 C C . GLU A 1 169 ? 10.319 15.570 -25.788 1.00 89.94 169 GLU A C 1
ATOM 1370 O O . GLU A 1 169 ? 11.068 15.011 -26.600 1.00 89.94 169 GLU A O 1
ATOM 1375 N N . LYS A 1 170 ? 10.727 16.626 -25.069 1.00 90.44 170 LYS A N 1
ATOM 1376 C CA . LYS A 1 170 ? 12.080 17.196 -25.188 1.00 90.44 170 LYS A CA 1
ATOM 1377 C C . LYS A 1 170 ? 13.158 16.182 -24.811 1.00 90.44 170 LYS A C 1
ATOM 1379 O O . LYS A 1 170 ? 14.114 16.004 -25.571 1.00 90.44 170 LYS A O 1
ATOM 1384 N N . ILE A 1 171 ? 12.988 15.478 -23.691 1.00 87.69 171 ILE A N 1
ATOM 1385 C CA . ILE A 1 171 ? 13.928 14.435 -23.263 1.00 87.69 171 ILE A CA 1
ATOM 1386 C C . ILE A 1 171 ? 13.972 13.293 -24.285 1.00 87.69 171 ILE A C 1
ATOM 1388 O O . ILE A 1 171 ? 15.056 12.842 -24.655 1.00 87.69 171 ILE A O 1
ATOM 1392 N N . GLU A 1 172 ? 12.825 12.840 -24.795 1.00 86.44 172 GLU A N 1
ATOM 1393 C CA . GLU A 1 172 ? 12.765 11.764 -25.789 1.00 86.44 172 GLU A CA 1
ATOM 1394 C C . GLU A 1 172 ? 13.489 12.149 -27.085 1.00 86.44 172 GLU A C 1
ATOM 1396 O O . GLU A 1 172 ? 14.298 11.376 -27.616 1.00 86.44 172 GLU A O 1
ATOM 1401 N N . LYS A 1 173 ? 13.247 13.364 -27.585 1.00 89.06 173 LYS A N 1
ATOM 1402 C CA . LYS A 1 173 ? 13.948 13.912 -28.750 1.00 89.06 173 LYS A CA 1
ATOM 1403 C C . LYS A 1 173 ? 15.459 13.941 -28.521 1.00 89.06 173 LYS A C 1
ATOM 1405 O O . LYS A 1 173 ? 16.221 13.620 -29.439 1.00 89.06 173 LYS A O 1
ATOM 1410 N N . GLN A 1 174 ? 15.892 14.264 -27.307 1.00 87.00 174 GLN A N 1
ATOM 1411 C CA . GLN A 1 174 ? 17.306 14.299 -26.956 1.00 87.00 174 GLN A CA 1
ATOM 1412 C C . GLN A 1 174 ? 17.924 12.897 -26.868 1.00 87.00 174 GLN A C 1
ATOM 1414 O O . GLN A 1 174 ? 18.988 12.666 -27.446 1.00 87.00 174 GLN A O 1
ATOM 1419 N N . ILE A 1 175 ? 17.231 11.925 -26.269 1.00 87.50 175 ILE A N 1
ATOM 1420 C CA . ILE A 1 175 ? 17.652 10.513 -26.268 1.00 87.50 175 ILE A CA 1
ATOM 1421 C C . ILE A 1 175 ? 17.798 9.997 -27.706 1.00 87.50 175 ILE A C 1
ATOM 1423 O O . ILE A 1 175 ? 18.797 9.354 -28.030 1.00 87.50 175 ILE A O 1
ATOM 1427 N N . LYS A 1 176 ? 16.850 10.315 -28.598 1.00 88.62 176 LYS A N 1
ATOM 1428 C CA . LYS A 1 176 ? 16.920 9.941 -30.022 1.00 88.62 176 LYS A CA 1
ATOM 1429 C C . LYS A 1 176 ? 18.182 10.488 -30.697 1.00 88.62 176 LYS A C 1
ATOM 1431 O O . LYS A 1 176 ? 18.876 9.734 -31.377 1.00 88.62 176 LYS A O 1
ATOM 1436 N N . ARG A 1 177 ? 18.525 11.764 -30.479 1.00 88.44 177 ARG A N 1
ATOM 1437 C CA . ARG A 1 177 ? 19.782 12.360 -30.982 1.00 88.44 177 ARG A CA 1
ATOM 1438 C C . ARG A 1 177 ? 21.010 11.644 -30.414 1.00 88.44 177 ARG A C 1
ATOM 1440 O O . ARG A 1 177 ? 21.938 11.327 -31.157 1.00 88.44 177 ARG A O 1
ATOM 1447 N N . PHE A 1 178 ? 20.993 11.327 -29.122 1.00 87.56 178 PHE A N 1
ATOM 1448 C CA . PHE A 1 178 ? 22.066 10.585 -28.464 1.00 87.56 178 PHE A CA 1
ATOM 1449 C C . PHE A 1 178 ? 22.276 9.195 -29.064 1.00 87.56 178 PHE A C 1
ATOM 1451 O O . PHE A 1 178 ? 23.416 8.815 -29.329 1.00 87.56 178 PHE A O 1
ATOM 1458 N N . LEU A 1 179 ? 21.195 8.465 -29.350 1.00 89.50 179 LEU A N 1
ATOM 1459 C CA . LEU A 1 179 ? 21.251 7.149 -29.990 1.00 89.50 179 LEU A CA 1
ATOM 1460 C C . LEU A 1 179 ? 21.848 7.207 -31.402 1.00 89.50 179 LEU A C 1
ATOM 1462 O O . LEU A 1 179 ? 22.603 6.311 -31.776 1.00 89.50 179 LEU A O 1
ATOM 1466 N N . VAL A 1 180 ? 21.579 8.269 -32.170 1.00 92.56 180 VAL A N 1
ATOM 1467 C CA . VAL A 1 180 ? 22.246 8.494 -33.467 1.00 92.56 180 VAL A CA 1
ATOM 1468 C C . VAL A 1 180 ? 23.758 8.653 -33.276 1.00 92.56 180 VAL A C 1
ATOM 1470 O O . VAL A 1 180 ? 24.537 8.050 -34.013 1.00 92.56 180 VAL A O 1
ATOM 1473 N N . GLY A 1 181 ? 24.184 9.396 -32.251 1.00 89.94 181 GLY A N 1
ATOM 1474 C CA . GLY A 1 181 ? 25.599 9.527 -31.895 1.00 89.94 181 GLY A CA 1
ATOM 1475 C C . GLY A 1 181 ? 26.237 8.205 -31.454 1.00 89.94 181 GLY A C 1
ATOM 1476 O O . GLY A 1 181 ? 27.345 7.892 -31.877 1.00 89.94 181 GLY A O 1
ATOM 1477 N N . VAL A 1 182 ? 25.533 7.400 -30.652 1.00 89.19 182 VAL A N 1
ATOM 1478 C CA . VAL A 1 182 ? 25.970 6.045 -30.262 1.00 89.19 182 VAL A CA 1
ATOM 1479 C C . VAL A 1 182 ? 26.158 5.164 -31.492 1.00 89.19 182 VAL A C 1
ATOM 1481 O O . VAL A 1 182 ? 27.184 4.499 -31.609 1.00 89.19 182 VAL A O 1
ATOM 1484 N N . LYS A 1 183 ? 25.212 5.196 -32.435 1.00 91.00 183 LYS A N 1
ATOM 1485 C CA . LYS A 1 183 ? 25.321 4.451 -33.691 1.00 91.00 183 LYS A CA 1
ATOM 1486 C C . LYS A 1 183 ? 26.574 4.854 -34.472 1.00 91.00 183 LYS A C 1
ATOM 1488 O O . LYS A 1 183 ? 27.347 3.985 -34.850 1.00 91.00 183 LYS A O 1
ATOM 1493 N N . ALA A 1 184 ? 26.828 6.154 -34.622 1.00 94.00 184 ALA A N 1
ATOM 1494 C CA . ALA A 1 184 ? 28.036 6.640 -35.287 1.00 94.00 184 ALA A CA 1
ATOM 1495 C C . ALA A 1 184 ? 29.330 6.218 -34.561 1.00 94.00 184 ALA A C 1
ATOM 1497 O O . ALA A 1 184 ? 30.335 5.934 -35.208 1.00 94.00 184 ALA A O 1
ATOM 1498 N N . LEU A 1 185 ? 29.331 6.155 -33.224 1.00 90.81 185 LEU A N 1
ATOM 1499 C CA . LEU A 1 185 ? 30.473 5.644 -32.453 1.00 90.81 185 LEU A CA 1
ATOM 1500 C C . LEU A 1 185 ? 30.701 4.149 -32.698 1.00 90.81 185 LEU A C 1
ATOM 1502 O O . LEU A 1 185 ? 31.847 3.737 -32.861 1.00 90.81 185 LEU A O 1
ATOM 1506 N N . ILE A 1 186 ? 29.627 3.358 -32.759 1.00 89.00 186 ILE A N 1
ATOM 1507 C CA . ILE A 1 186 ? 29.678 1.925 -33.078 1.00 89.00 186 ILE A CA 1
ATOM 1508 C C . ILE A 1 186 ? 30.226 1.708 -34.492 1.00 89.00 186 ILE A C 1
ATOM 1510 O O . ILE A 1 186 ? 31.147 0.913 -34.658 1.00 89.00 186 ILE A O 1
ATOM 1514 N N . ASP A 1 187 ? 29.725 2.450 -35.483 1.00 90.38 187 ASP A N 1
ATOM 1515 C CA . ASP A 1 187 ? 30.180 2.359 -36.879 1.00 90.38 187 ASP A CA 1
ATOM 1516 C C . ASP A 1 187 ? 31.679 2.718 -37.011 1.00 90.38 187 ASP A C 1
ATOM 1518 O O . ASP A 1 187 ? 32.409 2.135 -37.812 1.00 90.38 187 ASP A O 1
ATOM 1522 N N . ASN A 1 188 ? 32.170 3.624 -36.159 1.00 91.06 188 ASN A N 1
ATOM 1523 C CA . ASN A 1 188 ? 33.585 3.998 -36.055 1.00 91.06 188 ASN A CA 1
ATOM 1524 C C . ASN A 1 188 ? 34.402 3.109 -35.095 1.00 91.06 188 ASN A C 1
ATOM 1526 O O . ASN A 1 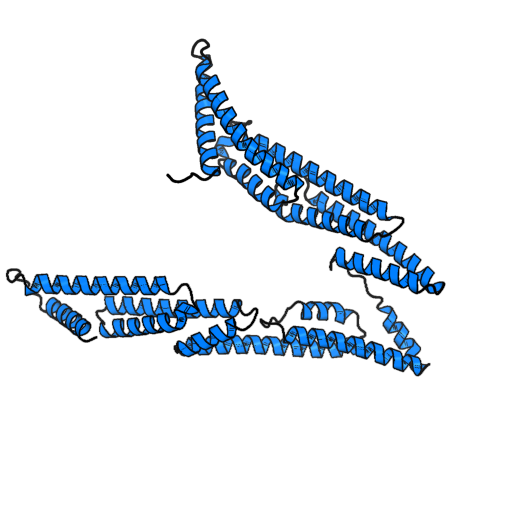188 ? 35.541 3.445 -34.776 1.00 91.06 188 ASN A O 1
ATOM 1530 N N . HIS A 1 189 ? 33.848 1.986 -34.627 1.00 91.31 189 HIS A N 1
ATOM 1531 C CA . HIS A 1 189 ? 34.493 1.029 -33.716 1.00 91.31 189 HIS A CA 1
ATOM 1532 C C . HIS A 1 189 ? 34.914 1.612 -32.348 1.00 91.31 189 HIS A C 1
ATOM 1534 O O . HIS A 1 189 ? 35.732 1.025 -31.638 1.00 91.31 189 HIS A O 1
ATOM 1540 N N . ASN A 1 190 ? 34.336 2.741 -31.924 1.00 92.12 190 ASN A N 1
ATOM 1541 C CA . ASN A 1 190 ? 34.569 3.343 -30.609 1.00 92.12 190 ASN A CA 1
ATOM 1542 C C . ASN A 1 190 ? 33.557 2.816 -29.576 1.00 92.12 190 ASN A C 1
ATOM 1544 O O . ASN A 1 190 ? 32.681 3.532 -29.082 1.00 92.12 190 ASN A O 1
ATOM 1548 N N . PHE A 1 191 ? 33.670 1.524 -29.264 1.00 85.00 191 PHE A N 1
ATOM 1549 C CA . PHE A 1 191 ? 32.719 0.825 -28.397 1.00 85.00 191 PHE A CA 1
ATOM 1550 C C . PHE A 1 191 ? 32.729 1.327 -26.951 1.00 85.00 191 PHE A C 1
ATOM 1552 O O . PHE A 1 191 ? 31.685 1.338 -26.309 1.00 85.00 191 PHE A O 1
ATOM 1559 N N . PHE A 1 192 ? 33.878 1.769 -26.437 1.00 85.81 192 PHE A N 1
ATOM 1560 C CA . PHE A 1 192 ? 33.987 2.247 -25.058 1.00 85.81 192 PHE A CA 1
ATOM 1561 C C . PHE A 1 192 ? 33.123 3.490 -24.812 1.00 85.81 192 PHE A C 1
ATOM 1563 O O . PHE A 1 192 ? 32.336 3.525 -23.866 1.00 85.81 192 PHE A O 1
ATOM 1570 N N . GLU A 1 193 ? 33.205 4.484 -25.699 1.00 84.69 193 GLU A N 1
ATOM 1571 C CA . GLU A 1 193 ? 32.371 5.686 -25.597 1.00 84.69 193 GLU A CA 1
ATOM 1572 C C . GLU A 1 193 ? 30.901 5.398 -25.936 1.00 84.69 193 GLU A C 1
ATOM 1574 O O . GLU A 1 193 ? 30.000 5.981 -25.330 1.00 84.69 193 GLU A O 1
ATOM 1579 N N . ALA A 1 194 ? 30.632 4.452 -26.844 1.00 85.62 194 ALA A N 1
ATOM 1580 C CA . ALA A 1 194 ? 29.270 3.997 -27.118 1.00 85.62 194 ALA A CA 1
ATOM 1581 C C . ALA A 1 194 ? 28.611 3.376 -25.871 1.00 85.62 194 ALA A C 1
ATOM 1583 O O . ALA A 1 194 ? 27.473 3.721 -25.554 1.00 85.62 194 ALA A O 1
ATOM 1584 N N . VAL A 1 195 ? 29.332 2.517 -25.139 1.00 79.75 195 VAL A N 1
ATOM 1585 C CA . VAL A 1 195 ? 28.849 1.890 -23.897 1.00 79.75 195 VAL A CA 1
ATOM 1586 C C . VAL A 1 195 ? 28.557 2.943 -22.834 1.00 79.75 195 VAL A C 1
ATOM 1588 O O . VAL A 1 195 ? 27.445 2.965 -22.318 1.00 79.75 195 VAL A O 1
ATOM 1591 N N . LYS A 1 196 ? 29.478 3.883 -22.581 1.00 80.94 196 LYS A N 1
ATOM 1592 C CA . LYS A 1 196 ? 29.233 4.971 -21.616 1.00 80.94 196 LYS A CA 1
ATOM 1593 C C . LYS A 1 196 ? 27.957 5.752 -21.927 1.00 80.94 196 LYS A C 1
ATOM 1595 O O . LYS A 1 196 ? 27.167 6.031 -21.030 1.00 80.94 196 LYS A O 1
ATOM 1600 N N . LYS A 1 197 ? 27.729 6.087 -23.201 1.00 85.56 197 LYS A N 1
ATOM 1601 C CA . LYS A 1 197 ? 26.512 6.798 -23.619 1.00 85.56 197 LYS A CA 1
ATOM 1602 C C . LYS A 1 197 ? 25.251 5.944 -23.464 1.00 85.56 197 LYS A C 1
ATOM 1604 O O . LYS A 1 197 ? 24.208 6.479 -23.091 1.00 85.56 197 LYS A O 1
ATOM 1609 N N . ILE A 1 198 ? 25.327 4.638 -23.722 1.00 85.19 198 ILE A N 1
ATOM 1610 C CA . ILE A 1 198 ? 24.220 3.701 -23.475 1.00 85.19 198 ILE A CA 1
ATOM 1611 C C . ILE A 1 198 ? 23.910 3.601 -21.976 1.00 85.19 198 ILE A C 1
ATOM 1613 O O . ILE A 1 198 ? 22.734 3.588 -21.605 1.00 85.19 198 ILE A O 1
ATOM 1617 N N . ASP A 1 199 ? 24.926 3.581 -21.117 1.00 79.31 199 ASP A N 1
ATOM 1618 C CA . ASP A 1 199 ? 24.748 3.556 -19.664 1.00 79.31 199 ASP A CA 1
ATOM 1619 C C . ASP A 1 199 ? 24.050 4.831 -19.176 1.00 79.31 199 ASP A C 1
ATOM 1621 O O . ASP A 1 199 ? 23.084 4.746 -18.414 1.00 79.31 199 ASP A O 1
ATOM 1625 N N . SER A 1 200 ? 24.440 6.003 -19.695 1.00 78.69 200 SER A N 1
ATOM 1626 C CA . SER A 1 200 ? 23.730 7.263 -19.437 1.00 78.69 200 SER A CA 1
ATOM 1627 C C . SER A 1 200 ? 22.257 7.167 -19.841 1.00 78.69 200 SER A C 1
ATOM 1629 O O . SER A 1 200 ? 21.388 7.445 -19.022 1.00 78.69 200 SER A O 1
ATOM 1631 N N . ILE A 1 201 ? 21.944 6.698 -21.056 1.00 82.56 201 ILE A N 1
ATOM 1632 C CA . ILE A 1 201 ? 20.553 6.529 -21.528 1.00 82.56 201 ILE A CA 1
ATOM 1633 C C . ILE A 1 201 ? 19.774 5.547 -20.641 1.00 82.56 201 ILE A C 1
ATOM 1635 O O . ILE A 1 201 ? 18.601 5.766 -20.330 1.00 82.56 201 ILE A O 1
ATOM 1639 N N . THR A 1 202 ? 20.419 4.465 -20.212 1.00 79.19 202 THR A N 1
ATOM 1640 C CA . THR A 1 202 ? 19.814 3.467 -19.324 1.00 79.19 202 THR A CA 1
ATOM 1641 C C . THR A 1 202 ? 19.464 4.087 -17.978 1.00 79.19 202 THR A C 1
ATOM 1643 O O . THR A 1 202 ? 18.371 3.858 -17.458 1.00 79.19 202 THR A O 1
ATOM 1646 N N . LEU A 1 203 ? 20.346 4.922 -17.436 1.00 71.81 203 LEU A N 1
ATOM 1647 C CA . LEU A 1 203 ? 20.119 5.606 -16.173 1.00 71.81 203 LEU A CA 1
ATOM 1648 C C . LEU A 1 203 ? 19.012 6.665 -16.284 1.00 71.81 203 LEU A C 1
ATOM 1650 O O . LEU A 1 203 ? 18.147 6.718 -15.413 1.00 71.81 203 LEU A O 1
ATOM 1654 N N . VAL A 1 204 ? 18.947 7.410 -17.393 1.00 75.38 204 VAL A N 1
ATOM 1655 C CA . VAL A 1 204 ? 17.819 8.309 -17.714 1.00 75.38 204 VAL A CA 1
ATOM 1656 C C . VAL A 1 204 ? 16.494 7.565 -17.687 1.00 75.38 204 VAL A C 1
ATOM 1658 O O . VAL A 1 204 ? 15.541 7.997 -17.040 1.00 75.38 204 VAL A O 1
ATOM 1661 N N . ARG A 1 205 ? 16.444 6.407 -18.348 1.00 78.00 205 ARG A N 1
ATOM 1662 C CA . ARG A 1 205 ? 15.254 5.557 -18.384 1.00 78.00 205 ARG A CA 1
ATOM 1663 C C . ARG A 1 205 ? 14.855 5.079 -16.986 1.00 78.00 205 ARG A C 1
ATOM 1665 O O . ARG A 1 205 ? 13.672 5.069 -16.666 1.00 78.00 205 ARG A O 1
ATOM 1672 N N . ILE A 1 206 ? 15.823 4.682 -16.156 1.00 71.69 206 ILE A N 1
ATOM 1673 C CA . ILE A 1 206 ? 15.563 4.275 -14.766 1.00 71.69 206 ILE A CA 1
ATOM 1674 C C . ILE A 1 206 ? 14.980 5.447 -13.967 1.00 71.69 206 ILE A C 1
ATOM 1676 O O . ILE A 1 206 ? 13.995 5.262 -13.252 1.00 71.69 206 ILE A O 1
ATOM 1680 N N . LEU A 1 207 ? 15.556 6.644 -14.103 1.00 68.50 207 LEU A N 1
ATOM 1681 C CA . LEU A 1 207 ? 15.127 7.832 -13.363 1.00 68.50 207 LEU A CA 1
ATOM 1682 C C . LEU A 1 207 ? 13.714 8.281 -13.755 1.00 68.50 207 LEU A C 1
ATOM 1684 O O . LEU A 1 207 ? 12.895 8.551 -12.875 1.00 68.50 207 LEU A O 1
ATOM 1688 N N . LEU A 1 208 ? 13.403 8.284 -15.050 1.00 69.69 208 LEU A N 1
ATOM 1689 C CA . LEU A 1 208 ? 12.079 8.631 -15.574 1.00 69.69 208 LEU A CA 1
ATOM 1690 C C . LEU A 1 208 ? 11.008 7.548 -15.326 1.00 69.69 208 LEU A C 1
ATOM 1692 O O . LEU A 1 208 ? 9.822 7.766 -15.571 1.00 69.69 208 LEU A O 1
ATOM 1696 N N . GLY A 1 209 ? 11.409 6.388 -14.799 1.00 66.75 209 GLY A N 1
ATOM 1697 C CA . GLY A 1 209 ? 10.523 5.298 -14.407 1.00 66.75 209 GLY A CA 1
ATOM 1698 C C . GLY A 1 209 ? 9.990 4.454 -15.571 1.00 66.75 209 GLY A C 1
ATOM 1699 O O . GLY A 1 209 ? 10.270 4.672 -16.748 1.00 66.75 209 GLY A O 1
ATOM 1700 N N . ASN A 1 210 ? 9.163 3.459 -15.224 1.00 54.03 210 ASN A N 1
ATOM 1701 C CA . ASN A 1 210 ? 8.564 2.491 -16.159 1.00 54.03 210 ASN A CA 1
ATOM 1702 C C . ASN A 1 210 ? 7.612 3.110 -17.206 1.00 54.03 210 ASN A C 1
ATOM 1704 O O . ASN A 1 210 ? 7.037 2.369 -17.999 1.00 54.03 210 ASN A O 1
ATOM 1708 N N . GLN A 1 211 ? 7.417 4.432 -17.207 1.00 46.59 211 GLN A N 1
ATOM 1709 C CA . GLN A 1 211 ? 6.576 5.129 -18.184 1.00 46.59 211 GLN A CA 1
ATOM 1710 C C . GLN A 1 211 ? 7.231 5.207 -19.573 1.00 46.59 211 GLN A C 1
ATOM 1712 O O . GLN A 1 211 ? 6.542 5.439 -20.559 1.00 46.59 211 GLN A O 1
ATOM 1717 N N . TYR A 1 212 ? 8.537 4.938 -19.671 1.00 46.94 212 TYR A N 1
ATOM 1718 C CA . TYR A 1 212 ? 9.242 4.818 -20.944 1.00 46.94 212 TYR A CA 1
ATOM 1719 C C . TYR A 1 212 ? 9.375 3.349 -21.353 1.00 46.94 212 TYR A C 1
ATOM 1721 O O . TYR A 1 212 ? 10.342 2.648 -21.014 1.00 46.94 212 TYR A O 1
ATOM 1729 N N . THR A 1 213 ? 8.408 2.872 -22.136 1.00 43.97 213 THR A N 1
ATOM 1730 C CA . THR A 1 213 ? 8.594 1.682 -22.968 1.00 43.97 213 THR A CA 1
ATOM 1731 C C . THR A 1 213 ? 9.549 2.042 -24.099 1.00 43.97 213 THR A C 1
ATOM 1733 O O . THR A 1 213 ? 9.136 2.445 -25.183 1.00 43.97 213 THR A O 1
ATOM 1736 N N . LEU A 1 214 ? 10.855 1.900 -23.852 1.00 47.47 214 LEU A N 1
ATOM 1737 C CA . LEU A 1 214 ? 11.785 1.658 -24.949 1.00 47.47 214 LEU A CA 1
ATOM 1738 C C . LEU A 1 214 ? 11.272 0.407 -25.646 1.00 47.47 214 LEU A C 1
ATOM 1740 O O . LEU A 1 214 ? 11.299 -0.656 -25.032 1.00 47.47 214 LEU A O 1
ATOM 1744 N N . ASN A 1 215 ? 10.771 0.549 -26.870 1.00 54.41 215 ASN A N 1
ATOM 1745 C CA . ASN A 1 215 ? 10.497 -0.584 -27.741 1.00 54.41 215 ASN A CA 1
ATOM 1746 C C . ASN A 1 215 ? 11.845 -1.284 -27.953 1.00 54.41 215 ASN A C 1
ATOM 1748 O O . ASN A 1 215 ? 12.682 -0.737 -28.680 1.00 54.41 215 ASN A O 1
ATOM 1752 N N . PRO A 1 216 ? 12.125 -2.414 -27.274 1.00 59.53 216 PRO A N 1
ATOM 1753 C CA . PRO A 1 216 ? 13.374 -3.107 -27.509 1.00 59.53 216 PRO A CA 1
ATOM 1754 C C . PRO A 1 216 ? 13.387 -3.524 -28.984 1.00 59.53 216 PRO A C 1
ATOM 1756 O O . PRO A 1 216 ? 12.325 -3.848 -29.522 1.00 59.53 216 PRO A O 1
ATOM 1759 N N . PRO A 1 217 ? 14.547 -3.474 -29.656 1.00 63.47 217 PRO A N 1
ATOM 1760 C CA . PRO A 1 217 ? 14.658 -3.826 -31.066 1.00 63.47 217 PRO A CA 1
ATOM 1761 C C . PRO A 1 217 ? 14.244 -5.288 -31.269 1.00 63.47 217 PRO A C 1
ATOM 1763 O O . PRO A 1 217 ? 15.029 -6.215 -31.078 1.00 63.47 217 PRO A O 1
ATOM 1766 N N . THR A 1 218 ? 12.975 -5.501 -31.618 1.00 64.62 218 THR A N 1
ATOM 1767 C CA . THR A 1 218 ? 12.396 -6.824 -31.891 1.00 64.62 218 THR A CA 1
ATOM 1768 C C . THR A 1 218 ? 12.991 -7.432 -33.159 1.00 64.62 218 THR A C 1
ATOM 1770 O O . THR A 1 218 ? 12.997 -8.651 -33.325 1.00 64.62 218 THR A O 1
ATOM 1773 N N . ASP A 1 219 ? 13.564 -6.595 -34.025 1.00 72.50 219 ASP A N 1
ATOM 1774 C CA . ASP A 1 219 ? 14.226 -6.983 -35.263 1.00 72.50 219 ASP A CA 1
ATOM 1775 C C . ASP A 1 219 ? 15.572 -7.686 -35.041 1.00 72.50 219 ASP A C 1
ATOM 1777 O O . ASP A 1 219 ? 16.023 -8.404 -35.932 1.00 72.50 219 ASP A O 1
ATOM 1781 N N . ILE A 1 220 ? 16.202 -7.551 -33.865 1.00 74.31 220 ILE A N 1
ATOM 1782 C CA . ILE A 1 220 ? 17.458 -8.250 -33.548 1.00 74.31 220 ILE A CA 1
ATOM 1783 C C . ILE A 1 220 ? 17.285 -9.767 -33.642 1.00 74.31 220 ILE A C 1
ATOM 1785 O O . ILE A 1 220 ? 18.112 -10.442 -34.253 1.00 74.31 220 ILE A O 1
ATOM 1789 N N . PHE A 1 221 ? 16.195 -10.310 -33.097 1.00 74.31 221 PHE A N 1
ATOM 1790 C CA . PHE A 1 221 ? 15.962 -11.752 -33.145 1.00 74.31 221 PHE A CA 1
ATOM 1791 C C . PHE A 1 221 ? 15.641 -12.241 -34.558 1.00 74.31 221 PHE A C 1
ATOM 1793 O O . PHE A 1 221 ? 16.146 -13.285 -34.960 1.00 74.31 221 PHE A O 1
ATOM 1800 N N . ALA A 1 222 ? 14.886 -11.457 -35.333 1.00 78.00 222 ALA A N 1
ATOM 1801 C CA . ALA A 1 222 ? 14.608 -11.768 -36.733 1.00 78.00 222 ALA A CA 1
ATOM 1802 C C . ALA A 1 222 ? 15.895 -11.786 -37.576 1.00 78.00 222 ALA A C 1
ATOM 1804 O O . ALA A 1 222 ? 16.082 -12.666 -38.413 1.00 78.00 222 ALA A O 1
ATOM 1805 N N . ARG A 1 223 ? 16.825 -10.854 -37.327 1.00 78.25 223 ARG A N 1
ATOM 1806 C CA . ARG A 1 223 ? 18.145 -10.860 -37.977 1.00 78.25 223 ARG A CA 1
ATOM 1807 C C . ARG A 1 223 ? 18.970 -12.070 -37.563 1.00 78.25 223 ARG A C 1
ATOM 1809 O O . ARG A 1 223 ? 19.622 -12.659 -38.411 1.00 78.25 223 ARG A O 1
ATOM 1816 N N . PHE A 1 224 ? 18.929 -12.459 -36.290 1.00 74.50 224 PHE A N 1
ATOM 1817 C CA . PHE A 1 224 ? 19.636 -13.646 -35.810 1.00 74.50 224 PHE A CA 1
ATOM 1818 C C . PHE A 1 224 ? 19.128 -14.943 -36.441 1.00 74.50 224 PHE A C 1
ATOM 1820 O O . PHE A 1 224 ? 19.939 -15.805 -36.771 1.00 74.50 224 PHE A O 1
ATOM 1827 N N . GLU A 1 225 ? 17.822 -15.069 -36.668 1.00 75.56 225 GLU A N 1
ATOM 1828 C CA . GLU A 1 225 ? 17.245 -16.223 -37.368 1.00 75.56 225 GLU A CA 1
ATOM 1829 C C . GLU A 1 225 ? 17.738 -16.337 -38.817 1.00 75.56 225 GLU A C 1
ATOM 1831 O O . GLU A 1 225 ? 17.956 -17.446 -39.293 1.00 75.56 225 GLU A O 1
ATOM 1836 N N . GLN A 1 226 ? 18.009 -15.215 -39.492 1.00 80.75 226 GLN A N 1
ATOM 1837 C CA . GLN A 1 226 ? 18.511 -15.211 -40.873 1.00 80.75 226 GLN A CA 1
ATOM 1838 C C . GLN A 1 226 ? 19.958 -15.712 -41.012 1.00 80.75 226 GLN A C 1
ATOM 1840 O O . GLN A 1 226 ? 20.339 -16.154 -42.092 1.00 80.75 226 GLN A O 1
ATOM 1845 N N . VAL A 1 227 ? 20.775 -15.639 -39.953 1.00 74.19 227 VAL A N 1
ATOM 1846 C CA . VAL A 1 227 ? 22.208 -16.014 -39.994 1.00 74.19 227 VAL A CA 1
ATOM 1847 C C . VAL A 1 227 ? 22.491 -17.412 -39.435 1.00 74.19 227 VAL A C 1
ATOM 1849 O O . VAL A 1 227 ? 23.626 -17.890 -39.525 1.00 74.19 227 VAL A O 1
ATOM 1852 N N . ASN A 1 228 ? 21.468 -18.064 -38.874 1.00 64.62 228 ASN A N 1
ATOM 1853 C CA . ASN A 1 228 ? 21.564 -19.268 -38.044 1.00 64.62 228 ASN A CA 1
ATOM 1854 C C . ASN A 1 228 ? 22.020 -20.538 -38.802 1.00 64.62 228 ASN A C 1
ATOM 1856 O O . ASN A 1 228 ? 22.320 -21.548 -38.178 1.00 64.62 228 ASN A O 1
ATOM 1860 N N . ASP A 1 229 ? 22.122 -20.506 -40.134 1.00 67.25 229 ASP A N 1
ATOM 1861 C CA . ASP A 1 229 ? 22.532 -21.679 -40.930 1.00 67.25 229 ASP A CA 1
ATOM 1862 C C . ASP A 1 229 ? 23.936 -21.549 -41.544 1.00 67.25 229 ASP A C 1
ATOM 1864 O O . ASP A 1 229 ? 24.467 -22.497 -42.119 1.00 67.25 229 ASP A O 1
ATOM 1868 N N . THR A 1 230 ? 24.573 -20.383 -41.410 1.00 75.25 230 THR A N 1
ATOM 1869 C CA . THR A 1 230 ? 25.794 -20.054 -42.168 1.00 75.25 230 THR A CA 1
ATOM 1870 C C . THR A 1 230 ? 27.096 -20.154 -41.377 1.00 75.25 230 THR A C 1
ATOM 1872 O O . THR A 1 230 ? 28.159 -20.249 -41.990 1.00 75.25 230 THR A O 1
ATOM 1875 N N . ASN A 1 231 ? 27.063 -20.121 -40.038 1.00 82.50 231 ASN A N 1
ATOM 1876 C CA . ASN A 1 231 ? 28.288 -20.124 -39.233 1.00 82.50 231 ASN A CA 1
ATOM 1877 C C . ASN A 1 231 ? 28.099 -20.808 -37.859 1.00 82.50 231 ASN A C 1
ATOM 1879 O O . ASN A 1 231 ? 27.346 -20.298 -37.026 1.00 82.50 231 ASN A O 1
ATOM 1883 N N . PRO A 1 232 ? 28.823 -21.908 -37.566 1.00 84.69 232 PRO A N 1
ATOM 1884 C CA . PRO A 1 232 ? 28.678 -22.645 -36.309 1.00 84.69 232 PRO A CA 1
ATOM 1885 C C . PRO A 1 232 ? 29.035 -21.815 -35.066 1.00 84.69 232 PRO A C 1
ATOM 1887 O O . PRO A 1 232 ? 28.390 -21.969 -34.031 1.00 84.69 232 PRO A O 1
ATOM 1890 N N . VAL A 1 233 ? 29.993 -20.886 -35.170 1.00 84.25 233 VAL A N 1
ATOM 1891 C CA . VAL A 1 233 ? 30.376 -19.987 -34.063 1.00 84.25 233 VAL A CA 1
ATOM 1892 C C . VAL A 1 233 ? 29.222 -19.046 -33.707 1.00 84.25 233 VAL A C 1
ATOM 1894 O O . VAL A 1 233 ? 28.990 -18.732 -32.540 1.00 84.25 233 VAL A O 1
ATOM 1897 N N . TYR A 1 234 ? 28.460 -18.614 -34.713 1.00 79.06 234 TYR A N 1
ATOM 1898 C CA . TYR A 1 234 ? 27.302 -17.749 -34.508 1.00 79.06 234 TYR A CA 1
ATOM 1899 C C . TYR A 1 234 ? 26.163 -18.502 -33.814 1.00 79.06 234 TYR A C 1
ATOM 1901 O O . TYR A 1 234 ? 25.543 -17.977 -32.891 1.00 79.06 234 TYR A O 1
ATOM 1909 N N . ASN A 1 235 ? 25.948 -19.764 -34.189 1.00 82.00 235 ASN A N 1
ATOM 1910 C CA . ASN A 1 235 ? 24.931 -20.622 -33.579 1.00 82.00 235 ASN A CA 1
ATOM 1911 C C . ASN A 1 235 ? 25.218 -20.891 -32.102 1.00 82.00 235 ASN A C 1
ATOM 1913 O O . ASN A 1 235 ? 24.309 -20.832 -31.273 1.00 82.00 235 ASN A O 1
ATOM 1917 N N . GLU A 1 236 ? 26.483 -21.127 -31.755 1.00 86.75 236 GLU A N 1
ATOM 1918 C CA . GLU A 1 236 ? 26.909 -21.293 -30.365 1.00 86.75 236 GLU A CA 1
ATOM 1919 C C . GLU A 1 236 ? 26.674 -20.015 -29.542 1.00 86.75 236 GLU A C 1
ATOM 1921 O O . GLU A 1 236 ? 26.103 -20.065 -28.443 1.00 86.75 236 GLU A O 1
ATOM 1926 N N . ALA A 1 237 ? 27.032 -18.850 -30.092 1.00 84.00 237 ALA A N 1
ATOM 1927 C CA . ALA A 1 237 ? 26.788 -17.563 -29.446 1.00 84.00 237 ALA A CA 1
ATOM 1928 C C . ALA A 1 237 ? 25.285 -17.299 -29.243 1.00 84.00 237 ALA A C 1
ATOM 1930 O O . ALA A 1 237 ? 24.865 -16.912 -28.149 1.00 84.00 237 ALA A O 1
ATOM 1931 N N . LEU A 1 238 ? 24.457 -17.565 -30.258 1.00 83.69 238 LEU A N 1
ATOM 1932 C CA . LEU A 1 238 ? 23.001 -17.427 -30.170 1.00 83.69 238 LEU A CA 1
ATOM 1933 C C . LEU A 1 238 ? 22.388 -18.381 -29.151 1.00 83.69 238 LEU A C 1
ATOM 1935 O O . LEU A 1 238 ? 21.539 -17.963 -28.363 1.00 83.69 238 LEU A O 1
ATOM 1939 N N . SER A 1 239 ? 22.835 -19.635 -29.121 1.00 86.94 239 SER A N 1
ATOM 1940 C CA . SER A 1 239 ? 22.403 -20.609 -28.117 1.00 86.94 239 SER A CA 1
ATOM 1941 C C . SER A 1 239 ? 22.736 -20.124 -26.705 1.00 86.94 239 SER A C 1
ATOM 1943 O O . SER A 1 239 ? 21.882 -20.150 -25.820 1.00 86.94 239 SER A O 1
ATOM 1945 N N . THR A 1 240 ? 23.940 -19.583 -26.507 1.00 90.19 240 THR A N 1
ATOM 1946 C CA . THR A 1 240 ? 24.373 -19.019 -25.221 1.00 90.19 240 THR A CA 1
ATOM 1947 C C . THR A 1 240 ? 23.519 -17.819 -24.800 1.00 90.19 240 THR A C 1
ATOM 1949 O O . THR A 1 240 ? 23.151 -17.693 -23.631 1.00 90.19 240 THR A O 1
ATOM 1952 N N . ILE A 1 241 ? 23.180 -16.927 -25.735 1.00 88.88 241 ILE A N 1
ATOM 1953 C CA . ILE A 1 241 ? 22.310 -15.773 -25.465 1.00 88.88 241 ILE A CA 1
ATOM 1954 C C . ILE A 1 241 ? 20.902 -16.243 -25.091 1.00 88.88 241 ILE A C 1
ATOM 1956 O O . ILE A 1 241 ? 20.357 -15.779 -24.087 1.00 88.88 241 ILE A O 1
ATOM 1960 N N . ARG A 1 242 ? 20.330 -17.180 -25.859 1.00 89.06 242 ARG A N 1
ATOM 1961 C CA . ARG A 1 242 ? 19.009 -17.760 -25.577 1.00 89.06 242 ARG A CA 1
ATOM 1962 C C . ARG A 1 242 ? 18.972 -18.370 -24.182 1.00 89.06 242 ARG A C 1
ATOM 1964 O O . ARG A 1 242 ? 18.071 -18.043 -23.416 1.00 89.06 242 ARG A O 1
ATOM 1971 N N . GLU A 1 243 ? 19.979 -19.160 -23.820 1.00 92.88 243 GLU A N 1
ATOM 1972 C CA . GLU A 1 243 ? 20.040 -19.800 -22.505 1.00 92.88 243 GLU A CA 1
ATOM 1973 C C . GLU A 1 243 ? 20.142 -18.779 -21.365 1.00 92.88 243 GLU A C 1
ATOM 1975 O O . GLU A 1 243 ? 19.432 -18.890 -20.364 1.00 92.88 243 GLU A O 1
ATOM 1980 N N . LYS A 1 244 ? 20.950 -17.722 -21.525 1.00 92.81 244 LYS A N 1
ATOM 1981 C CA . LYS A 1 244 ? 21.042 -16.637 -20.531 1.00 92.81 244 LYS A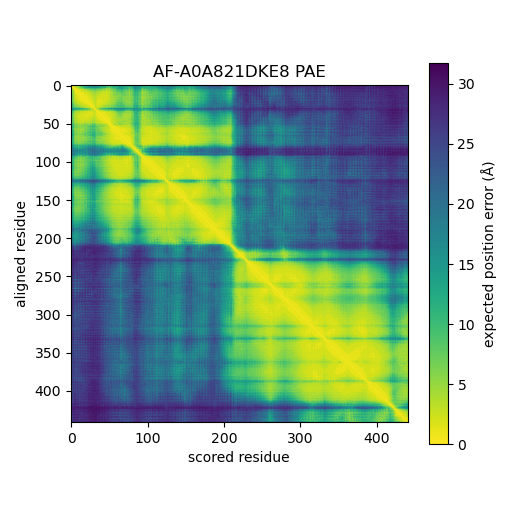 CA 1
ATOM 1982 C C . LYS A 1 244 ? 19.713 -15.910 -20.345 1.00 92.81 244 LYS A C 1
ATOM 1984 O O . LYS A 1 244 ? 19.349 -15.595 -19.213 1.00 92.81 244 LYS A O 1
ATOM 1989 N N . ILE A 1 245 ? 18.992 -15.648 -21.435 1.00 90.75 245 ILE A N 1
ATOM 1990 C CA . ILE A 1 245 ? 17.662 -15.037 -21.380 1.00 90.75 245 ILE A CA 1
ATOM 1991 C C . ILE A 1 245 ? 16.704 -15.968 -20.630 1.00 90.75 245 ILE A C 1
ATOM 1993 O O . ILE A 1 245 ? 16.121 -15.543 -19.635 1.00 90.75 245 ILE A O 1
ATOM 1997 N N . LEU A 1 246 ? 16.587 -17.236 -21.042 1.00 93.81 246 LEU A N 1
ATOM 1998 C CA . LEU A 1 246 ? 15.706 -18.215 -20.390 1.00 93.81 246 LEU A CA 1
ATOM 1999 C C . LEU A 1 246 ? 16.015 -18.353 -18.895 1.00 93.81 246 LEU A C 1
ATOM 2001 O O . LEU A 1 246 ? 15.103 -18.304 -18.072 1.00 93.81 246 LEU A O 1
ATOM 2005 N N . THR A 1 247 ? 17.298 -18.434 -18.539 1.00 96.12 247 THR A N 1
ATOM 2006 C CA . THR A 1 247 ? 17.760 -18.478 -17.144 1.00 96.12 247 THR A CA 1
ATOM 2007 C C . THR A 1 247 ? 17.251 -17.274 -16.354 1.00 96.12 247 THR A C 1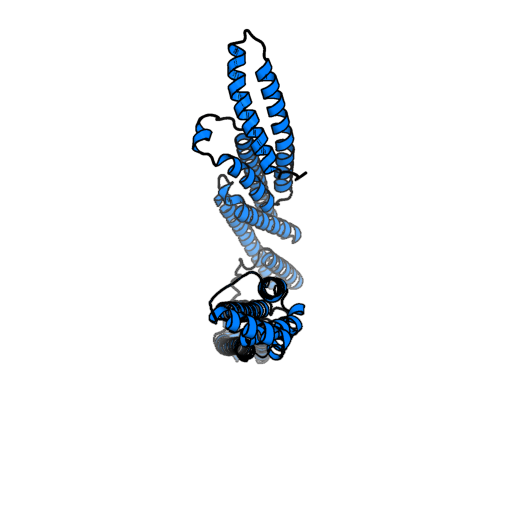
ATOM 2009 O O . THR A 1 247 ? 16.711 -17.441 -15.264 1.00 96.12 247 THR A O 1
ATOM 2012 N N . LYS A 1 248 ? 17.339 -16.055 -16.903 1.00 95.00 248 LYS A N 1
ATOM 2013 C CA . LYS A 1 248 ? 16.860 -14.846 -16.214 1.00 95.00 248 LYS A CA 1
ATOM 2014 C C . LYS A 1 248 ? 15.347 -14.827 -16.017 1.00 95.00 248 LYS A C 1
ATOM 2016 O O . LYS A 1 248 ? 14.885 -14.395 -14.964 1.00 95.00 248 LYS A O 1
ATOM 2021 N N . PHE A 1 249 ? 14.578 -15.315 -16.986 1.00 96.62 249 PHE A N 1
ATOM 2022 C CA . PHE A 1 249 ? 13.130 -15.459 -16.823 1.00 96.62 249 PHE A CA 1
ATOM 2023 C C . PHE A 1 249 ? 12.784 -16.487 -15.736 1.00 96.62 249 PHE A C 1
ATOM 2025 O O . PHE A 1 249 ? 11.918 -16.219 -14.902 1.00 96.62 249 PHE A O 1
ATOM 2032 N N . ARG A 1 250 ? 13.500 -17.615 -15.683 1.00 97.44 250 ARG A N 1
ATOM 2033 C CA . ARG A 1 250 ? 13.334 -18.639 -14.638 1.00 97.44 250 ARG A CA 1
ATOM 2034 C C . ARG A 1 250 ? 13.695 -18.123 -13.249 1.00 97.44 250 ARG A C 1
ATOM 2036 O O . ARG A 1 250 ? 12.921 -18.325 -12.322 1.00 97.44 250 ARG A O 1
ATOM 2043 N N . GLU A 1 251 ? 14.782 -17.361 -13.118 1.00 96.31 251 GLU A N 1
ATOM 2044 C CA . GLU A 1 251 ? 15.132 -16.684 -11.861 1.00 96.31 251 GLU A CA 1
ATOM 2045 C C . GLU A 1 251 ? 13.997 -15.768 -11.365 1.00 96.31 251 GLU A C 1
ATOM 2047 O O . GLU A 1 251 ? 13.728 -15.711 -10.166 1.00 96.31 251 GLU A O 1
ATOM 2052 N N . GLU A 1 252 ? 13.314 -15.040 -12.259 1.00 95.62 252 GLU A N 1
ATOM 2053 C CA . GLU A 1 252 ? 12.162 -14.214 -11.871 1.00 95.62 252 GLU A CA 1
ATOM 2054 C C . GLU A 1 252 ? 10.952 -15.064 -11.449 1.00 95.62 252 GLU A C 1
ATOM 2056 O O . GLU A 1 252 ? 10.269 -14.700 -10.489 1.00 95.62 252 GLU A O 1
ATOM 2061 N N . LEU A 1 253 ? 10.705 -16.214 -12.089 1.00 96.75 253 LEU A N 1
ATOM 2062 C CA . LEU A 1 253 ? 9.672 -17.158 -11.640 1.00 96.75 253 LEU A CA 1
ATOM 2063 C C . LEU A 1 253 ? 9.998 -17.747 -10.262 1.00 96.75 253 LEU A C 1
ATOM 2065 O O . LEU A 1 253 ? 9.107 -17.855 -9.421 1.00 96.75 253 LEU A O 1
ATOM 2069 N N . ASP A 1 254 ? 11.258 -18.079 -9.995 1.00 96.94 254 ASP A N 1
ATOM 2070 C CA . ASP A 1 254 ? 11.676 -18.614 -8.697 1.00 96.94 254 ASP A CA 1
ATOM 2071 C C . ASP A 1 254 ? 11.553 -17.566 -7.587 1.00 96.94 254 ASP A C 1
ATOM 2073 O O . ASP A 1 254 ? 11.040 -17.868 -6.506 1.00 96.94 254 ASP A O 1
ATOM 2077 N N . LYS A 1 255 ? 11.912 -16.304 -7.866 1.00 95.56 255 LYS A N 1
ATOM 2078 C CA . LYS A 1 255 ? 11.650 -15.172 -6.956 1.00 95.56 255 LYS A CA 1
ATOM 2079 C C . LYS A 1 255 ? 10.155 -14.950 -6.726 1.00 95.56 255 LYS A C 1
ATOM 2081 O O . LYS A 1 255 ? 9.745 -14.624 -5.614 1.00 95.56 255 LYS A O 1
ATOM 2086 N N . ALA A 1 256 ? 9.322 -15.135 -7.752 1.00 96.06 256 ALA A N 1
ATOM 2087 C CA . ALA A 1 256 ? 7.871 -15.050 -7.602 1.00 96.06 256 ALA A CA 1
ATOM 2088 C C . ALA A 1 256 ? 7.329 -16.142 -6.664 1.00 96.06 256 ALA A C 1
ATOM 2090 O O . ALA A 1 256 ? 6.473 -15.843 -5.833 1.00 96.06 256 ALA A O 1
ATOM 2091 N N . LYS A 1 257 ? 7.835 -17.379 -6.772 1.00 94.31 257 LYS A N 1
ATOM 2092 C CA . LYS A 1 257 ? 7.431 -18.523 -5.930 1.00 94.31 257 LYS A CA 1
ATOM 2093 C C . LYS A 1 257 ? 7.925 -18.427 -4.491 1.00 94.31 257 LYS A C 1
ATOM 2095 O O . LYS A 1 257 ? 7.287 -18.977 -3.594 1.00 94.31 257 LYS A O 1
ATOM 2100 N N . SER A 1 258 ? 9.084 -17.811 -4.271 1.00 93.19 258 SER A N 1
ATOM 2101 C CA . SER A 1 258 ? 9.677 -17.663 -2.938 1.00 93.19 258 SER A CA 1
ATOM 2102 C C . SER A 1 258 ? 9.136 -16.459 -2.167 1.00 93.19 258 SER A C 1
ATOM 2104 O O . SER A 1 258 ? 9.355 -16.370 -0.959 1.00 93.19 258 SER A O 1
ATOM 2106 N N . LYS A 1 259 ? 8.405 -15.552 -2.831 1.00 91.38 259 LYS A N 1
ATOM 2107 C CA . LYS A 1 259 ? 7.797 -14.391 -2.181 1.00 91.38 259 LYS A CA 1
ATOM 2108 C C . LYS A 1 259 ? 6.795 -14.819 -1.102 1.00 91.38 259 LYS A C 1
ATOM 2110 O O . LYS A 1 259 ? 5.907 -15.634 -1.349 1.00 91.38 259 LYS A O 1
ATOM 2115 N N . GLN A 1 260 ? 6.926 -14.203 0.071 1.00 87.75 260 GLN A N 1
ATOM 2116 C CA . GLN A 1 260 ? 5.983 -14.291 1.182 1.00 87.75 260 GLN A CA 1
ATOM 2117 C C . GLN A 1 260 ? 5.391 -12.886 1.441 1.00 87.75 260 GLN A C 1
ATOM 2119 O O . GLN A 1 260 ? 6.151 -11.911 1.471 1.00 87.75 260 GLN A O 1
ATOM 2124 N N . PRO A 1 261 ? 4.056 -12.734 1.529 1.00 88.69 261 PRO A N 1
ATOM 2125 C CA . PRO A 1 261 ? 3.059 -13.787 1.358 1.00 88.69 261 PRO A CA 1
ATOM 2126 C C . PRO A 1 261 ? 2.970 -14.223 -0.120 1.00 88.69 261 PRO A C 1
ATOM 2128 O O . PRO A 1 261 ? 3.383 -13.470 -1.014 1.00 88.69 261 PRO A O 1
ATOM 2131 N N . PRO A 1 262 ? 2.438 -15.426 -0.405 1.00 89.81 262 PRO A N 1
ATOM 2132 C CA . PRO A 1 262 ? 2.223 -15.856 -1.775 1.00 89.81 262 PRO A CA 1
ATOM 2133 C C . PRO A 1 262 ? 1.192 -14.938 -2.445 1.00 89.81 262 PRO A C 1
ATOM 2135 O O . PRO A 1 262 ? 0.070 -14.773 -1.973 1.00 89.81 262 PRO A O 1
ATOM 2138 N N . GLU A 1 263 ? 1.589 -14.335 -3.563 1.00 91.62 263 GLU A N 1
ATOM 2139 C CA . GLU A 1 263 ? 0.782 -13.378 -4.321 1.00 91.62 263 GLU A CA 1
ATOM 2140 C C . GLU A 1 263 ? 0.843 -13.725 -5.809 1.00 91.62 263 GLU A C 1
ATOM 2142 O O . GLU A 1 263 ? 1.913 -13.671 -6.428 1.00 91.62 263 GLU A O 1
ATOM 2147 N N . SER A 1 264 ? -0.312 -14.038 -6.402 1.00 88.75 264 SER A N 1
ATOM 2148 C CA . SER A 1 264 ? -0.429 -14.454 -7.808 1.00 88.75 264 SER A CA 1
ATOM 2149 C C . SER A 1 264 ? -0.083 -13.350 -8.815 1.00 88.75 264 SER A C 1
ATOM 2151 O O . SER A 1 264 ? 0.233 -13.644 -9.967 1.00 88.75 264 SER A O 1
ATOM 2153 N N . ASN A 1 265 ? -0.107 -12.085 -8.384 1.00 91.19 265 ASN A N 1
ATOM 2154 C CA . ASN A 1 265 ? 0.217 -10.916 -9.202 1.00 91.19 265 ASN A CA 1
ATOM 2155 C C . ASN A 1 265 ? 1.317 -10.044 -8.573 1.00 91.19 265 ASN A C 1
ATOM 2157 O O . ASN A 1 265 ? 1.201 -8.821 -8.457 1.00 91.19 265 ASN A O 1
ATOM 2161 N N . ASN A 1 266 ? 2.394 -10.679 -8.116 1.00 91.81 266 ASN A N 1
ATOM 2162 C CA . ASN A 1 266 ? 3.518 -9.951 -7.539 1.00 91.81 266 ASN A CA 1
ATOM 2163 C C . ASN A 1 266 ? 4.374 -9.226 -8.603 1.00 91.81 266 ASN A C 1
ATOM 2165 O O . ASN A 1 266 ? 4.176 -9.338 -9.814 1.00 91.81 266 ASN A O 1
ATOM 2169 N N . ILE A 1 267 ? 5.345 -8.429 -8.146 1.00 89.81 267 ILE A N 1
ATOM 2170 C CA . ILE A 1 267 ? 6.199 -7.619 -9.027 1.00 89.81 267 ILE A CA 1
ATOM 2171 C C . ILE A 1 267 ? 7.034 -8.455 -10.012 1.00 89.81 267 ILE A C 1
ATOM 2173 O O . ILE A 1 267 ? 7.247 -8.001 -11.134 1.00 89.81 267 ILE A O 1
ATOM 2177 N N . HIS A 1 268 ? 7.465 -9.660 -9.633 1.00 93.88 268 HIS A N 1
ATOM 2178 C CA . HIS A 1 268 ? 8.256 -10.542 -10.493 1.00 93.88 268 HIS A CA 1
ATOM 2179 C C . HIS A 1 268 ? 7.401 -11.119 -11.623 1.00 93.88 268 HIS A C 1
ATOM 2181 O O . HIS A 1 268 ? 7.818 -11.084 -12.778 1.00 93.88 268 HIS A O 1
ATOM 2187 N N . ILE A 1 269 ? 6.158 -11.514 -11.323 1.00 94.62 269 ILE A N 1
ATOM 2188 C CA . ILE A 1 269 ? 5.171 -11.925 -12.335 1.00 94.62 269 ILE A CA 1
ATOM 2189 C C . ILE A 1 269 ? 4.924 -10.798 -13.345 1.00 94.62 269 ILE A C 1
ATOM 2191 O O . ILE A 1 269 ? 5.018 -11.019 -14.548 1.00 94.62 269 ILE A O 1
ATOM 2195 N N . ARG A 1 270 ? 4.694 -9.565 -12.880 1.00 90.81 270 ARG A N 1
ATOM 2196 C CA . ARG A 1 270 ? 4.453 -8.422 -13.780 1.00 90.81 270 ARG A CA 1
ATOM 2197 C C . ARG A 1 270 ? 5.665 -8.081 -14.647 1.00 90.81 270 ARG A C 1
ATOM 2199 O O . ARG A 1 270 ? 5.514 -7.743 -15.820 1.00 90.81 270 ARG A O 1
ATOM 2206 N N . ARG A 1 271 ? 6.877 -8.166 -14.086 1.00 88.31 271 ARG A N 1
ATOM 2207 C CA . ARG A 1 271 ? 8.126 -7.989 -14.847 1.00 88.31 271 ARG A CA 1
ATOM 2208 C C . ARG A 1 271 ? 8.270 -9.063 -15.919 1.00 88.31 271 ARG A C 1
ATOM 2210 O O . ARG A 1 271 ? 8.563 -8.719 -17.062 1.00 88.31 271 ARG A O 1
ATOM 2217 N N . PHE A 1 272 ? 8.004 -10.319 -15.565 1.00 94.56 272 PHE A N 1
ATOM 2218 C CA . PHE A 1 272 ? 8.004 -11.445 -16.492 1.00 94.56 272 PHE A CA 1
ATOM 2219 C C . PHE A 1 272 ? 7.016 -11.211 -17.643 1.00 94.56 272 PHE A C 1
ATOM 2221 O O . PHE A 1 272 ? 7.416 -11.225 -18.804 1.00 94.56 272 PHE A O 1
ATOM 2228 N N . GLU A 1 273 ? 5.747 -10.928 -17.339 1.00 92.31 273 GLU A N 1
ATOM 2229 C CA . GLU A 1 273 ? 4.688 -10.702 -18.336 1.00 92.31 273 GLU A CA 1
ATOM 2230 C C . GLU A 1 273 ? 4.976 -9.522 -19.263 1.00 92.31 273 GLU A C 1
ATOM 2232 O O . GLU A 1 273 ? 4.607 -9.539 -20.436 1.00 92.31 273 GLU A O 1
ATOM 2237 N N . SER A 1 274 ? 5.620 -8.480 -18.741 1.00 87.75 274 SER A N 1
ATOM 2238 C CA . SER A 1 274 ? 6.035 -7.335 -19.545 1.00 87.75 274 SER A CA 1
ATOM 2239 C C . SER A 1 274 ? 7.169 -7.713 -20.498 1.00 87.75 274 SER A C 1
ATOM 2241 O O . SER A 1 274 ? 7.107 -7.401 -21.686 1.00 87.75 274 SER A O 1
ATOM 2243 N N . ALA A 1 275 ? 8.184 -8.425 -20.002 1.00 89.50 275 ALA A N 1
ATOM 2244 C CA . ALA A 1 275 ? 9.380 -8.749 -20.770 1.00 89.50 275 ALA A CA 1
ATOM 2245 C C . ALA A 1 275 ? 9.158 -9.863 -21.810 1.00 89.50 275 ALA A C 1
ATOM 2247 O O . ALA A 1 275 ? 9.727 -9.796 -22.900 1.00 89.50 275 ALA A O 1
ATOM 2248 N N . VAL A 1 276 ? 8.323 -10.866 -21.513 1.00 93.50 276 VAL A N 1
ATOM 2249 C CA . VAL A 1 276 ? 8.136 -12.053 -22.374 1.00 93.50 276 VAL A CA 1
ATOM 2250 C C . VAL A 1 276 ? 7.549 -11.698 -23.746 1.00 93.50 276 VAL A C 1
ATOM 2252 O O . VAL A 1 276 ? 7.839 -12.357 -24.742 1.00 93.50 276 VAL A O 1
ATOM 2255 N N . LYS A 1 277 ? 6.792 -10.596 -23.829 1.00 90.44 277 LYS A N 1
ATOM 2256 C CA . LYS A 1 277 ? 6.165 -10.102 -25.067 1.00 90.44 277 LYS A CA 1
ATOM 2257 C C . LYS A 1 277 ? 7.172 -9.722 -26.151 1.00 90.44 277 LYS A C 1
ATOM 2259 O O . LYS A 1 277 ? 6.798 -9.676 -27.319 1.00 90.44 277 LYS A O 1
ATOM 2264 N N . TYR A 1 278 ? 8.419 -9.456 -25.768 1.00 87.38 278 TYR A N 1
ATOM 2265 C CA . TYR A 1 278 ? 9.488 -9.043 -26.676 1.00 87.38 278 TYR A CA 1
ATOM 2266 C C . TYR A 1 278 ? 10.375 -10.201 -27.145 1.00 87.38 278 TYR A C 1
ATOM 2268 O O . TYR A 1 278 ? 11.336 -9.970 -27.879 1.00 87.38 278 TYR A O 1
ATOM 2276 N N . LEU A 1 279 ? 10.092 -11.431 -26.710 1.00 89.25 279 LEU A N 1
ATOM 2277 C CA . LEU A 1 279 ? 10.845 -12.609 -27.120 1.00 89.25 279 LEU A CA 1
ATOM 2278 C C . LEU A 1 279 ? 10.289 -13.233 -28.409 1.00 89.25 279 LEU A C 1
ATOM 2280 O O . LEU A 1 279 ? 9.099 -13.086 -28.701 1.00 89.25 279 LEU A O 1
ATOM 2284 N N . PRO A 1 280 ? 11.121 -13.990 -29.148 1.00 89.50 280 PRO A N 1
ATOM 2285 C CA . PRO A 1 280 ? 10.666 -14.824 -30.257 1.00 89.50 280 PRO A CA 1
ATOM 2286 C C . PRO A 1 280 ? 9.613 -15.842 -29.821 1.00 89.50 280 PRO A C 1
ATOM 2288 O O . PRO A 1 280 ? 9.667 -16.352 -28.700 1.00 89.50 280 PRO A O 1
ATOM 2291 N N . GLU A 1 281 ? 8.713 -16.204 -30.738 1.00 89.56 281 GLU A N 1
ATOM 2292 C CA . GLU A 1 281 ? 7.571 -17.091 -30.470 1.00 89.56 281 GLU A CA 1
ATOM 2293 C C . GLU A 1 281 ? 7.973 -18.413 -29.803 1.00 89.56 281 GLU A C 1
ATOM 2295 O O . GLU A 1 281 ? 7.356 -18.846 -28.829 1.00 89.56 281 GLU A O 1
ATOM 2300 N N . ALA A 1 282 ? 9.057 -19.029 -30.280 1.00 87.56 282 ALA A N 1
ATOM 2301 C CA . ALA A 1 282 ? 9.547 -20.296 -29.746 1.00 87.56 282 ALA A CA 1
ATOM 2302 C C . ALA A 1 282 ? 9.968 -20.203 -28.266 1.00 87.56 282 ALA A C 1
ATOM 2304 O O . ALA A 1 282 ? 9.747 -21.137 -27.501 1.00 87.56 282 ALA A O 1
ATOM 2305 N N . MET A 1 283 ? 10.552 -19.076 -27.841 1.00 92.44 283 MET A N 1
ATOM 2306 C CA . MET A 1 283 ? 10.935 -18.855 -26.439 1.00 92.44 283 MET A CA 1
ATOM 2307 C C . MET A 1 283 ? 9.741 -18.396 -25.603 1.00 92.44 283 MET A C 1
ATOM 2309 O O . MET A 1 283 ? 9.569 -18.843 -24.469 1.00 92.44 283 MET A O 1
ATOM 2313 N N . ARG A 1 284 ? 8.919 -17.506 -26.168 1.00 94.62 284 ARG A N 1
ATOM 2314 C CA . ARG A 1 284 ? 7.732 -16.947 -25.522 1.00 94.62 284 ARG A CA 1
ATOM 2315 C C . ARG A 1 284 ? 6.755 -18.041 -25.110 1.00 94.62 284 ARG A C 1
ATOM 2317 O O . ARG A 1 284 ? 6.397 -18.107 -23.941 1.00 94.62 284 ARG A O 1
ATOM 2324 N N . SER A 1 285 ? 6.385 -18.920 -26.038 1.00 95.12 285 SER A N 1
ATOM 2325 C CA . SER A 1 285 ? 5.423 -20.001 -25.787 1.00 95.12 285 SER A CA 1
ATOM 2326 C C . SER A 1 285 ? 5.864 -20.935 -24.652 1.00 95.12 285 SER A C 1
ATOM 2328 O O . SER A 1 285 ? 5.075 -21.230 -23.755 1.00 95.12 285 SER A O 1
ATOM 2330 N N . ALA A 1 286 ? 7.137 -21.345 -24.625 1.00 94.25 286 ALA A N 1
ATOM 2331 C CA . ALA A 1 286 ? 7.686 -22.166 -23.544 1.00 94.25 286 ALA A CA 1
ATOM 2332 C C . ALA A 1 286 ? 7.623 -21.450 -22.181 1.00 94.25 286 ALA A C 1
ATOM 2334 O O . ALA A 1 286 ? 7.183 -22.023 -21.183 1.00 94.25 286 ALA A O 1
ATOM 2335 N N . LEU A 1 287 ? 8.009 -20.173 -22.146 1.00 97.00 287 LEU A N 1
ATOM 2336 C CA . LEU A 1 287 ? 8.010 -19.356 -20.933 1.00 97.00 287 LEU A CA 1
ATOM 2337 C C . LEU A 1 287 ? 6.598 -19.043 -20.417 1.00 97.00 287 LEU A C 1
ATOM 2339 O O . LEU A 1 287 ? 6.379 -19.020 -19.208 1.00 97.00 287 LEU A O 1
ATOM 2343 N N . GLU A 1 288 ? 5.622 -18.833 -21.297 1.00 97.44 288 GLU A N 1
ATOM 2344 C CA . GLU A 1 288 ? 4.222 -18.618 -20.913 1.00 97.44 288 GLU A CA 1
ATOM 2345 C C . GLU A 1 288 ? 3.609 -19.859 -20.248 1.00 97.44 288 GLU A C 1
ATOM 2347 O O . GLU A 1 288 ? 2.840 -19.736 -19.289 1.00 97.44 288 GLU A O 1
ATOM 2352 N N . VAL A 1 289 ? 3.998 -21.058 -20.691 1.00 97.19 289 VAL A N 1
ATOM 2353 C CA . VAL A 1 289 ? 3.620 -22.316 -20.033 1.00 97.19 289 VAL A CA 1
ATOM 2354 C C . VAL A 1 289 ? 4.240 -22.408 -18.634 1.00 97.19 289 VAL A C 1
ATOM 2356 O O . VAL A 1 289 ? 3.525 -22.692 -17.670 1.00 97.19 289 VAL A O 1
ATOM 2359 N N . GLU A 1 290 ? 5.537 -22.115 -18.489 1.00 97.62 290 GLU A N 1
ATOM 2360 C CA . GLU A 1 290 ? 6.209 -22.085 -17.177 1.00 97.62 290 GLU A CA 1
ATOM 2361 C C . GLU A 1 290 ? 5.572 -21.046 -16.229 1.00 97.62 290 GLU A C 1
ATOM 2363 O O . GLU A 1 290 ? 5.350 -21.328 -15.046 1.00 97.62 290 GLU A O 1
ATOM 2368 N N . LEU A 1 291 ? 5.204 -19.868 -16.745 1.00 97.31 291 LEU A N 1
ATOM 2369 C CA . LEU A 1 291 ? 4.503 -18.824 -15.994 1.00 97.31 291 LEU A CA 1
ATOM 2370 C C . LEU A 1 291 ? 3.137 -19.296 -15.496 1.00 97.31 291 LEU A C 1
ATOM 2372 O O . LEU A 1 291 ? 2.779 -19.029 -14.347 1.00 97.31 291 LEU A O 1
ATOM 2376 N N . LYS A 1 292 ? 2.373 -19.992 -16.343 1.00 97.62 292 LYS A N 1
ATOM 2377 C CA . LYS A 1 292 ? 1.072 -20.547 -15.961 1.00 97.62 292 LYS A CA 1
ATOM 2378 C C . LYS A 1 292 ? 1.221 -21.523 -14.794 1.00 97.62 292 LYS A C 1
ATOM 2380 O O . LYS A 1 292 ? 0.557 -21.341 -13.778 1.00 97.62 292 LYS A O 1
ATOM 2385 N N . TYR A 1 293 ? 2.152 -22.475 -14.888 1.00 97.50 293 TYR A N 1
ATOM 2386 C CA . TYR A 1 293 ? 2.427 -23.408 -13.789 1.00 97.50 293 TYR A CA 1
ATOM 2387 C C . TYR A 1 293 ? 2.887 -22.698 -12.512 1.00 97.50 293 TYR A C 1
ATOM 2389 O O . TYR A 1 293 ? 2.480 -23.073 -11.416 1.00 97.50 293 TYR A O 1
ATOM 2397 N N . CYS A 1 294 ? 3.707 -21.652 -12.639 1.00 97.31 294 CYS A N 1
ATOM 2398 C CA . CYS A 1 294 ? 4.125 -20.829 -11.506 1.00 97.31 294 CYS A CA 1
ATOM 2399 C C . CYS A 1 294 ? 2.927 -20.167 -10.804 1.00 97.31 294 CYS A C 1
ATOM 2401 O O . CYS A 1 294 ? 2.811 -20.236 -9.580 1.00 97.31 294 CYS A O 1
ATOM 2403 N N . LYS A 1 295 ? 2.003 -19.568 -11.565 1.00 97.25 295 LYS A N 1
ATOM 2404 C CA . LYS A 1 295 ? 0.782 -18.965 -11.011 1.00 97.25 295 LYS A CA 1
ATOM 2405 C C . LYS A 1 295 ? -0.122 -19.998 -10.346 1.00 97.25 295 LYS A C 1
ATOM 2407 O O . LYS A 1 295 ? -0.627 -19.725 -9.259 1.00 97.25 295 LYS A O 1
ATOM 2412 N N . ASP A 1 296 ? -0.295 -21.161 -10.967 1.00 97.31 296 ASP A N 1
ATOM 2413 C CA . ASP A 1 296 ? -1.104 -22.248 -10.414 1.00 97.31 296 ASP A CA 1
ATOM 2414 C C . ASP A 1 296 ? -0.521 -22.750 -9.079 1.00 97.31 296 ASP A C 1
ATOM 2416 O O . ASP A 1 296 ? -1.266 -22.900 -8.111 1.00 97.31 296 ASP A O 1
ATOM 2420 N N . ASP A 1 297 ? 0.804 -22.910 -8.979 1.00 96.62 297 ASP A N 1
ATOM 2421 C CA . ASP A 1 297 ? 1.496 -23.274 -7.731 1.00 96.62 297 ASP A CA 1
ATOM 2422 C C . ASP A 1 297 ? 1.301 -22.214 -6.632 1.00 96.62 297 ASP A C 1
ATOM 2424 O O . ASP A 1 297 ? 0.947 -22.538 -5.498 1.00 96.62 297 ASP A O 1
ATOM 2428 N N . ILE A 1 298 ? 1.441 -20.925 -6.965 1.00 95.75 298 ILE A N 1
ATOM 2429 C CA . ILE A 1 298 ? 1.191 -19.829 -6.013 1.00 95.75 298 ILE A CA 1
ATOM 2430 C C . ILE A 1 298 ? -0.264 -19.854 -5.519 1.00 95.75 298 ILE A C 1
ATOM 2432 O O . ILE A 1 298 ? -0.509 -19.725 -4.319 1.00 95.75 298 ILE A O 1
ATOM 2436 N N . VAL A 1 299 ? -1.236 -20.042 -6.417 1.00 96.31 299 VAL A N 1
ATOM 2437 C CA . VAL A 1 299 ? -2.665 -20.118 -6.062 1.00 96.31 299 VAL A CA 1
ATOM 2438 C C . VAL A 1 299 ? -2.960 -21.327 -5.175 1.00 96.31 299 VAL A C 1
ATOM 2440 O O . VAL A 1 299 ? -3.727 -21.203 -4.216 1.00 96.31 299 VAL A O 1
ATOM 2443 N N . LEU A 1 300 ? -2.350 -22.480 -5.455 1.00 96.62 300 LEU A N 1
ATOM 2444 C CA . LEU A 1 300 ? -2.472 -23.668 -4.610 1.00 96.62 300 LEU A CA 1
ATOM 2445 C C . LEU A 1 300 ? -1.937 -23.400 -3.200 1.00 96.62 300 LEU A C 1
ATOM 2447 O O . LEU A 1 300 ? -2.653 -23.655 -2.236 1.00 96.62 300 LEU A O 1
ATOM 2451 N N . ARG A 1 301 ? -0.760 -22.778 -3.065 1.00 94.50 301 ARG A N 1
ATOM 2452 C CA . ARG A 1 301 ? -0.198 -22.414 -1.751 1.00 94.50 301 ARG A CA 1
ATOM 2453 C C . ARG A 1 301 ? -1.076 -21.436 -0.975 1.00 94.50 301 ARG A C 1
ATOM 2455 O O . ARG A 1 301 ? -1.242 -21.603 0.230 1.00 94.50 301 ARG A O 1
ATOM 2462 N N . ILE A 1 302 ? -1.657 -20.433 -1.644 1.00 93.19 302 ILE A N 1
ATOM 2463 C CA . ILE A 1 302 ? -2.622 -19.517 -1.009 1.00 93.19 302 ILE A CA 1
ATOM 2464 C C . ILE A 1 302 ? -3.791 -20.325 -0.440 1.00 93.19 302 ILE A C 1
ATOM 2466 O O . ILE A 1 302 ? -4.107 -20.196 0.742 1.00 93.19 302 ILE A O 1
ATOM 2470 N N . ARG A 1 303 ? -4.391 -21.197 -1.258 1.00 96.06 303 ARG A N 1
ATOM 2471 C CA . ARG A 1 303 ? -5.532 -22.029 -0.858 1.00 96.06 303 ARG A CA 1
ATOM 2472 C C . ARG A 1 303 ? -5.184 -22.977 0.289 1.00 96.06 303 ARG A C 1
ATOM 2474 O O . ARG A 1 303 ? -5.993 -23.143 1.199 1.00 96.06 303 ARG A O 1
ATOM 2481 N N . ASP A 1 304 ? -4.003 -23.582 0.266 1.00 95.38 304 ASP A N 1
ATOM 2482 C CA . ASP A 1 304 ? -3.547 -24.489 1.320 1.00 95.38 304 ASP A CA 1
ATOM 2483 C C . ASP A 1 304 ? -3.330 -23.748 2.643 1.00 95.38 304 ASP A C 1
ATOM 2485 O O . ASP A 1 304 ? -3.778 -24.228 3.687 1.00 95.38 304 ASP A O 1
ATOM 2489 N N . ASN A 1 305 ? -2.748 -22.545 2.609 1.00 93.69 305 ASN A N 1
ATOM 2490 C CA . ASN A 1 305 ? -2.606 -21.692 3.791 1.00 93.69 305 ASN A CA 1
ATOM 2491 C C . ASN A 1 305 ? -3.968 -21.263 4.349 1.00 93.69 305 ASN A C 1
ATOM 2493 O O . ASN A 1 305 ? -4.195 -21.338 5.557 1.00 93.69 305 ASN A O 1
ATOM 2497 N N . GLU A 1 306 ? -4.906 -20.872 3.483 1.00 94.25 306 GLU A N 1
ATOM 2498 C CA . GLU A 1 306 ? -6.271 -20.544 3.899 1.00 94.25 306 GLU A CA 1
ATOM 2499 C C . GLU A 1 306 ? -6.986 -21.743 4.519 1.00 94.25 306 GLU A C 1
ATOM 2501 O O . GLU A 1 306 ? -7.644 -21.603 5.550 1.00 94.25 306 GLU A O 1
ATOM 2506 N N . LYS A 1 307 ? -6.840 -22.933 3.930 1.00 96.31 307 LYS A N 1
ATOM 2507 C CA . LYS A 1 307 ? -7.430 -24.167 4.452 1.00 96.31 307 LYS A CA 1
ATOM 2508 C C . LYS A 1 307 ? -6.805 -24.562 5.788 1.00 96.31 307 LYS A C 1
ATOM 2510 O O . LYS A 1 307 ? -7.532 -24.958 6.695 1.00 96.31 307 LYS A O 1
ATOM 2515 N N . LYS A 1 308 ? -5.484 -24.439 5.932 1.00 95.75 308 LYS A N 1
ATOM 2516 C CA . LYS A 1 308 ? -4.764 -24.694 7.188 1.00 95.75 308 LYS A CA 1
ATOM 2517 C C . LYS A 1 308 ? -5.259 -23.768 8.298 1.00 95.75 308 LYS A C 1
ATOM 2519 O O . LYS A 1 308 ? -5.600 -24.256 9.373 1.00 95.75 308 LYS A O 1
ATOM 2524 N N . LEU A 1 309 ? -5.383 -22.473 8.002 1.00 95.94 309 LEU A N 1
ATOM 2525 C CA . LEU A 1 309 ? -5.962 -21.485 8.910 1.00 95.94 309 LEU A CA 1
ATOM 2526 C C . LEU A 1 309 ? -7.403 -21.869 9.274 1.00 95.94 309 LEU A C 1
ATOM 2528 O O . LEU A 1 309 ? -7.713 -22.088 10.441 1.00 95.94 309 LEU A O 1
ATOM 2532 N N . GLN A 1 310 ? -8.275 -22.055 8.283 1.00 95.75 310 GLN A N 1
ATOM 2533 C CA . GLN A 1 310 ? -9.686 -22.368 8.510 1.00 95.75 310 GLN A CA 1
ATOM 2534 C C . GLN A 1 310 ? -9.882 -23.654 9.323 1.00 95.75 310 GLN A C 1
ATOM 2536 O O . GLN A 1 310 ? -10.747 -23.692 10.198 1.00 95.75 310 GLN A O 1
ATOM 2541 N N . ASN A 1 311 ? -9.089 -24.695 9.065 1.00 96.38 311 ASN A N 1
ATOM 2542 C CA . ASN A 1 311 ? -9.145 -25.955 9.802 1.00 96.38 311 ASN A CA 1
ATOM 2543 C C . ASN A 1 311 ? -8.737 -25.774 11.269 1.00 96.38 311 ASN A C 1
ATOM 2545 O O . ASN A 1 311 ? -9.436 -26.278 12.148 1.00 96.38 311 ASN A O 1
ATOM 2549 N N . ALA A 1 312 ? -7.658 -25.030 11.537 1.00 97.31 312 ALA A N 1
ATOM 2550 C CA . ALA A 1 312 ? -7.220 -24.738 12.902 1.00 97.31 312 ALA A CA 1
ATOM 2551 C C . ALA A 1 312 ? -8.323 -24.013 13.684 1.00 97.31 312 ALA A C 1
ATOM 2553 O O . ALA A 1 312 ? -8.698 -24.450 14.771 1.00 97.31 312 ALA A O 1
ATOM 2554 N N . PHE A 1 313 ? -8.941 -22.992 13.085 1.00 96.25 313 PHE A N 1
ATOM 2555 C CA . PHE A 1 313 ? -10.031 -22.256 13.724 1.00 96.25 313 PHE A CA 1
ATOM 2556 C C . PHE A 1 313 ? -11.307 -23.093 13.875 1.00 96.25 313 PHE A C 1
ATOM 2558 O O . PHE A 1 313 ? -11.925 -23.092 14.936 1.00 96.25 313 PHE A O 1
ATOM 2565 N N . SER A 1 314 ? -11.689 -23.878 12.869 1.00 95.31 314 SER A N 1
ATOM 2566 C CA . SER A 1 314 ? -12.914 -24.695 12.927 1.00 95.31 314 SER A CA 1
ATOM 2567 C C . SER A 1 314 ? -12.818 -25.852 13.928 1.00 95.31 314 SER A C 1
ATOM 2569 O O . SER A 1 314 ? -13.845 -26.327 14.405 1.00 95.31 314 SER A O 1
ATOM 2571 N N . SER A 1 315 ? -11.604 -26.295 14.272 1.00 95.56 315 SER A N 1
ATOM 2572 C CA . SER A 1 315 ? -11.389 -27.355 15.265 1.00 95.56 315 SER A CA 1
ATOM 2573 C C . SER A 1 315 ? -11.767 -26.940 16.694 1.00 95.56 315 SER A C 1
ATOM 2575 O O . SER A 1 315 ? -12.057 -27.794 17.529 1.00 95.56 315 SER A O 1
ATOM 2577 N N . GLY A 1 316 ? -11.755 -25.635 16.991 1.00 92.06 316 GLY A N 1
ATOM 2578 C CA . GLY A 1 316 ? -11.912 -25.117 18.348 1.00 92.06 316 GLY A CA 1
ATOM 2579 C C . GLY A 1 316 ? -10.704 -25.355 19.267 1.00 92.06 316 GLY A C 1
ATOM 2580 O O . GLY A 1 316 ? -10.768 -24.937 20.424 1.00 92.06 316 GLY A O 1
ATOM 2581 N N . ASP A 1 317 ? -9.626 -25.983 18.778 1.00 96.62 317 ASP A N 1
ATOM 2582 C CA . ASP A 1 317 ? -8.374 -26.175 19.513 1.00 96.62 317 ASP A CA 1
ATOM 2583 C C . ASP A 1 317 ? -7.528 -24.898 19.488 1.00 96.62 317 ASP A C 1
ATOM 2585 O O . ASP A 1 317 ? -6.878 -24.553 18.498 1.00 96.62 317 ASP A O 1
ATOM 2589 N N . VAL A 1 318 ? -7.521 -24.206 20.622 1.00 96.75 318 VAL A N 1
ATOM 2590 C CA . VAL A 1 318 ? -6.827 -22.930 20.811 1.00 96.75 318 VAL A CA 1
ATOM 2591 C C . VAL A 1 318 ? -5.319 -23.056 20.592 1.00 96.75 318 VAL A C 1
ATOM 2593 O O . VAL A 1 318 ? -4.694 -22.141 20.056 1.00 96.75 318 VAL A O 1
ATOM 2596 N N . LYS A 1 319 ? -4.724 -24.206 20.930 1.00 97.12 319 LYS A N 1
ATOM 2597 C CA . LYS A 1 319 ? -3.286 -24.437 20.733 1.00 97.12 319 LYS A CA 1
ATOM 2598 C C . LYS A 1 319 ? -2.949 -24.571 19.255 1.00 97.12 319 LYS A C 1
ATOM 2600 O O . LYS A 1 319 ? -1.951 -24.010 18.803 1.00 97.12 319 LYS A O 1
ATOM 2605 N N . SER A 1 320 ? -3.804 -25.254 18.491 1.00 97.50 320 SER A N 1
ATOM 2606 C CA . SER A 1 320 ? -3.690 -25.315 17.032 1.00 97.50 320 SER A CA 1
ATOM 2607 C C . SER A 1 320 ? -3.797 -23.921 16.406 1.00 97.50 320 SER A C 1
ATOM 2609 O O . SER A 1 320 ? -2.961 -23.566 15.572 1.00 97.50 320 SER A O 1
ATOM 2611 N N . MET A 1 321 ? -4.748 -23.094 16.860 1.00 97.75 321 MET A N 1
ATOM 2612 C CA . MET A 1 321 ? -4.883 -21.701 16.403 1.00 97.75 321 MET A CA 1
ATOM 2613 C C . MET A 1 321 ? -3.612 -20.894 16.678 1.00 97.75 321 MET A C 1
ATOM 2615 O O . MET A 1 321 ? -3.057 -20.303 15.751 1.00 97.75 321 MET A O 1
ATOM 2619 N N . LYS A 1 322 ? -3.111 -20.927 17.922 1.00 97.56 322 LYS A N 1
ATOM 2620 C CA . LYS A 1 322 ? -1.871 -20.244 18.317 1.00 97.56 322 LYS A CA 1
ATOM 2621 C C . LYS A 1 322 ? -0.700 -20.678 17.437 1.00 97.56 322 LYS A C 1
ATOM 2623 O O . LYS A 1 322 ? 0.021 -19.836 16.912 1.00 97.56 322 LYS A O 1
ATOM 2628 N N . SER A 1 323 ? -0.535 -21.986 17.234 1.00 97.50 323 SER A N 1
ATOM 2629 C CA . SER A 1 323 ? 0.553 -22.536 16.421 1.00 97.50 323 SER A CA 1
ATOM 2630 C C . SER A 1 323 ? 0.527 -22.010 14.986 1.00 97.50 323 SER A C 1
ATOM 2632 O O . SER A 1 323 ? 1.579 -21.651 14.462 1.00 97.50 323 SER A O 1
ATOM 2634 N N . VAL A 1 324 ? -0.648 -21.953 14.350 1.00 97.31 324 VAL A N 1
ATOM 2635 C CA . VAL A 1 324 ? -0.770 -21.437 12.977 1.00 97.31 324 VAL A CA 1
ATOM 2636 C C . VAL A 1 324 ? -0.492 -19.935 12.926 1.00 97.31 324 VAL A C 1
ATOM 2638 O O . VAL A 1 324 ? 0.211 -19.480 12.027 1.00 97.31 324 VAL A O 1
ATOM 2641 N N . LEU A 1 325 ? -0.981 -19.164 13.900 1.00 96.44 325 LEU A N 1
ATOM 2642 C CA . LEU A 1 325 ? -0.719 -17.724 13.962 1.00 96.44 325 LEU A CA 1
ATOM 2643 C C . LEU A 1 325 ? 0.772 -17.415 14.165 1.00 96.44 325 LEU A C 1
ATOM 2645 O O . LEU A 1 325 ? 1.302 -16.541 13.482 1.00 96.44 325 LEU A O 1
ATOM 2649 N N . LEU A 1 326 ? 1.464 -18.155 15.037 1.00 96.31 326 LEU A N 1
ATOM 2650 C CA . LEU A 1 326 ? 2.907 -18.001 15.264 1.00 96.31 326 LEU A CA 1
ATOM 2651 C C . LEU A 1 326 ? 3.736 -18.366 14.021 1.00 96.31 326 LEU A C 1
ATOM 2653 O O . LEU A 1 326 ? 4.728 -17.701 13.713 1.00 96.31 326 LEU A O 1
ATOM 2657 N N . GLU A 1 327 ? 3.324 -19.395 13.277 1.00 95.38 327 GLU A N 1
ATOM 2658 C CA . GLU A 1 327 ? 3.943 -19.761 11.997 1.00 95.38 327 GLU A CA 1
ATOM 2659 C C . GLU A 1 327 ? 3.781 -18.641 10.957 1.00 95.38 327 GLU A C 1
ATOM 2661 O O . GLU A 1 327 ? 4.737 -18.290 10.256 1.00 95.38 327 GLU A O 1
ATOM 2666 N N . CYS A 1 328 ? 2.596 -18.023 10.900 1.00 93.81 328 CYS A N 1
ATOM 2667 C CA . CYS A 1 328 ? 2.358 -16.848 10.068 1.00 93.81 328 CYS A CA 1
ATOM 2668 C C . CYS A 1 328 ? 3.196 -15.644 10.529 1.00 93.81 328 CYS A C 1
ATOM 2670 O O . CYS A 1 328 ? 3.818 -15.005 9.690 1.00 93.81 328 CYS A O 1
ATOM 2672 N N . GLN A 1 329 ? 3.288 -15.359 11.831 1.00 92.81 329 GLN A N 1
ATOM 2673 C CA . GLN A 1 329 ? 4.110 -14.262 12.375 1.00 92.81 329 GLN A CA 1
ATOM 2674 C C . GLN A 1 329 ? 5.602 -14.421 12.074 1.00 92.81 329 GLN A C 1
ATOM 2676 O O . GLN A 1 329 ? 6.287 -13.439 11.795 1.00 92.81 329 GLN A O 1
ATOM 2681 N N . SER A 1 330 ? 6.098 -15.658 12.081 1.00 91.94 330 SER A N 1
ATOM 2682 C CA . SER A 1 330 ? 7.495 -15.963 11.751 1.00 91.94 330 SER A CA 1
ATOM 2683 C C . SER A 1 330 ? 7.804 -15.793 10.257 1.00 91.94 330 SER A C 1
ATOM 2685 O O . SER A 1 330 ? 8.964 -15.658 9.868 1.00 91.94 330 SER A O 1
ATOM 2687 N N . SER A 1 331 ? 6.773 -15.794 9.408 1.00 89.94 331 SER A N 1
ATOM 2688 C CA . SER A 1 331 ? 6.893 -15.680 7.956 1.00 89.94 331 SER A CA 1
ATOM 2689 C C . SER A 1 331 ? 6.726 -14.222 7.516 1.00 89.94 331 SER A C 1
ATOM 2691 O O . SER A 1 331 ? 5.635 -13.654 7.585 1.00 89.94 331 SER A O 1
ATOM 2693 N N . GLN A 1 332 ? 7.805 -13.602 7.023 1.00 84.44 332 GLN A N 1
ATOM 2694 C CA . GLN A 1 332 ? 7.777 -12.208 6.566 1.00 84.44 332 GLN A CA 1
ATOM 2695 C C . GLN A 1 332 ? 6.661 -11.987 5.531 1.00 84.44 332 GLN A C 1
ATOM 2697 O O . GLN A 1 332 ? 6.582 -12.693 4.531 1.00 84.44 332 GLN A O 1
ATOM 2702 N N . GLY A 1 333 ? 5.802 -10.992 5.767 1.00 81.31 333 GLY A N 1
ATOM 2703 C CA . GLY A 1 333 ? 4.745 -10.604 4.832 1.00 81.31 333 GLY A CA 1
ATOM 2704 C C . GLY A 1 333 ? 3.392 -11.308 5.013 1.00 81.31 333 GLY A C 1
ATOM 2705 O O . GLY A 1 333 ? 2.424 -10.901 4.380 1.00 81.31 333 GLY A O 1
ATOM 2706 N N . MET A 1 334 ? 3.246 -12.277 5.920 1.00 91.75 334 MET A N 1
ATOM 2707 C CA . MET A 1 334 ? 1.960 -12.961 6.169 1.00 91.75 334 MET A CA 1
ATOM 2708 C C . MET A 1 334 ? 0.945 -12.153 7.006 1.00 91.75 334 MET A C 1
ATOM 2710 O O . MET A 1 334 ? 0.010 -12.725 7.566 1.00 91.75 334 MET A O 1
ATOM 2714 N N . GLN A 1 335 ? 1.071 -10.823 7.078 1.00 91.62 335 GLN A N 1
ATOM 2715 C CA . GLN A 1 335 ? 0.211 -9.979 7.920 1.00 91.62 335 GLN A CA 1
ATOM 2716 C C . GLN A 1 335 ? -1.279 -10.110 7.579 1.00 91.62 335 GLN A C 1
ATOM 2718 O O . GLN A 1 335 ? -2.117 -10.119 8.473 1.00 91.62 335 GLN A O 1
ATOM 2723 N N . SER A 1 336 ? -1.625 -10.277 6.301 1.00 90.69 336 SER A N 1
ATOM 2724 C CA . SER A 1 336 ? -3.018 -10.486 5.888 1.00 90.69 336 SER A CA 1
ATOM 2725 C C . SER A 1 336 ? -3.621 -11.778 6.456 1.00 90.69 336 SER A C 1
ATOM 2727 O O . SER A 1 336 ? -4.791 -11.790 6.834 1.00 90.69 336 SER A O 1
ATOM 2729 N N . PHE A 1 337 ? -2.831 -12.852 6.559 1.00 93.25 337 PHE A N 1
ATOM 2730 C CA . PHE A 1 337 ? -3.262 -14.112 7.168 1.00 93.25 337 PHE A CA 1
ATOM 2731 C C . PHE A 1 337 ? -3.374 -14.002 8.689 1.00 93.25 337 PHE A C 1
ATOM 2733 O O . PHE A 1 337 ? -4.309 -14.562 9.258 1.00 93.25 337 PHE A O 1
ATOM 2740 N N . ILE A 1 338 ? -2.471 -13.251 9.330 1.00 94.69 338 ILE A N 1
ATOM 2741 C CA . ILE A 1 338 ? -2.530 -12.963 10.771 1.00 94.69 338 ILE A CA 1
ATOM 2742 C C . ILE A 1 338 ? -3.820 -12.213 11.090 1.00 94.69 338 ILE A C 1
ATOM 2744 O O . ILE A 1 338 ? -4.608 -12.705 11.888 1.00 94.69 338 ILE A O 1
ATOM 2748 N N . ASN A 1 339 ? -4.097 -11.112 10.386 1.00 94.56 339 ASN A N 1
ATOM 2749 C CA . ASN A 1 339 ? -5.315 -10.322 10.584 1.00 94.56 339 ASN A CA 1
ATOM 2750 C C . ASN A 1 339 ? -6.579 -11.177 10.379 1.00 94.56 339 ASN A C 1
ATOM 2752 O O . ASN A 1 339 ? -7.505 -11.130 11.182 1.00 94.56 339 ASN A O 1
ATOM 2756 N N . LYS A 1 340 ? -6.608 -12.024 9.339 1.00 95.19 340 LYS A N 1
ATOM 2757 C CA . LYS A 1 340 ? -7.727 -12.955 9.101 1.00 95.19 340 LYS A CA 1
ATOM 2758 C C . LYS A 1 340 ? -7.885 -13.964 10.242 1.00 95.19 340 LYS A C 1
ATOM 2760 O O . LYS A 1 340 ? -9.006 -14.301 10.615 1.00 95.19 340 LYS A O 1
ATOM 2765 N N . GLY A 1 341 ? -6.782 -14.463 10.792 1.00 95.81 341 GLY A N 1
ATOM 2766 C CA . GLY A 1 341 ? -6.799 -15.348 11.953 1.00 95.81 341 GLY A CA 1
ATOM 2767 C C . GLY A 1 341 ? -7.263 -14.641 13.231 1.00 95.81 341 GLY A C 1
ATOM 2768 O O . GLY A 1 341 ? -8.074 -15.198 13.967 1.00 95.81 341 GLY A O 1
ATOM 2769 N N . GLU A 1 342 ? -6.837 -13.399 13.462 1.00 95.38 342 GLU A N 1
ATOM 2770 C CA . GLU A 1 342 ? -7.320 -12.552 14.560 1.00 95.38 342 GLU A CA 1
ATOM 2771 C C . GLU A 1 342 ? -8.830 -12.312 14.458 1.00 95.38 342 GLU A C 1
ATOM 2773 O O . GLU A 1 342 ? -9.554 -12.508 15.433 1.00 95.38 342 GLU A O 1
ATOM 2778 N N . GLU A 1 343 ? -9.337 -11.979 13.270 1.00 95.62 343 GLU A N 1
ATOM 2779 C CA . GLU A 1 343 ? -10.774 -11.817 13.021 1.00 95.62 343 GLU A CA 1
ATOM 2780 C C . GLU A 1 343 ? -11.564 -13.101 13.317 1.00 95.62 343 GLU A C 1
ATOM 2782 O O . GLU A 1 343 ? -12.638 -13.049 13.926 1.00 95.62 343 GLU A O 1
ATOM 2787 N N . LEU A 1 344 ? -11.045 -14.264 12.903 1.00 96.31 344 LEU A N 1
ATOM 2788 C CA . LEU A 1 344 ? -11.663 -15.561 13.190 1.00 96.31 344 LEU A CA 1
ATOM 2789 C C . LEU A 1 344 ? -11.667 -15.863 14.695 1.00 96.31 344 LEU A C 1
ATOM 2791 O O . LEU A 1 344 ? -12.695 -16.302 15.218 1.00 96.31 344 LEU A O 1
ATOM 2795 N N . ALA A 1 345 ? -10.566 -15.587 15.396 1.00 96.25 345 ALA A N 1
ATOM 2796 C CA . ALA A 1 345 ? -10.473 -15.744 16.845 1.00 96.25 345 ALA A CA 1
ATOM 2797 C C . ALA A 1 345 ? -11.482 -14.842 17.569 1.00 96.25 345 ALA A C 1
ATOM 2799 O O . ALA A 1 345 ? -12.256 -15.314 18.402 1.00 96.25 345 ALA A O 1
ATOM 2800 N N . LEU A 1 346 ? -11.515 -13.551 17.218 1.00 95.19 346 LEU A N 1
ATOM 2801 C CA . LEU A 1 346 ? -12.420 -12.560 17.800 1.00 95.19 346 LEU A CA 1
ATOM 2802 C C . LEU A 1 346 ? -13.883 -12.935 17.584 1.00 95.19 346 LEU A C 1
ATOM 2804 O O . LEU A 1 346 ? -14.680 -12.822 18.516 1.00 95.19 346 LEU A O 1
ATOM 2808 N N . ARG A 1 347 ? -14.237 -13.455 16.406 1.00 95.88 347 ARG A N 1
ATOM 2809 C CA . ARG A 1 347 ? -15.589 -13.964 16.143 1.00 95.88 347 ARG A CA 1
ATOM 2810 C C . ARG A 1 347 ? -15.952 -15.119 17.078 1.00 95.88 347 ARG A C 1
ATOM 2812 O O . ARG A 1 347 ? -17.022 -15.098 17.678 1.00 95.88 347 ARG A O 1
ATOM 2819 N N . GLN A 1 348 ? -15.059 -16.091 17.261 1.00 96.38 348 GLN A N 1
ATOM 2820 C CA . GLN A 1 348 ? -15.303 -17.213 18.177 1.00 96.38 348 GLN A CA 1
ATOM 2821 C C . GLN A 1 348 ? -15.405 -16.767 19.637 1.00 96.38 348 GLN A C 1
ATOM 2823 O O . GLN A 1 348 ? -16.255 -17.261 20.377 1.00 96.38 348 GLN A O 1
ATOM 2828 N N . ILE A 1 349 ? -14.586 -15.800 20.049 1.00 95.94 349 ILE A N 1
ATOM 2829 C CA . ILE A 1 349 ? -14.661 -15.181 21.375 1.00 95.94 349 ILE A CA 1
ATOM 2830 C C . ILE A 1 349 ? -16.025 -14.515 21.569 1.00 95.94 349 ILE A C 1
ATOM 2832 O O . ILE A 1 349 ? -16.681 -14.758 22.579 1.00 95.94 349 ILE A O 1
ATOM 2836 N N . GLN A 1 350 ? -16.488 -13.727 20.598 1.00 95.88 350 GLN A N 1
ATOM 2837 C CA . GLN A 1 350 ? -17.802 -13.080 20.644 1.00 95.88 350 GLN A CA 1
ATOM 2838 C C . GLN A 1 350 ? -18.942 -14.102 20.725 1.00 95.88 350 GLN A C 1
ATOM 2840 O O . GLN A 1 350 ? -19.868 -13.918 21.514 1.00 95.88 350 GLN A O 1
ATOM 2845 N N . GLU A 1 351 ? -18.863 -15.206 19.980 1.00 97.12 351 GLU A N 1
ATOM 2846 C CA . GLU A 1 351 ? -19.829 -16.307 20.077 1.00 97.12 351 GLU A CA 1
ATOM 2847 C C . GLU A 1 351 ? -19.830 -16.961 21.468 1.00 97.12 351 GLU A C 1
ATOM 2849 O O . GLU A 1 351 ? -20.897 -17.276 22.001 1.00 97.12 351 GLU A O 1
ATOM 2854 N N . ILE A 1 352 ? -18.658 -17.152 22.084 1.00 97.50 352 ILE A N 1
ATOM 2855 C CA . ILE A 1 352 ? -18.544 -17.674 23.454 1.00 97.50 352 ILE A CA 1
ATOM 2856 C C . ILE A 1 352 ? -19.166 -16.688 24.451 1.00 97.50 352 ILE A C 1
ATOM 2858 O O . ILE A 1 352 ? -19.978 -17.100 25.277 1.00 97.50 352 ILE A O 1
ATOM 2862 N N . VAL A 1 353 ? -18.843 -15.395 24.355 1.00 97.44 353 VAL A N 1
ATOM 2863 C CA . VAL A 1 353 ? -19.411 -14.334 25.208 1.00 97.44 353 VAL A CA 1
ATOM 2864 C C . VAL A 1 353 ? -20.935 -14.284 25.080 1.00 97.44 353 VAL A C 1
ATOM 2866 O O . VAL A 1 353 ? -21.637 -14.212 26.089 1.00 97.44 353 VAL A O 1
ATOM 2869 N N . LEU A 1 354 ? -21.462 -14.381 23.858 1.00 97.25 354 LEU A N 1
ATOM 2870 C CA . LEU A 1 354 ? -22.901 -14.427 23.609 1.00 97.25 354 LEU A CA 1
ATOM 2871 C C . LEU A 1 354 ? -23.551 -15.632 24.304 1.00 97.25 354 LEU A C 1
ATOM 2873 O O . LEU A 1 354 ? -24.547 -15.455 25.003 1.00 97.25 354 LEU A O 1
ATOM 2877 N N . LYS A 1 355 ? -22.961 -16.829 24.182 1.00 98.00 355 LYS A N 1
ATOM 2878 C CA . LYS A 1 355 ? -23.450 -18.043 24.862 1.00 98.00 355 LYS A CA 1
ATOM 2879 C C . LYS A 1 355 ? -23.397 -17.920 26.382 1.00 98.00 355 LYS A C 1
ATOM 2881 O O . LYS A 1 355 ? -24.326 -18.345 27.054 1.00 98.00 355 LYS A O 1
ATOM 2886 N N . ILE A 1 356 ? -22.346 -17.314 26.939 1.00 96.94 356 ILE A N 1
ATOM 2887 C CA . ILE A 1 356 ? -22.253 -17.039 28.383 1.00 96.94 356 ILE A CA 1
ATOM 2888 C C . ILE A 1 356 ? -23.435 -16.173 28.829 1.00 96.94 356 ILE A C 1
ATOM 2890 O O . ILE A 1 356 ? -24.120 -16.508 29.794 1.00 96.94 356 ILE A O 1
ATOM 2894 N N . ASN A 1 357 ? -23.694 -15.082 28.107 1.00 95.25 357 ASN A N 1
ATOM 2895 C CA . ASN A 1 357 ? -24.774 -14.151 28.421 1.00 95.25 357 ASN A CA 1
ATOM 2896 C C . ASN A 1 357 ? -26.153 -14.818 28.339 1.00 95.25 357 ASN A C 1
ATOM 2898 O O . ASN A 1 357 ? -26.940 -14.691 29.276 1.00 95.25 357 ASN A O 1
ATOM 2902 N N . GLN A 1 358 ? -26.405 -15.568 27.264 1.00 96.50 358 GLN A N 1
ATOM 2903 C CA . GLN A 1 358 ? -27.645 -16.319 27.069 1.00 96.50 358 GLN A CA 1
ATOM 2904 C C . GLN A 1 358 ? -27.848 -17.354 28.178 1.00 96.50 358 GLN A C 1
ATOM 2906 O O . GLN A 1 358 ? -28.920 -17.403 28.772 1.00 96.50 358 GLN A O 1
ATOM 2911 N N . ASN A 1 359 ? -26.824 -18.134 28.521 1.00 95.62 359 ASN A N 1
ATOM 2912 C CA . ASN A 1 359 ? -26.936 -19.149 29.567 1.00 95.62 359 ASN A CA 1
ATOM 2913 C C . ASN A 1 359 ? -27.212 -18.515 30.939 1.00 95.62 359 ASN A C 1
ATOM 2915 O O . ASN A 1 359 ? -28.022 -19.033 31.703 1.00 95.62 359 ASN A O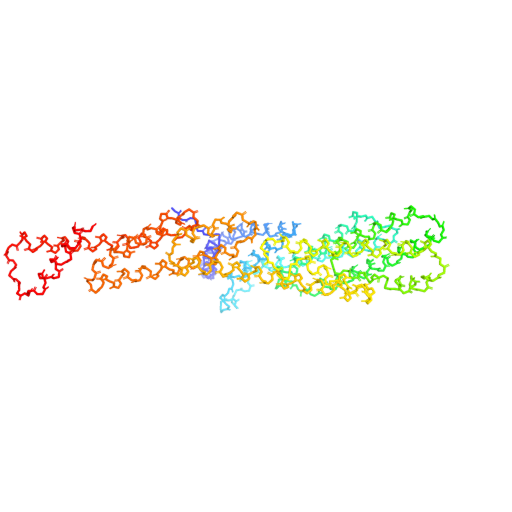 1
ATOM 2919 N N . PHE A 1 360 ? -26.611 -17.359 31.243 1.00 90.88 360 PHE A N 1
ATOM 2920 C CA . PHE A 1 360 ? -26.952 -16.615 32.458 1.00 90.88 360 PHE A CA 1
ATOM 2921 C C . PHE A 1 360 ? -28.400 -16.108 32.459 1.00 90.88 360 PHE A C 1
ATOM 2923 O O . PHE A 1 360 ? -29.061 -16.195 33.489 1.00 90.88 360 PHE A O 1
ATOM 2930 N N . GLU A 1 361 ? -28.908 -15.619 31.326 1.00 90.56 361 GLU A N 1
ATOM 2931 C CA . GLU A 1 361 ? -30.304 -15.167 31.186 1.00 90.56 361 GLU A CA 1
ATOM 2932 C C . GLU A 1 361 ? -31.320 -16.307 31.353 1.00 90.56 361 GLU A C 1
ATOM 2934 O O . GLU A 1 361 ? -32.409 -16.082 31.875 1.00 90.56 361 GLU A O 1
ATOM 2939 N N . HIS A 1 362 ? -30.949 -17.535 30.980 1.00 91.94 362 HIS A N 1
ATOM 2940 C CA . HIS A 1 362 ? -31.783 -18.735 31.124 1.00 91.94 362 HIS A CA 1
ATOM 2941 C C . HIS A 1 362 ? -31.519 -19.519 32.424 1.00 91.94 362 HIS A C 1
ATOM 2943 O O . HIS A 1 362 ? -32.050 -20.615 32.601 1.00 91.94 362 HIS A O 1
ATOM 2949 N N . PHE A 1 363 ? -30.722 -18.975 33.353 1.00 87.69 363 PHE A N 1
ATOM 2950 C CA . PHE A 1 363 ? -30.319 -19.634 34.607 1.00 87.69 363 PHE A CA 1
ATOM 2951 C C . PHE A 1 363 ? -29.566 -20.974 34.421 1.00 87.69 363 PHE A C 1
ATOM 2953 O O . PHE A 1 363 ? -29.513 -21.809 35.330 1.00 87.69 363 PHE A O 1
ATOM 2960 N N . GLU A 1 364 ? -28.922 -21.173 33.271 1.00 91.06 364 GLU A N 1
ATOM 2961 C CA . GLU A 1 364 ? -28.047 -22.307 32.935 1.00 91.06 364 GLU A CA 1
ATOM 2962 C C . GLU A 1 364 ? -26.608 -22.041 33.420 1.00 91.06 364 GLU A C 1
ATOM 2964 O O . GLU A 1 364 ? -25.652 -21.895 32.653 1.00 91.06 364 GLU A O 1
ATOM 2969 N N . ILE A 1 365 ? -26.449 -21.902 34.741 1.00 88.75 365 ILE A N 1
ATOM 2970 C CA . ILE A 1 365 ? -25.202 -21.420 35.363 1.00 88.75 365 ILE A CA 1
ATOM 2971 C C . ILE A 1 365 ? -24.002 -22.330 35.063 1.00 88.75 365 ILE A C 1
ATOM 2973 O O . ILE A 1 365 ? -22.903 -21.842 34.805 1.00 88.75 365 ILE A O 1
ATOM 2977 N N . ARG A 1 366 ? -24.186 -23.654 35.076 1.00 89.44 366 ARG A N 1
ATOM 2978 C CA . ARG A 1 366 ? -23.094 -24.613 34.837 1.00 89.44 366 ARG A CA 1
ATOM 2979 C C . ARG A 1 366 ? -22.544 -24.482 33.415 1.00 89.44 366 ARG A C 1
ATOM 2981 O O . ARG A 1 366 ? -21.329 -24.495 33.206 1.00 89.44 366 ARG A O 1
ATOM 2988 N N . GLU A 1 367 ? -23.432 -24.354 32.443 1.00 94.62 367 GLU A N 1
ATOM 2989 C CA . GLU A 1 367 ? -23.114 -24.197 31.031 1.00 94.62 367 GLU A CA 1
ATOM 2990 C C . GLU A 1 367 ? -22.453 -22.835 30.790 1.00 94.62 367 GLU A C 1
ATOM 2992 O O . GLU A 1 367 ? -21.458 -22.751 30.067 1.00 94.62 367 GLU A O 1
ATOM 2997 N N . ALA A 1 368 ? -22.947 -21.771 31.439 1.00 94.06 368 ALA A N 1
ATOM 2998 C CA . ALA A 1 368 ? -22.310 -20.454 31.423 1.00 94.06 368 ALA A CA 1
ATOM 2999 C C . ALA A 1 368 ? -20.859 -20.529 31.926 1.00 94.06 368 ALA A C 1
ATOM 3001 O O . ALA A 1 368 ? -19.944 -20.107 31.220 1.00 94.06 368 ALA A O 1
ATOM 3002 N N . LEU A 1 369 ? -20.620 -21.140 33.091 1.00 92.00 369 LEU A N 1
ATOM 3003 C CA . LEU A 1 369 ? -19.279 -21.261 33.676 1.00 92.00 369 LEU A CA 1
ATOM 3004 C C . LEU A 1 369 ? -18.341 -22.152 32.847 1.00 92.00 369 LEU A C 1
ATOM 3006 O O . LEU A 1 369 ? -17.146 -21.872 32.740 1.00 92.00 369 LEU A O 1
ATOM 3010 N N . THR A 1 370 ? -18.876 -23.177 32.181 1.00 95.38 370 THR A N 1
ATOM 3011 C CA . THR A 1 370 ? -18.110 -23.988 31.220 1.00 95.38 370 THR A CA 1
ATOM 3012 C C . THR A 1 370 ? -17.618 -23.135 30.046 1.00 95.38 370 THR A C 1
ATOM 3014 O O . THR A 1 370 ? -16.453 -23.227 29.653 1.00 95.38 370 THR A O 1
ATOM 3017 N N . ASN A 1 371 ? -18.468 -22.248 29.520 1.00 97.31 371 ASN A N 1
ATOM 3018 C CA . ASN A 1 371 ? -18.077 -21.306 28.471 1.00 97.31 371 ASN A CA 1
ATOM 3019 C C . ASN A 1 371 ? -17.105 -20.224 28.979 1.00 97.31 371 ASN A C 1
ATOM 3021 O O . ASN A 1 371 ? -16.198 -19.842 28.243 1.00 97.31 371 ASN A O 1
ATOM 3025 N N . VAL A 1 372 ? -17.231 -19.771 30.233 1.00 96.00 372 VAL A N 1
ATOM 3026 C CA . VAL A 1 372 ? -16.263 -18.853 30.870 1.00 96.00 372 VAL A CA 1
ATOM 3027 C C . VAL A 1 372 ? -14.881 -19.491 30.949 1.00 96.00 372 VAL A C 1
ATOM 3029 O O . VAL A 1 372 ? -13.893 -18.851 30.593 1.00 96.00 372 VAL A O 1
ATOM 3032 N N . LYS A 1 373 ? -14.798 -20.761 31.361 1.00 95.62 373 LYS A N 1
ATOM 3033 C CA . LYS A 1 373 ? -13.532 -21.501 31.369 1.00 95.62 373 LYS A CA 1
ATOM 3034 C C . LYS A 1 373 ? -12.927 -21.572 29.966 1.00 95.62 373 LYS A C 1
ATOM 3036 O O . LYS A 1 373 ? -11.755 -21.265 29.800 1.00 95.62 373 LYS A O 1
ATOM 3041 N N . LYS A 1 374 ? -13.741 -21.870 28.947 1.00 96.88 374 LYS A N 1
ATOM 3042 C CA . LYS A 1 374 ? -13.288 -21.852 27.549 1.00 96.88 374 LYS A CA 1
ATOM 3043 C C . LYS A 1 374 ? -12.767 -20.471 27.131 1.00 96.88 374 LYS A C 1
ATOM 3045 O O . LYS A 1 374 ? -11.723 -20.384 26.498 1.00 96.88 374 LYS A O 1
ATOM 3050 N N . LEU A 1 375 ? -13.456 -19.389 27.500 1.00 97.06 375 LEU A N 1
ATOM 3051 C CA . LEU A 1 375 ? -12.997 -18.020 27.238 1.00 97.06 375 LEU A CA 1
ATOM 3052 C C . LEU A 1 375 ? -11.658 -17.718 27.931 1.00 97.06 375 LEU A C 1
ATOM 3054 O O . LEU A 1 375 ? -10.810 -17.031 27.364 1.00 97.06 375 LEU A O 1
ATOM 3058 N N . TYR A 1 376 ? -11.458 -18.238 29.142 1.00 96.06 376 TYR A N 1
ATOM 3059 C CA . TYR A 1 376 ? -10.193 -18.127 29.862 1.00 96.06 376 TYR A CA 1
ATOM 3060 C C . TYR A 1 376 ? -9.062 -18.893 29.168 1.00 96.06 376 TYR A C 1
ATOM 3062 O O . TYR A 1 376 ? -7.975 -18.342 29.016 1.00 96.06 376 TYR A O 1
ATOM 3070 N N . ASP A 1 377 ? -9.320 -20.107 28.675 1.00 96.38 377 ASP A N 1
ATOM 3071 C CA . ASP A 1 377 ? -8.332 -20.878 27.907 1.00 96.38 377 ASP A CA 1
ATOM 3072 C C . ASP A 1 377 ? -7.904 -20.114 26.641 1.00 96.38 377 ASP A C 1
ATOM 3074 O O . ASP A 1 377 ? -6.716 -20.018 26.339 1.00 96.38 377 ASP A O 1
ATOM 3078 N N . TYR A 1 378 ? -8.861 -19.483 25.947 1.00 96.88 378 TYR A N 1
ATOM 3079 C CA . TYR A 1 378 ? -8.572 -18.589 24.820 1.00 96.88 378 TYR A CA 1
ATOM 3080 C C . TYR A 1 378 ? -7.694 -17.405 25.232 1.00 96.88 378 TYR A C 1
ATOM 3082 O O . TYR A 1 378 ? -6.746 -17.084 24.519 1.00 96.88 378 TYR A O 1
ATOM 3090 N N . LYS A 1 379 ? -7.977 -16.775 26.380 1.00 95.56 379 LYS A N 1
ATOM 3091 C CA . LYS A 1 379 ? -7.164 -15.669 26.892 1.00 95.56 379 LYS A CA 1
ATOM 3092 C C . LYS A 1 379 ? -5.722 -16.115 27.096 1.00 95.56 379 LYS A C 1
ATOM 3094 O O . LYS A 1 379 ? -4.818 -15.503 26.553 1.00 95.56 379 LYS A O 1
ATOM 3099 N N . ILE A 1 380 ? -5.514 -17.175 27.870 1.00 96.25 380 ILE A N 1
ATOM 3100 C CA . ILE A 1 380 ? -4.170 -17.615 28.259 1.00 96.25 380 ILE A CA 1
ATOM 3101 C C . ILE A 1 380 ? -3.331 -18.011 27.045 1.00 96.25 380 ILE A C 1
ATOM 3103 O O . ILE A 1 380 ? -2.145 -17.693 26.986 1.00 96.25 380 ILE A O 1
ATOM 3107 N N . GLU A 1 381 ? -3.932 -18.694 26.075 1.00 97.44 381 GLU A N 1
ATOM 3108 C CA . GLU A 1 381 ? -3.193 -19.194 24.919 1.00 97.44 381 GLU A CA 1
ATOM 3109 C C . GLU A 1 381 ? -3.000 -18.133 23.822 1.00 97.44 381 GLU A C 1
ATOM 3111 O O . GLU A 1 381 ? -2.012 -18.215 23.097 1.00 97.44 381 GLU A O 1
ATOM 3116 N N . LEU A 1 382 ? -3.896 -17.146 23.679 1.00 96.50 382 LEU A N 1
ATOM 3117 C CA . LEU A 1 382 ? -3.858 -16.182 22.565 1.00 96.50 382 LEU A CA 1
ATOM 3118 C C . LEU A 1 382 ? -3.525 -14.734 22.963 1.00 96.50 382 LEU A C 1
ATOM 3120 O O . LEU A 1 382 ? -3.361 -13.914 22.064 1.00 96.50 382 LEU A O 1
ATOM 3124 N N . GLU A 1 383 ? -3.418 -14.382 24.249 1.00 95.25 383 GLU A N 1
ATOM 3125 C CA . GLU A 1 383 ? -3.185 -12.992 24.707 1.00 95.25 383 GLU A CA 1
ATOM 3126 C C . GLU A 1 383 ? -1.869 -12.382 24.194 1.00 95.25 383 GLU A C 1
ATOM 3128 O O . GLU A 1 383 ? -1.796 -11.173 23.982 1.00 95.25 383 GLU A O 1
ATOM 3133 N N . ASP A 1 384 ? -0.844 -13.197 23.945 1.00 94.75 384 ASP A N 1
ATOM 3134 C CA . ASP A 1 384 ? 0.439 -12.765 23.374 1.00 94.75 384 ASP A CA 1
ATOM 3135 C C . ASP A 1 384 ? 0.398 -12.567 21.852 1.00 94.75 384 ASP A C 1
ATOM 3137 O O . ASP A 1 384 ? 1.250 -11.873 21.296 1.00 94.75 384 ASP A O 1
ATOM 3141 N N . VAL A 1 385 ? -0.587 -13.161 21.180 1.00 94.69 385 VAL A N 1
ATOM 3142 C CA . VAL A 1 385 ? -0.740 -13.107 19.721 1.00 94.69 385 VAL A CA 1
ATOM 3143 C C . VAL A 1 385 ? -1.813 -12.096 19.312 1.00 94.69 385 VAL A C 1
ATOM 3145 O O . VAL A 1 385 ? -1.663 -11.448 18.283 1.00 94.69 385 VAL A O 1
ATOM 3148 N N . ILE A 1 386 ? -2.873 -11.938 20.113 1.00 93.69 386 ILE A N 1
ATOM 3149 C CA . ILE A 1 386 ? -4.063 -11.136 19.799 1.00 93.69 386 ILE A CA 1
ATOM 3150 C C . ILE A 1 386 ? -4.263 -10.060 20.872 1.00 93.69 386 ILE A C 1
ATOM 3152 O O . ILE A 1 386 ? -4.758 -10.332 21.968 1.00 93.69 386 ILE A O 1
ATOM 3156 N N . GLY A 1 387 ? -3.939 -8.809 20.535 1.00 89.06 387 GLY A N 1
ATOM 3157 C CA . GLY A 1 387 ? -3.969 -7.691 21.490 1.00 89.06 387 GLY A CA 1
ATOM 3158 C C . GLY A 1 387 ? -5.364 -7.318 22.016 1.00 89.06 387 GLY A C 1
ATOM 3159 O O . GLY A 1 387 ? -5.500 -6.852 23.149 1.00 89.06 387 GLY A O 1
ATOM 3160 N N . ASP A 1 388 ? -6.420 -7.571 21.239 1.00 89.69 388 ASP A N 1
ATOM 3161 C CA . ASP A 1 388 ? -7.789 -7.124 21.549 1.00 89.69 388 ASP A CA 1
ATOM 3162 C C . ASP A 1 388 ? -8.579 -8.063 22.482 1.00 89.69 388 ASP A C 1
ATOM 3164 O O . ASP A 1 388 ? -9.766 -7.849 22.750 1.00 89.69 388 ASP A O 1
ATOM 3168 N N . PHE A 1 389 ? -7.932 -9.082 23.056 1.00 89.00 389 PHE A N 1
ATOM 3169 C CA . PHE A 1 389 ? -8.595 -10.063 23.923 1.00 89.00 389 PHE A CA 1
ATOM 3170 C C . PHE A 1 389 ? -9.121 -9.471 25.241 1.00 89.00 389 PHE A C 1
ATOM 3172 O O . PHE A 1 389 ? -10.111 -9.933 25.820 1.00 89.00 389 PHE A O 1
ATOM 3179 N N . LYS A 1 390 ? -8.450 -8.432 25.747 1.00 89.94 390 LYS A N 1
ATOM 3180 C CA . LYS A 1 390 ? -8.662 -7.919 27.106 1.00 89.94 390 LYS A CA 1
ATOM 3181 C C . LYS A 1 390 ? -10.095 -7.445 27.346 1.00 89.94 390 LYS A C 1
ATOM 3183 O O . LYS A 1 390 ? -10.647 -7.685 28.418 1.00 89.94 390 LYS A O 1
ATOM 3188 N N . ARG A 1 391 ? -10.706 -6.791 26.355 1.00 93.12 391 ARG A N 1
ATOM 3189 C CA . ARG A 1 391 ? -12.031 -6.178 26.503 1.00 93.12 391 ARG A CA 1
ATOM 3190 C C . ARG A 1 391 ? -13.155 -7.217 26.665 1.00 93.12 391 ARG A C 1
ATOM 3192 O O . ARG A 1 391 ? -13.813 -7.158 27.705 1.00 93.12 391 ARG A O 1
ATOM 3199 N N . PRO A 1 392 ? -13.363 -8.179 25.740 1.00 93.31 392 PRO A N 1
ATOM 3200 C CA . PRO A 1 392 ? -14.405 -9.201 25.897 1.00 93.31 392 PRO A CA 1
ATOM 3201 C C . PRO A 1 392 ? -14.288 -9.989 27.207 1.00 93.31 392 PRO A C 1
ATOM 3203 O O . PRO A 1 392 ? -15.289 -10.276 27.864 1.00 93.31 392 PRO A O 1
ATOM 3206 N N . TYR A 1 393 ? -13.057 -10.302 27.623 1.00 94.00 393 TYR A N 1
ATOM 3207 C CA . TYR A 1 393 ? -12.811 -11.011 28.875 1.00 94.00 393 TYR A CA 1
ATOM 3208 C C . TYR A 1 393 ? -13.223 -10.187 30.104 1.00 94.00 393 TYR A C 1
ATOM 3210 O O . TYR A 1 393 ? -13.917 -10.696 30.985 1.00 94.00 393 TYR A O 1
ATOM 3218 N N . SER A 1 394 ? -12.829 -8.910 30.169 1.00 94.12 394 SER A N 1
ATOM 3219 C CA . SER A 1 394 ? -13.203 -8.022 31.277 1.00 94.12 394 SER A CA 1
ATOM 3220 C C . SER A 1 394 ? -14.714 -7.792 31.365 1.00 94.12 394 SER A C 1
ATOM 3222 O O . SER A 1 394 ? -15.251 -7.744 32.470 1.00 94.12 394 SER A O 1
ATOM 3224 N N . GLU A 1 395 ? -15.411 -7.695 30.231 1.00 95.00 395 GLU A N 1
ATOM 3225 C CA . GLU A 1 395 ? -16.875 -7.562 30.198 1.00 95.00 395 GLU A CA 1
ATOM 3226 C C . GLU A 1 395 ? -17.568 -8.791 30.816 1.00 95.00 395 GLU A C 1
ATOM 3228 O O . GLU A 1 395 ? -18.438 -8.647 31.680 1.00 95.00 395 GLU A O 1
ATOM 3233 N N . VAL A 1 396 ? -17.134 -10.004 30.451 1.00 95.62 396 VAL A N 1
ATOM 3234 C CA . VAL A 1 396 ? -17.643 -11.248 31.055 1.00 95.62 396 VAL A CA 1
ATOM 3235 C C . VAL A 1 396 ? -17.304 -11.333 32.541 1.00 95.62 396 VAL A C 1
ATOM 3237 O O . VAL A 1 396 ? -18.168 -11.684 33.343 1.00 95.62 396 VAL A O 1
ATOM 3240 N N . GLN A 1 397 ? -16.079 -10.976 32.932 1.00 94.12 397 GLN A N 1
ATOM 3241 C CA . GLN A 1 397 ? -15.655 -10.985 34.332 1.00 94.12 397 GLN A CA 1
ATOM 3242 C C . GLN A 1 397 ? -16.539 -10.081 35.204 1.00 94.12 397 GLN A C 1
ATOM 3244 O O . GLN A 1 397 ? -17.003 -10.512 36.258 1.00 94.12 397 GLN A O 1
ATOM 3249 N N . LEU A 1 398 ? -16.814 -8.851 34.756 1.00 94.62 398 LEU A N 1
ATOM 3250 C CA . LEU A 1 398 ? -17.700 -7.920 35.462 1.00 94.62 398 LEU A CA 1
ATOM 3251 C C . LEU A 1 398 ? -19.126 -8.465 35.579 1.00 94.62 398 LEU A C 1
ATOM 3253 O O . LEU A 1 398 ? -19.752 -8.332 36.630 1.00 94.62 398 LEU A O 1
ATOM 3257 N N . ARG A 1 399 ? -19.637 -9.112 34.524 1.00 92.25 399 ARG A N 1
ATOM 3258 C CA . ARG A 1 399 ? -20.968 -9.729 34.555 1.00 92.25 399 ARG A CA 1
ATOM 3259 C C . ARG A 1 399 ? -21.043 -10.871 35.565 1.00 92.25 399 ARG A C 1
ATOM 3261 O O . ARG A 1 399 ? -22.022 -10.946 36.299 1.00 92.25 399 ARG A O 1
ATOM 3268 N N . ILE A 1 400 ? -20.016 -11.718 35.638 1.00 90.62 400 ILE A N 1
ATOM 3269 C CA . ILE A 1 400 ? -19.933 -12.788 36.642 1.00 90.62 400 ILE A CA 1
ATOM 3270 C C . ILE A 1 400 ? -19.951 -12.192 38.050 1.00 90.62 400 ILE A C 1
ATOM 3272 O O . ILE A 1 400 ? -20.774 -12.609 38.859 1.00 90.62 400 ILE A O 1
ATOM 3276 N N . ILE A 1 401 ? -19.100 -11.194 38.327 1.00 90.38 401 ILE A N 1
ATOM 3277 C CA . ILE A 1 401 ? -19.044 -10.519 39.636 1.00 90.38 401 ILE A CA 1
ATOM 3278 C C . ILE A 1 401 ? -20.430 -10.004 40.030 1.00 90.38 401 ILE A C 1
ATOM 3280 O O . ILE A 1 401 ? -20.911 -10.321 41.113 1.00 90.38 401 ILE A O 1
ATOM 3284 N N . LYS A 1 402 ? -21.109 -9.303 39.117 1.00 91.44 402 LYS A N 1
ATOM 3285 C CA . LYS A 1 402 ? -22.455 -8.777 39.361 1.00 91.44 402 LYS A CA 1
ATOM 3286 C C . LYS A 1 402 ? -23.471 -9.879 39.682 1.00 91.44 402 LYS A C 1
ATOM 3288 O O . LYS A 1 402 ? -24.245 -9.738 40.618 1.00 91.44 402 LYS A O 1
ATOM 3293 N N . ILE A 1 403 ? -23.451 -10.994 38.948 1.00 87.06 403 ILE A N 1
ATOM 3294 C CA . ILE A 1 403 ? -24.350 -12.132 39.207 1.00 87.06 403 ILE A CA 1
ATOM 3295 C C . ILE A 1 403 ? -24.092 -12.734 40.595 1.00 87.06 403 ILE A C 1
ATOM 3297 O O . ILE A 1 403 ? -25.040 -13.077 41.301 1.00 87.06 403 ILE A O 1
ATOM 3301 N N . PHE A 1 404 ? -22.826 -12.846 41.003 1.00 85.44 404 PHE A N 1
ATOM 3302 C CA . PHE A 1 404 ? -22.463 -13.302 42.345 1.00 85.44 404 PHE A CA 1
ATOM 3303 C C . PHE A 1 404 ? -22.943 -12.334 43.432 1.00 85.44 404 PHE A C 1
ATOM 3305 O O . PHE A 1 404 ? -23.498 -12.783 44.435 1.00 85.44 404 PHE A O 1
ATOM 3312 N N . GLU A 1 405 ? -22.759 -11.028 43.239 1.00 87.88 405 GLU A N 1
ATOM 3313 C CA . GLU A 1 405 ? -23.233 -9.993 44.163 1.00 87.88 405 GLU A CA 1
ATOM 3314 C C . GLU A 1 405 ? -24.761 -10.022 44.301 1.00 87.88 405 GLU A C 1
ATOM 3316 O O . GLU A 1 405 ? -25.271 -10.042 45.422 1.00 87.88 405 GLU A O 1
ATOM 3321 N N . ASP A 1 406 ? -25.489 -10.119 43.186 1.00 85.19 406 ASP A N 1
ATOM 3322 C CA . ASP A 1 406 ? -26.952 -10.209 43.164 1.00 85.19 406 ASP A CA 1
ATOM 3323 C C . ASP A 1 406 ? -27.442 -11.480 43.884 1.00 85.19 406 ASP A C 1
ATOM 3325 O O . ASP A 1 406 ? -28.357 -11.428 44.715 1.00 85.19 406 ASP A O 1
ATOM 3329 N N . ALA A 1 407 ? -26.802 -12.627 43.628 1.00 82.56 407 ALA A N 1
ATOM 3330 C CA . ALA A 1 407 ? -27.127 -13.891 44.286 1.00 82.56 407 ALA A CA 1
ATOM 3331 C C . ALA A 1 407 ? -26.830 -13.851 45.796 1.00 82.56 407 ALA A C 1
ATOM 3333 O O . ALA A 1 407 ? -27.640 -14.322 46.599 1.00 82.56 407 ALA A O 1
ATOM 3334 N N . TYR A 1 408 ? -25.704 -13.254 46.195 1.00 83.44 408 TYR A N 1
ATOM 3335 C CA . TYR A 1 408 ? -25.324 -13.078 47.596 1.00 83.44 408 TYR A CA 1
ATOM 3336 C C . TYR A 1 408 ? -26.272 -12.131 48.334 1.00 83.44 408 TYR A C 1
ATOM 3338 O O . TYR A 1 408 ? -26.740 -12.464 49.421 1.00 83.44 408 TYR A O 1
ATOM 3346 N N . LEU A 1 409 ? -26.620 -10.983 47.749 1.00 84.38 409 LEU A N 1
ATOM 3347 C CA . LEU A 1 409 ? -27.595 -10.056 48.331 1.00 84.38 409 LEU A CA 1
ATOM 3348 C C . LEU A 1 409 ? -28.966 -10.715 48.489 1.00 84.38 409 LEU A C 1
ATOM 3350 O O . LEU A 1 409 ? -29.612 -10.549 49.525 1.00 84.38 409 LEU A O 1
ATOM 3354 N N . CYS A 1 410 ? -29.397 -11.500 47.498 1.00 80.81 410 CYS A N 1
ATOM 3355 C CA . CYS A 1 410 ? -30.635 -12.269 47.586 1.00 80.81 410 CYS A CA 1
ATOM 3356 C C . CYS A 1 410 ? -30.589 -13.276 48.746 1.00 80.81 410 CYS A C 1
ATOM 3358 O O . CYS A 1 410 ? -31.525 -13.338 49.547 1.00 80.81 410 CYS A O 1
ATOM 3360 N N . PHE A 1 411 ? -29.479 -14.006 48.887 1.00 81.00 411 PHE A N 1
ATOM 3361 C CA . PHE A 1 411 ? -29.249 -14.918 50.006 1.00 81.00 411 PHE A CA 1
ATOM 3362 C C . PHE A 1 411 ? -29.288 -14.185 51.358 1.00 81.00 411 PHE A C 1
ATOM 3364 O O . PHE A 1 411 ? -30.061 -14.561 52.238 1.00 81.00 411 PHE A O 1
ATOM 3371 N N . MET A 1 412 ? -28.528 -13.100 51.517 1.00 83.88 412 MET A N 1
ATOM 3372 C CA . MET A 1 412 ? -28.447 -12.332 52.766 1.00 83.88 412 MET A CA 1
ATOM 3373 C C . MET A 1 412 ? -29.805 -11.759 53.175 1.00 83.88 412 MET A C 1
ATOM 3375 O O . MET A 1 412 ? -30.236 -11.946 54.313 1.00 83.88 412 MET A O 1
ATOM 3379 N N . ASN A 1 413 ? -30.516 -11.123 52.242 1.00 82.62 413 ASN A N 1
ATOM 3380 C CA . ASN A 1 413 ? -31.837 -10.551 52.505 1.00 82.62 413 ASN A CA 1
ATOM 3381 C C . ASN A 1 413 ? -32.869 -11.618 52.886 1.00 82.62 413 ASN A C 1
ATOM 3383 O O . ASN A 1 413 ? -33.783 -11.328 53.655 1.00 82.62 413 ASN A O 1
ATOM 3387 N N . ARG A 1 414 ? -32.728 -12.843 52.369 1.00 74.81 414 ARG A N 1
ATOM 3388 C CA . ARG A 1 414 ? -33.672 -13.933 52.622 1.00 74.81 414 ARG A CA 1
ATOM 3389 C C . ARG A 1 414 ? -33.387 -14.699 53.911 1.00 74.81 414 ARG A C 1
ATOM 3391 O O . ARG A 1 414 ? -34.320 -15.008 54.642 1.00 74.81 414 ARG A O 1
ATOM 3398 N N . PHE A 1 415 ? -32.127 -15.026 54.182 1.00 74.56 415 PHE A N 1
ATOM 3399 C CA . PHE A 1 415 ? -31.759 -15.899 55.301 1.00 74.56 415 PHE A CA 1
ATOM 3400 C C . PHE A 1 415 ? -31.473 -15.143 56.598 1.00 74.56 415 PHE A C 1
ATOM 3402 O O . PHE A 1 415 ? -31.675 -15.700 57.674 1.00 74.56 415 PHE A O 1
ATOM 3409 N N . LEU A 1 416 ? -31.039 -13.882 56.524 1.00 80.25 416 LEU A N 1
ATOM 3410 C CA . LEU A 1 416 ? -30.723 -13.092 57.719 1.00 80.25 416 LEU A CA 1
ATOM 3411 C C . LEU A 1 416 ? -31.854 -12.153 58.151 1.00 80.25 416 LEU A C 1
ATOM 3413 O O . LEU A 1 416 ? -31.751 -11.540 59.210 1.00 80.25 416 LEU A O 1
ATOM 3417 N N . ASN A 1 417 ? -32.936 -12.055 57.371 1.00 79.44 417 ASN A N 1
ATOM 3418 C CA . ASN A 1 417 ? -34.074 -11.181 57.658 1.00 79.44 417 ASN A CA 1
ATOM 3419 C C . ASN A 1 417 ? -35.392 -11.984 57.766 1.00 79.44 417 ASN A C 1
ATOM 3421 O O . ASN A 1 417 ? -36.230 -11.947 56.863 1.00 79.44 417 ASN A O 1
ATOM 3425 N N . PRO A 1 418 ? -35.611 -12.718 58.879 1.00 65.50 418 PRO A N 1
ATOM 3426 C CA . PRO A 1 418 ? -36.724 -13.666 59.029 1.00 65.50 418 PRO A CA 1
ATOM 3427 C C . PRO A 1 418 ? -38.129 -13.034 59.003 1.00 65.50 418 PRO A C 1
ATOM 3429 O O . PRO A 1 418 ? -39.120 -13.752 58.917 1.00 65.50 418 PRO A O 1
ATOM 3432 N N . ASN A 1 419 ? -38.238 -11.703 59.045 1.00 74.31 419 ASN A N 1
ATOM 3433 C CA . ASN A 1 419 ? -39.519 -10.991 59.080 1.00 74.31 419 ASN A CA 1
ATOM 3434 C C . ASN A 1 419 ? -40.172 -10.789 57.696 1.00 74.31 419 ASN A C 1
ATOM 3436 O O . ASN A 1 419 ? -41.292 -10.284 57.624 1.00 74.31 419 ASN A O 1
ATOM 3440 N N . ILE A 1 420 ? -39.513 -11.170 56.594 1.00 65.25 420 ILE A N 1
ATOM 3441 C CA . ILE A 1 420 ? -40.063 -11.028 55.237 1.00 65.25 420 ILE A CA 1
ATOM 3442 C C . ILE A 1 420 ? -40.799 -12.319 54.852 1.00 65.25 420 ILE A C 1
ATOM 3444 O O . ILE A 1 420 ? -40.235 -13.250 54.281 1.00 65.25 420 ILE A O 1
ATOM 3448 N N . SER A 1 421 ? -42.092 -12.371 55.175 1.00 57.69 421 SER A N 1
ATOM 3449 C CA . SER A 1 421 ? -43.014 -13.414 54.712 1.00 57.69 421 SER A CA 1
ATOM 3450 C C . SER A 1 421 ? -43.211 -13.272 53.196 1.00 57.69 421 SER A C 1
ATOM 3452 O O . SER A 1 421 ? -43.907 -12.361 52.745 1.00 57.69 421 SER A O 1
ATOM 3454 N N . MET A 1 422 ? -42.610 -14.162 52.406 1.00 54.19 422 MET A N 1
ATOM 3455 C CA . MET A 1 422 ? -42.789 -14.212 50.951 1.00 54.19 422 MET A CA 1
ATOM 3456 C C . MET A 1 422 ? -43.095 -15.637 50.484 1.00 54.19 422 MET A C 1
ATOM 3458 O O . MET A 1 422 ? -42.422 -16.601 50.847 1.00 54.19 422 MET A O 1
ATOM 3462 N N . SER A 1 423 ? -44.144 -15.732 49.670 1.00 53.62 423 SER A N 1
ATOM 3463 C CA . SER A 1 423 ? -44.983 -16.903 49.409 1.00 53.62 423 SER A CA 1
ATOM 3464 C C . SER A 1 423 ? -44.738 -17.602 48.064 1.00 53.62 423 SER A C 1
ATOM 3466 O O . SER A 1 423 ? -45.650 -18.237 47.540 1.00 53.62 423 SER A O 1
ATOM 3468 N N . THR A 1 424 ? -43.539 -17.547 47.475 1.00 60.47 424 THR A N 1
ATOM 3469 C CA . THR A 1 424 ? -43.288 -18.221 46.184 1.00 60.47 424 THR A CA 1
ATOM 3470 C C . THR A 1 424 ? -42.092 -19.171 46.236 1.00 60.47 424 THR A C 1
ATOM 3472 O O . THR A 1 424 ? -40.932 -18.757 46.229 1.00 60.47 424 THR A O 1
ATOM 3475 N N . ASN A 1 425 ? -42.385 -20.478 46.250 1.00 65.12 425 ASN A N 1
ATOM 3476 C CA . ASN A 1 425 ? -41.412 -21.579 46.173 1.00 65.12 425 ASN A CA 1
ATOM 3477 C C . ASN A 1 425 ? -40.467 -21.477 44.957 1.00 65.12 425 ASN A C 1
ATOM 3479 O O . ASN A 1 425 ? -39.323 -21.919 45.036 1.00 65.12 425 ASN A O 1
ATOM 3483 N N . GLU A 1 426 ? -40.894 -20.844 43.859 1.00 66.50 426 GLU A N 1
ATOM 3484 C CA . GLU A 1 426 ? -40.057 -20.607 42.669 1.00 66.50 426 GLU A CA 1
ATOM 3485 C C . GLU A 1 426 ? -38.792 -19.797 42.973 1.00 66.50 426 GLU A C 1
ATOM 3487 O O . GLU A 1 426 ? -37.710 -20.118 42.486 1.00 66.50 426 GLU A O 1
ATOM 3492 N N . SER A 1 427 ? -38.893 -18.788 43.841 1.00 64.62 427 SER A N 1
ATOM 3493 C CA . SER A 1 427 ? -37.749 -17.942 44.196 1.00 64.62 427 SER A CA 1
ATOM 3494 C C . SER A 1 427 ? -36.701 -18.681 45.042 1.00 64.62 427 SER A C 1
ATOM 3496 O O . SER A 1 427 ? -35.527 -18.323 45.004 1.00 64.62 427 SER A O 1
ATOM 3498 N N . ILE A 1 428 ? -37.100 -19.719 45.790 1.00 67.00 428 ILE A N 1
ATOM 3499 C CA . ILE A 1 428 ? -36.179 -20.563 46.573 1.00 67.00 428 ILE A CA 1
ATOM 3500 C C . ILE A 1 428 ? -35.371 -21.440 45.626 1.00 67.00 428 ILE A C 1
ATOM 3502 O O . ILE A 1 428 ? -34.145 -21.438 45.689 1.00 67.00 428 ILE A O 1
ATOM 3506 N N . ALA A 1 429 ? -36.052 -22.122 44.703 1.00 71.69 429 ALA A N 1
ATOM 3507 C CA . ALA A 1 429 ? -35.414 -23.026 43.756 1.00 71.69 429 ALA A CA 1
ATOM 3508 C C . ALA A 1 429 ? -34.385 -22.309 42.866 1.00 71.69 429 ALA A C 1
ATOM 3510 O O . ALA A 1 429 ? -33.309 -22.852 42.620 1.00 71.69 429 ALA A O 1
ATOM 3511 N N . VAL A 1 430 ? -34.669 -21.080 42.418 1.00 68.81 430 VAL A N 1
ATOM 3512 C CA . VAL A 1 430 ? -33.733 -20.296 41.589 1.00 68.81 430 VAL A CA 1
ATOM 3513 C C . VAL A 1 430 ? -32.481 -19.896 42.375 1.00 68.81 430 VAL A C 1
ATOM 3515 O O . VAL A 1 430 ? -31.366 -20.066 41.874 1.00 68.81 430 VAL A O 1
ATOM 3518 N N . VAL A 1 431 ? -32.639 -19.411 43.611 1.00 68.06 431 VAL A N 1
ATOM 3519 C CA . VAL A 1 431 ? -31.509 -19.000 44.464 1.00 68.06 431 VAL A CA 1
ATOM 3520 C C . VAL A 1 431 ? -30.672 -20.209 44.863 1.00 68.06 431 VAL A C 1
ATOM 3522 O O . VAL A 1 431 ? -29.453 -20.177 44.734 1.00 68.06 431 VAL A O 1
ATOM 3525 N N . GLU A 1 432 ? -31.311 -21.298 45.280 1.00 70.12 432 GLU A N 1
ATOM 3526 C CA . GLU A 1 432 ? -30.633 -22.517 45.712 1.00 70.12 432 GLU A CA 1
ATOM 3527 C C . GLU A 1 432 ? -29.853 -23.1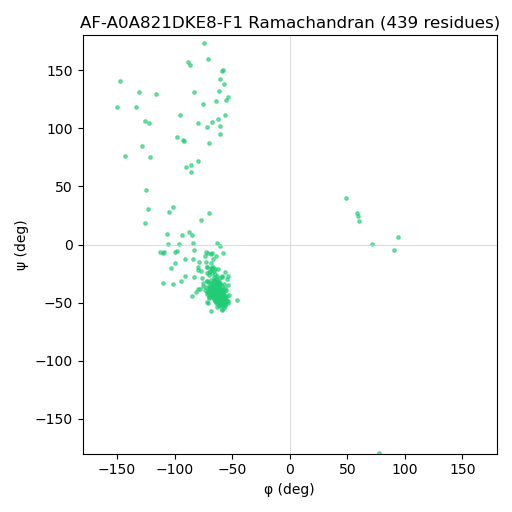58 44.555 1.00 70.12 432 GLU A C 1
ATOM 3529 O O . GLU A 1 432 ? -28.674 -23.482 44.697 1.00 70.12 432 GLU A O 1
ATOM 3534 N N . LYS A 1 433 ? -30.456 -23.244 43.363 1.00 72.00 433 LYS A N 1
ATOM 3535 C CA . LYS A 1 433 ? -29.800 -23.803 42.173 1.00 72.00 433 LYS A CA 1
ATOM 3536 C C . LYS A 1 433 ? -28.632 -22.937 41.693 1.00 72.00 433 LYS A C 1
ATOM 3538 O O . LYS A 1 433 ? -27.594 -23.488 41.323 1.00 72.00 433 LYS A O 1
ATOM 3543 N N . SER A 1 434 ? -28.768 -21.610 41.751 1.00 67.81 434 SER A N 1
ATOM 3544 C CA . SER A 1 434 ? -27.707 -20.674 41.356 1.00 67.81 434 SER A CA 1
ATOM 3545 C C . SER A 1 434 ? -26.557 -20.675 42.363 1.00 67.81 434 SER A C 1
ATOM 3547 O O . SER A 1 434 ? -25.412 -20.897 41.982 1.00 67.81 434 SER A O 1
ATOM 3549 N N . PHE A 1 435 ? -26.847 -20.525 43.657 1.00 72.94 435 PHE A N 1
ATOM 3550 C CA . PHE A 1 435 ? -25.831 -20.428 44.708 1.00 72.94 435 PHE A CA 1
ATOM 3551 C C . PHE A 1 435 ? -25.071 -21.749 44.901 1.00 72.94 435 PHE A C 1
ATOM 3553 O O . PHE A 1 435 ? -23.845 -21.748 44.998 1.00 72.94 435 PHE A O 1
ATOM 3560 N N . ILE A 1 436 ? -25.761 -22.899 44.862 1.00 73.44 436 ILE A N 1
ATOM 3561 C CA . ILE A 1 436 ? -25.104 -24.214 44.956 1.00 73.44 436 ILE A CA 1
ATOM 3562 C C . ILE A 1 436 ? -24.231 -24.489 43.727 1.00 73.44 436 ILE A C 1
ATOM 3564 O O . ILE A 1 436 ? -23.144 -25.049 43.877 1.00 73.44 436 ILE A O 1
ATOM 3568 N N . CYS A 1 437 ? -24.673 -24.126 42.516 1.00 68.38 437 CYS A N 1
ATOM 3569 C CA . CYS A 1 437 ? -23.835 -24.286 41.324 1.00 68.38 437 CYS A CA 1
ATOM 3570 C C . CYS A 1 437 ? -22.591 -23.398 41.379 1.00 68.38 437 CYS A C 1
ATOM 3572 O O . CYS A 1 437 ? -21.517 -23.876 41.030 1.00 68.38 437 CYS A O 1
ATOM 3574 N N . LEU A 1 438 ? -22.727 -22.158 41.852 1.00 69.31 438 LEU A N 1
ATOM 3575 C CA . LEU A 1 438 ? -21.626 -21.202 41.975 1.00 69.31 438 LEU A CA 1
ATOM 3576 C C . LEU A 1 438 ? -20.584 -21.603 43.028 1.00 69.31 438 LEU A C 1
ATOM 3578 O O . LEU A 1 438 ? -19.413 -21.320 42.839 1.00 69.31 438 LEU A O 1
ATOM 3582 N N . ILE A 1 439 ? -20.983 -22.262 44.121 1.00 74.00 439 ILE A N 1
ATOM 3583 C CA . ILE A 1 439 ? -20.041 -22.757 45.145 1.00 74.00 439 ILE A CA 1
ATOM 3584 C C . ILE A 1 439 ? -19.295 -24.015 44.675 1.00 74.00 439 ILE A C 1
ATOM 3586 O O . ILE A 1 439 ? -18.165 -24.261 45.088 1.00 74.00 439 ILE A O 1
ATOM 3590 N N . LYS A 1 440 ? -19.948 -24.861 43.869 1.00 69.69 440 LYS A N 1
ATOM 3591 C CA . LYS A 1 440 ? -19.385 -26.149 43.428 1.00 69.69 440 LYS A CA 1
ATOM 3592 C C . LYS A 1 440 ? -18.385 -26.032 42.280 1.00 69.69 440 LYS A C 1
ATOM 3594 O O . LYS A 1 440 ? -17.653 -26.995 42.052 1.00 69.69 440 LYS A O 1
ATOM 3599 N N . PHE A 1 441 ? -18.442 -24.947 41.521 1.00 65.62 441 PHE A N 1
ATOM 3600 C CA . PHE A 1 441 ? -17.602 -24.699 40.355 1.00 65.62 441 PHE A CA 1
ATOM 3601 C C . PHE A 1 441 ? -16.474 -23.748 40.738 1.00 65.62 441 PHE A C 1
ATOM 3603 O O . PHE A 1 441 ? -15.331 -24.008 40.300 1.00 65.62 441 PHE A O 1
#

Solvent-accessible surface area (backbone atoms only — not comparable to full-atom values): 24448 Å² total; per-residue (Å²): 133,84,83,73,53,73,64,61,54,48,54,55,48,51,53,50,44,54,52,33,55,60,49,31,64,48,25,78,76,55,84,72,51,56,63,38,49,53,53,35,52,52,49,49,48,56,51,48,59,56,46,49,58,54,48,49,52,41,53,51,25,60,74,71,67,37,33,60,63,32,31,57,53,52,48,54,52,52,59,80,56,71,61,64,88,62,54,82,79,49,96,72,47,68,52,60,54,50,50,54,49,49,36,50,53,50,50,52,52,50,50,51,51,48,54,51,43,47,52,54,46,58,66,46,77,83,58,86,52,69,68,64,51,50,52,43,42,52,50,51,52,51,50,53,46,38,48,76,48,34,42,95,61,47,93,60,59,66,58,56,56,53,48,52,52,54,40,48,51,46,48,51,56,47,52,54,55,49,51,54,52,34,50,55,27,48,78,68,68,39,52,71,65,25,50,56,53,49,51,50,53,50,50,52,46,60,67,64,34,88,81,65,76,72,78,71,74,60,60,56,60,58,54,50,63,75,50,56,85,78,40,72,71,57,40,52,52,49,51,53,51,51,50,54,52,53,50,54,54,48,52,34,52,52,53,41,70,68,39,55,46,64,49,74,80,35,72,40,47,54,51,47,65,61,56,44,75,70,48,60,68,80,58,28,56,57,51,53,52,53,49,50,53,50,38,53,52,34,49,49,51,44,52,51,52,52,48,52,51,50,50,28,58,72,67,69,42,56,66,51,36,41,53,54,44,52,55,33,70,74,38,65,61,27,59,68,60,41,55,54,49,48,53,55,50,51,51,53,50,50,53,42,53,50,50,27,53,52,23,54,75,70,68,36,56,69,63,17,52,53,38,48,51,52,54,47,53,48,43,76,65,33,49,91,79,38,83,76,52,63,58,67,51,51,54,52,51,52,50,51,53,50,53,51,53,54,52,48,51,52,48,48,58,58,72,75,38,82,84,67,88,76,93,55,72,67,63,51,54,55,51,50,56,50,52,54,50,64,72,75,105

Foldseek 3Di:
DDDDDLLVVLLVLVVVLVVLVVVQVCCVVVVNPSVSVVVNVVSVVVNVVSVVVLLVVLLVCLVVLVLQSNLVSLVSLVVSCPPVVVCVPCVCDPSVVSSVVSLVSNQVSLVCLLVVLLVLLVVCQPDLDLVSLLSSLVSLVSLVVNCVRQVVSHPCNCVSVVSSVSSVVSVVVNLVVLVVVLVVCVVVVVVVVSVVSVVSSVSSDVSNPPPDPPVPPLCVVVVLVVCCPPDPVSVVVVVVVLVVVLVVLVVLLVVQLPDPPLDLDDPSLVVSVVPLVSDDPVSSVVSVVVNVVSSVNSVVSVVVLVVQLVVLLVVLPLLSLLVSLVVLVVTPHSVVVLVVSLVSLVVVLVVLLVQLVVCVVVLVQLSNVVSLVSLVVNCVSCVVSHVPSVVSNVVSVVVVVVLVVVLVVLVCCPPVPPPDDDDDPVSVCSSCSNVVSVVVD

Sequence (441 aa):
MKTLNHTDQIEALNTKLSIVQALRKLDWFLDGDEKFTDIYRAYQNIVFEKISGVSQQIIDAIKDFDYQRVADKMLALQSSNKDEMKALQSPNGVEKYYYVEFKRSLNAGLNLLMEGTKAQAITLENNIEIEEIKLIVENLKTMEKAKQFIENHLDAPNEIDYCVEDVKEKIEKQIKRFLVGVKALIDNHNFFEAVKKIDSITLVRILLGNQYTLNPPTDIFARFEQVNDTNPVYNEALSTIREKILTKFREELDKAKSKQPPESNNIHIRRFESAVKYLPEAMRSALEVELKYCKDDIVLRIRDNEKKLQNAFSSGDVKSMKSVLLECQSSQGMQSFINKGEELALRQIQEIVLKINQNFEHFEIREALTNVKKLYDYKIELEDVIGDFKRPYSEVQLRIIKIFEDAYLCFMNRFLNPNISMSTNESIAVVEKSFICLIKF

Secondary structure (DSSP, 8-state):
-----HHHHHHHHHHHHHHHHHHHTTGGGTTT-THHHHHHHHHHHHHHHHHHHHHHHHHHHHHTT-HHHHHHHHHHHHHTT--TTTGGG-TT-HHHHHHHHHHHHHHHHHHHHHHHHHHHHHHTTS---HHHHHHHHHHHHHHHHHHHHHGGG-S-THHHHHHHHHHHHHHHHHHHHHHHHHHHHHHTT-HHHHHHHHHHHHHHHHHT-TT------THHHHHHHHHTTT-HHHHHHHHHHHHHHHHHHHHHHHHHHH-SS--TT-HHHHHHHHHHTTS-HHHHHHHHHHHHHHHHHHHHHHHHHHHHHHHHHHT--HHHHHHHHHHHHHSTTTHHHHHHHHHHHHHHHHHHHHHHHHHHHTT-HHHHHHHHHHHHHHHHHHTTT-GGGHHHHHHHHHHHHHHHHHHHHHHHHHHS-TT-----HHHHHHHHHHHHHHHH-

Radius of gyration: 37.13 Å; Cα contacts (8 Å, |Δi|>4): 287; chains: 1; bounding box: 80×88×101 Å

Nearest PDB structures (foldseek):
  6xns-assembly1_A  TM=2.561E-01  e=5.384E-01  synthetic construct
  6w2r-assembly4_D  TM=2.474E-01  e=1.890E+00  synthetic construct
  6w2r-assembly1_A  TM=2.406E-01  e=2.347E+00  synthetic construct
  8fit-assembly1_A  TM=2.128E-01  e=4.899E+00  synthetic construct
  9f8w-assembly2_B  TM=1.503E-01  e=8.236E+00  Trypanosoma brucei